Protein AF-0000000069393470 (afdb_homodimer)

Organism: NCBI:txid1141136

pLDDT: mean 91.65, std 12.57, range [29.75, 98.88]

Structure (mmCIF, N/CA/C/O backbone):
data_AF-0000000069393470-model_v1
#
loop_
_entity.id
_entity.type
_entity.pdbx_description
1 polymer 'Putative tRNA-His guanylyltransferase'
#
loop_
_atom_site.group_PDB
_atom_site.id
_atom_site.type_symbol
_atom_site.label_atom_id
_atom_site.label_alt_id
_atom_site.label_comp_id
_atom_site.label_asym_id
_atom_site.label_entity_id
_atom_site.label_seq_id
_atom_site.pdbx_PDB_ins_code
_atom_site.Cartn_x
_atom_site.Cartn_y
_atom_site.Cartn_z
_atom_site.occupancy
_atom_site.B_iso_or_equiv
_atom_site.auth_seq_id
_atom_site.auth_comp_id
_atom_site.auth_asym_id
_atom_site.auth_atom_id
_atom_site.pdbx_PDB_model_num
ATOM 1 N N . MET A 1 1 ? -20.5 -21.469 -17.312 1 73.94 1 MET A N 1
ATOM 2 C CA . MET A 1 1 ? -19.562 -20.375 -17.141 1 73.94 1 MET A CA 1
ATOM 3 C C . MET A 1 1 ? -18.172 -20.906 -16.812 1 73.94 1 MET A C 1
ATOM 5 O O . MET A 1 1 ? -18.016 -21.828 -16.016 1 73.94 1 MET A O 1
ATOM 9 N N . LYS A 1 2 ? -17.219 -20.438 -17.547 1 88.56 2 LYS A N 1
ATOM 10 C CA . LYS A 1 2 ? -15.844 -20.844 -17.312 1 88.56 2 LYS A CA 1
ATOM 11 C C . LYS A 1 2 ? -15.344 -20.344 -15.953 1 88.56 2 LYS A C 1
ATOM 13 O O . LYS A 1 2 ? -15.797 -19.312 -15.461 1 88.56 2 LYS A O 1
ATOM 18 N N . LEU A 1 3 ? -14.609 -21.125 -15.336 1 90.88 3 LEU A N 1
ATOM 19 C CA . LEU A 1 3 ? -14.109 -20.859 -13.992 1 90.88 3 LEU A CA 1
ATOM 20 C C . LEU A 1 3 ? -13.555 -19.438 -13.906 1 90.88 3 LEU A C 1
ATOM 22 O O . LEU A 1 3 ? -13.906 -18.688 -12.992 1 90.88 3 LEU A O 1
ATOM 26 N N . GLY A 1 4 ? -12.805 -19.078 -14.875 1 88 4 GLY A N 1
ATOM 27 C CA . GLY A 1 4 ? -12.211 -17.75 -14.906 1 88 4 GLY A CA 1
ATOM 28 C C . GLY A 1 4 ? -13.242 -16.641 -14.93 1 88 4 GLY A C 1
ATOM 29 O O . GLY A 1 4 ? -13.109 -15.648 -14.211 1 88 4 GLY A O 1
ATOM 30 N N . ASP A 1 5 ? -14.242 -16.844 -15.672 1 89.31 5 ASP A N 1
ATOM 31 C CA . ASP A 1 5 ? -15.305 -15.852 -15.781 1 89.31 5 ASP A CA 1
ATOM 32 C C . ASP A 1 5 ? -16.047 -15.688 -14.453 1 89.31 5 ASP A C 1
ATOM 34 O O . ASP A 1 5 ? -16.391 -14.578 -14.062 1 89.31 5 ASP A O 1
ATOM 38 N N . ARG A 1 6 ? -16.312 -16.766 -13.859 1 89.69 6 ARG A N 1
ATOM 39 C CA . ARG A 1 6 ? -17 -16.75 -12.578 1 89.69 6 ARG A CA 1
ATOM 40 C C . ARG A 1 6 ? -16.203 -16 -11.531 1 89.69 6 ARG A C 1
ATOM 42 O O . ARG A 1 6 ? -16.734 -15.133 -10.828 1 89.69 6 ARG A O 1
ATOM 49 N N . ILE A 1 7 ? -14.961 -16.266 -11.43 1 89.88 7 ILE A N 1
ATOM 50 C CA . ILE A 1 7 ? -14.094 -15.609 -10.453 1 89.88 7 ILE A CA 1
ATOM 51 C C . ILE A 1 7 ? -14.016 -14.117 -10.742 1 89.88 7 ILE A C 1
ATOM 53 O O . ILE A 1 7 ? -14.031 -13.297 -9.82 1 89.88 7 ILE A O 1
ATOM 57 N N . LYS A 1 8 ? -13.992 -13.805 -12.008 1 90.5 8 LYS A N 1
ATOM 58 C CA . LYS A 1 8 ? -13.93 -12.406 -12.414 1 90.5 8 LYS A CA 1
ATOM 59 C C . LYS A 1 8 ? -15.188 -11.656 -11.977 1 90.5 8 LYS A C 1
ATOM 61 O O . LYS A 1 8 ? -15.125 -10.469 -11.656 1 90.5 8 LYS A O 1
ATOM 66 N N . VAL A 1 9 ? -16.25 -12.367 -11.977 1 88.56 9 VAL A N 1
ATOM 67 C CA . VAL A 1 9 ? -17.5 -11.758 -11.523 1 88.56 9 VAL A CA 1
ATOM 68 C C . VAL A 1 9 ? -17.391 -11.391 -10.047 1 88.56 9 VAL A C 1
ATOM 70 O O . VAL A 1 9 ? -17.734 -10.273 -9.656 1 88.56 9 VAL A O 1
ATOM 73 N N . TYR A 1 10 ? -16.891 -12.305 -9.234 1 90.12 10 TYR A N 1
ATOM 74 C CA . TYR A 1 10 ? -16.719 -12.016 -7.816 1 90.12 10 TYR A CA 1
ATOM 75 C C . TYR A 1 10 ? -15.797 -10.82 -7.609 1 90.12 10 TYR A C 1
ATOM 77 O O . TYR A 1 10 ? -16.094 -9.93 -6.809 1 90.12 10 TYR A O 1
ATOM 85 N N . GLU A 1 11 ? -14.781 -10.82 -8.336 1 91.06 11 GLU A N 1
ATOM 86 C CA . GLU A 1 11 ? -13.781 -9.758 -8.211 1 91.06 11 GLU A CA 1
ATOM 87 C C . GLU A 1 11 ? -14.367 -8.406 -8.609 1 91.06 11 GLU A C 1
ATOM 89 O O . GLU A 1 11 ? -14.148 -7.402 -7.926 1 91.06 11 GLU A O 1
ATOM 94 N N . LYS A 1 12 ? -15.062 -8.391 -9.664 1 88.38 12 LYS A N 1
ATOM 95 C CA . LYS A 1 12 ? -15.594 -7.148 -10.227 1 88.38 12 LYS A CA 1
ATOM 96 C C . LYS A 1 12 ? -16.609 -6.508 -9.281 1 88.38 12 LYS A C 1
ATOM 98 O O . LYS A 1 12 ? -16.719 -5.281 -9.242 1 88.38 12 LYS A O 1
ATOM 103 N N . ILE A 1 13 ? -17.281 -7.305 -8.508 1 84.94 13 ILE A N 1
ATOM 104 C CA . ILE A 1 13 ? -18.266 -6.797 -7.555 1 84.94 13 ILE A CA 1
ATOM 105 C C . ILE A 1 13 ? -17.609 -5.781 -6.629 1 84.94 13 ILE A C 1
ATOM 107 O O . ILE A 1 13 ? -18.203 -4.742 -6.316 1 84.94 13 ILE A O 1
ATOM 111 N N . GLU A 1 14 ? -16.406 -6.047 -6.297 1 85.69 14 GLU A N 1
ATOM 112 C CA . GLU A 1 14 ? -15.719 -5.18 -5.348 1 85.69 14 GLU A CA 1
ATOM 113 C C . GLU A 1 14 ? -14.82 -4.176 -6.07 1 85.69 14 GLU A C 1
ATOM 115 O O . GLU A 1 14 ? -14.719 -3.018 -5.66 1 85.69 14 GLU A O 1
ATOM 120 N N . THR A 1 15 ? -14.297 -4.578 -7.148 1 88.12 15 THR A N 1
ATOM 121 C CA . THR A 1 15 ? -13.211 -3.799 -7.73 1 88.12 15 THR A CA 1
ATOM 122 C C . THR A 1 15 ? -13.742 -2.82 -8.773 1 88.12 15 THR A C 1
ATOM 124 O O . THR A 1 15 ? -13.023 -1.906 -9.195 1 88.12 15 THR A O 1
ATOM 127 N N . ALA A 1 16 ? -14.945 -2.963 -9.125 1 86.38 16 ALA A N 1
ATOM 128 C CA . ALA A 1 16 ? -15.5 -2.119 -10.18 1 86.38 16 ALA A CA 1
ATOM 129 C C . ALA A 1 16 ? -15.984 -0.784 -9.625 1 86.38 16 ALA A C 1
ATOM 131 O O . ALA A 1 16 ? -16.281 0.143 -10.383 1 86.38 16 ALA A O 1
ATOM 132 N N . GLU A 1 17 ? -16.031 -0.687 -8.312 1 89.69 17 GLU A N 1
ATOM 133 C CA . GLU A 1 17 ? -16.516 0.555 -7.719 1 89.69 17 GLU A CA 1
ATOM 134 C C . GLU A 1 17 ? -15.602 1.728 -8.07 1 89.69 17 GLU A C 1
ATOM 136 O O . GLU A 1 17 ? -14.383 1.623 -7.957 1 89.69 17 GLU A O 1
ATOM 141 N N . ARG A 1 18 ? -16.25 2.836 -8.484 1 90.56 18 ARG A N 1
ATOM 142 C CA . ARG A 1 18 ? -15.531 4.047 -8.875 1 90.56 18 ARG A CA 1
ATOM 143 C C . ARG A 1 18 ? -16.125 5.273 -8.188 1 90.56 18 ARG A C 1
ATOM 145 O O . ARG A 1 18 ? -17.312 5.289 -7.84 1 90.56 18 ARG A O 1
ATOM 152 N N . PHE A 1 19 ? -15.336 6.25 -8.039 1 92.56 19 PHE A N 1
ATOM 153 C CA . PHE A 1 19 ? -15.82 7.539 -7.555 1 92.56 19 PHE A CA 1
ATOM 154 C C . PHE A 1 19 ? -16.547 8.297 -8.664 1 92.56 19 PHE A C 1
ATOM 156 O O . PHE A 1 19 ? -16.266 8.086 -9.844 1 92.56 19 PHE A O 1
ATOM 163 N N . MET A 1 20 ? -17.484 9.133 -8.258 1 90.25 20 MET A N 1
ATOM 164 C CA . MET A 1 20 ? -18.219 9.984 -9.195 1 90.25 20 MET A CA 1
ATOM 165 C C . MET A 1 20 ? -17.281 11.008 -9.836 1 90.25 20 MET A C 1
ATOM 167 O O . MET A 1 20 ? -16.484 11.641 -9.148 1 90.25 20 MET A O 1
ATOM 171 N N . PRO A 1 21 ? -17.391 11.094 -11.109 1 88 21 PRO A N 1
ATOM 172 C CA . PRO A 1 21 ? -16.562 12.109 -11.773 1 88 21 PRO A CA 1
ATOM 173 C C . PRO A 1 21 ? -16.906 13.531 -11.336 1 88 21 PRO A C 1
ATOM 175 O O . PRO A 1 21 ? -18 13.773 -10.828 1 88 21 PRO A O 1
ATOM 178 N N . MET A 1 22 ? -15.992 14.469 -11.43 1 89.25 22 MET A N 1
ATOM 179 C CA . MET A 1 22 ? -16.156 15.906 -11.273 1 89.25 22 MET A CA 1
ATOM 180 C C . MET A 1 22 ? -16.359 16.281 -9.805 1 89.25 22 MET A C 1
ATOM 182 O O . MET A 1 22 ? -16.844 17.375 -9.5 1 89.25 22 MET A O 1
ATOM 186 N N . LEU A 1 23 ? -16.125 15.344 -8.906 1 93.31 23 LEU A N 1
ATOM 187 C CA . LEU A 1 23 ? -16.047 15.633 -7.48 1 93.31 23 LEU A CA 1
ATOM 188 C C . LEU A 1 23 ? -14.641 15.391 -6.945 1 93.31 23 LEU A C 1
ATOM 190 O O . LEU A 1 23 ? -13.953 14.477 -7.402 1 93.31 23 LEU A O 1
ATOM 194 N N . PRO A 1 24 ? -14.227 16.172 -5.973 1 95.56 24 PRO A N 1
ATOM 195 C CA . PRO A 1 24 ? -12.883 15.961 -5.418 1 95.56 24 PRO A CA 1
ATOM 196 C C . PRO A 1 24 ? -12.766 14.633 -4.664 1 95.56 24 PRO A C 1
ATOM 198 O O . PRO A 1 24 ? -13.711 14.227 -3.979 1 95.56 24 PRO A O 1
ATOM 201 N N . ILE A 1 25 ? -11.672 14.016 -4.867 1 96.81 25 ILE A N 1
ATOM 202 C CA . ILE A 1 25 ? -11.32 12.805 -4.129 1 96.81 25 ILE A CA 1
ATOM 203 C C . ILE A 1 25 ? -10.203 13.117 -3.131 1 96.81 25 ILE A C 1
ATOM 205 O O . ILE A 1 25 ? -9.164 13.656 -3.506 1 96.81 25 ILE A O 1
ATOM 209 N N . TYR A 1 26 ? -10.461 12.852 -1.896 1 97.75 26 TYR A N 1
ATOM 210 C CA . TYR A 1 26 ? -9.516 13.102 -0.812 1 97.75 26 TYR A CA 1
ATOM 211 C C . TYR A 1 26 ? -8.883 11.797 -0.338 1 97.75 26 TYR A C 1
ATOM 213 O O . TYR A 1 26 ? -9.57 10.789 -0.162 1 97.75 26 TYR A O 1
ATOM 221 N N . ALA A 1 27 ? -7.566 11.789 -0.21 1 98.19 27 ALA A N 1
ATOM 222 C CA . ALA A 1 27 ? -6.832 10.633 0.29 1 98.19 27 ALA A CA 1
ATOM 223 C C . ALA A 1 27 ? -6.059 10.977 1.56 1 98.19 27 ALA A C 1
ATOM 225 O O . ALA A 1 27 ? -5.371 12 1.616 1 98.19 27 ALA A O 1
ATOM 226 N N . ARG A 1 28 ? -6.211 10.18 2.541 1 98 28 ARG A N 1
ATOM 227 C CA . ARG A 1 28 ? -5.426 10.273 3.77 1 98 28 ARG A CA 1
ATOM 228 C C . ARG A 1 28 ? -4.543 9.047 3.949 1 98 28 ARG A C 1
ATOM 230 O O . ARG A 1 28 ? -5.035 7.918 3.955 1 98 28 ARG A O 1
ATOM 237 N N . ILE A 1 29 ? -3.283 9.25 3.998 1 98.56 29 ILE A N 1
ATOM 238 C CA . ILE A 1 29 ? -2.275 8.211 4.164 1 98.56 29 ILE A CA 1
ATOM 239 C C . ILE A 1 29 ? -1.604 8.352 5.527 1 98.56 29 ILE A C 1
ATOM 241 O O . ILE A 1 29 ? -1.138 9.438 5.887 1 98.56 29 ILE A O 1
ATOM 245 N N . ASP A 1 30 ? -1.571 7.277 6.293 1 97.25 30 ASP A N 1
ATOM 246 C CA . ASP A 1 30 ? -1.08 7.359 7.668 1 97.25 30 ASP A CA 1
ATOM 247 C C . ASP A 1 30 ? -0.181 6.168 8 1 97.25 30 ASP A C 1
ATOM 249 O O . ASP A 1 30 ? -0.463 5.039 7.594 1 97.25 30 ASP A O 1
ATOM 253 N N . GLY A 1 31 ? 0.904 6.441 8.727 1 97.38 31 GLY A N 1
ATOM 254 C CA . GLY A 1 31 ? 1.771 5.367 9.18 1 97.38 31 GLY A CA 1
ATOM 255 C C . GLY A 1 31 ? 1.073 4.391 10.109 1 97.38 31 GLY A C 1
ATOM 256 O O . GLY A 1 31 ? 0.429 4.797 11.078 1 97.38 31 GLY A O 1
ATOM 257 N N . ARG A 1 32 ? 1.242 3.117 9.82 1 95.19 32 ARG A N 1
ATOM 258 C CA . ARG A 1 32 ? 0.636 2.086 10.656 1 95.19 32 ARG A CA 1
ATOM 259 C C . ARG A 1 32 ? 1.517 1.771 11.867 1 95.19 32 ARG A C 1
ATOM 261 O O . ARG A 1 32 ? 2.646 1.305 11.711 1 95.19 32 ARG A O 1
ATOM 268 N N . SER A 1 33 ? 1.019 2.01 13.047 1 92 33 SER A N 1
ATOM 269 C CA . SER A 1 33 ? 1.716 1.724 14.297 1 92 33 SER A CA 1
ATOM 270 C C . SER A 1 33 ? 3.049 2.461 14.367 1 92 33 SER A C 1
ATOM 272 O O . SER A 1 33 ? 4.07 1.876 14.734 1 92 33 SER A O 1
ATOM 274 N N . PHE A 1 34 ? 3.027 3.643 13.961 1 94.25 34 PHE A N 1
ATOM 275 C CA . PHE A 1 34 ? 4.262 4.422 13.93 1 94.25 34 PHE A CA 1
ATOM 276 C C . PHE A 1 34 ? 4.699 4.805 15.336 1 94.25 34 PHE A C 1
ATOM 278 O O . PHE A 1 34 ? 5.852 5.18 15.555 1 94.25 34 PHE A O 1
ATOM 285 N N . SER A 1 35 ? 3.762 4.734 16.266 1 89.69 35 SER A N 1
ATOM 286 C CA . SER A 1 35 ? 4.172 4.949 17.656 1 89.69 35 SER A CA 1
ATOM 287 C C . SER A 1 35 ? 5.273 3.973 18.062 1 89.69 35 SER A C 1
ATOM 289 O O . SER A 1 35 ? 6.172 4.328 18.828 1 89.69 35 SER A O 1
ATOM 291 N N . LYS A 1 36 ? 5.23 2.779 17.531 1 90.88 36 LYS A N 1
ATOM 292 C CA . LYS A 1 36 ? 6.254 1.773 17.797 1 90.88 36 LYS A CA 1
ATOM 293 C C . LYS A 1 36 ? 7.52 2.047 16.984 1 90.88 36 LYS A C 1
ATOM 295 O O . LYS A 1 36 ? 8.633 1.918 17.5 1 90.88 36 LYS A O 1
ATOM 300 N N . PHE A 1 37 ? 7.316 2.475 15.836 1 92.88 37 PHE A N 1
ATOM 301 C CA . PHE A 1 37 ? 8.438 2.738 14.945 1 92.88 37 PHE A CA 1
ATOM 302 C C . PHE A 1 37 ? 9.25 3.928 15.43 1 92.88 37 PHE A C 1
ATOM 304 O O . PHE A 1 37 ? 10.477 3.947 15.289 1 92.88 37 PHE A O 1
ATOM 311 N N . THR A 1 38 ? 8.539 4.906 16.078 1 92 38 THR A N 1
ATOM 312 C CA . THR A 1 38 ? 9.188 6.168 16.422 1 92 38 THR A CA 1
ATOM 313 C C . THR A 1 38 ? 9.609 6.176 17.875 1 92 38 THR A C 1
ATOM 315 O O . THR A 1 38 ? 10.031 7.207 18.406 1 92 38 THR A O 1
ATOM 318 N N . LYS A 1 39 ? 9.477 5.145 18.641 1 88.94 39 LYS A N 1
ATOM 319 C CA . LYS A 1 39 ? 9.719 5.066 20.078 1 88.94 39 LYS A CA 1
ATOM 320 C C . LYS A 1 39 ? 11.117 5.578 20.422 1 88.94 39 LYS A C 1
ATOM 322 O O . LYS A 1 39 ? 11.289 6.289 21.422 1 88.94 39 LYS A O 1
ATOM 327 N N . GLY A 1 40 ? 12.148 5.391 19.688 1 87.19 40 GLY A N 1
ATOM 328 C CA . GLY A 1 40 ? 13.516 5.773 20.016 1 87.19 40 GLY A CA 1
ATOM 329 C C . GLY A 1 40 ? 13.953 7.062 19.344 1 87.19 40 GLY A C 1
ATOM 330 O O . GLY A 1 40 ? 15.102 7.48 19.484 1 87.19 40 GLY A O 1
ATOM 331 N N . MET A 1 41 ? 13.031 7.777 18.844 1 92 41 MET A N 1
ATOM 332 C CA . MET A 1 41 ? 13.391 8.977 18.094 1 92 41 MET A CA 1
ATOM 333 C C . MET A 1 41 ? 13.297 10.219 18.969 1 92 41 MET A C 1
ATOM 335 O O . MET A 1 41 ? 12.773 10.164 20.078 1 92 41 MET A O 1
ATOM 339 N N . VAL A 1 42 ? 13.82 11.312 18.438 1 94 42 VAL A N 1
ATOM 340 C CA . VAL A 1 42 ? 13.867 12.578 19.172 1 94 42 VAL A CA 1
ATOM 341 C C . VAL A 1 42 ? 12.453 13.125 19.344 1 94 42 VAL A C 1
ATOM 343 O O . VAL A 1 42 ? 11.641 13.086 18.422 1 94 42 VAL A O 1
ATOM 346 N N . LYS A 1 43 ? 12.172 13.609 20.578 1 93.56 43 LYS A N 1
ATOM 347 C CA . LYS A 1 43 ? 10.891 14.219 20.906 1 93.56 43 LYS A CA 1
ATOM 348 C C . LYS A 1 43 ? 11.039 15.719 21.156 1 93.56 43 LYS A C 1
ATOM 350 O O . LYS A 1 4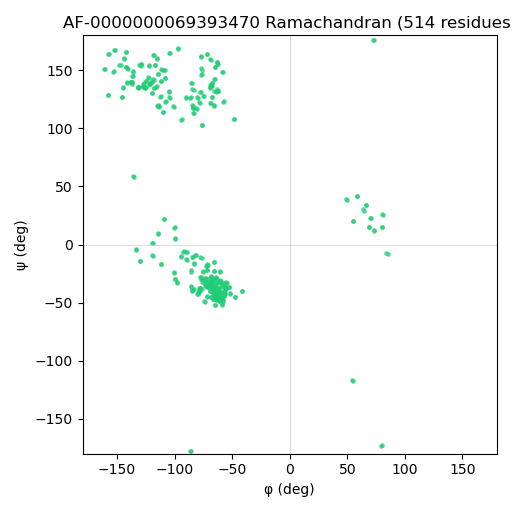3 ? 12.094 16.188 21.594 1 93.56 43 LYS A O 1
ATOM 355 N N . PRO A 1 44 ? 10.078 16.625 20.922 1 96.06 44 PRO A N 1
ATOM 356 C CA . PRO A 1 44 ? 8.703 16.312 20.531 1 96.06 44 PRO A CA 1
ATOM 357 C C . PRO A 1 44 ? 8.57 16.047 19.031 1 96.06 44 PRO A C 1
ATOM 359 O O . PRO A 1 44 ? 7.508 15.625 18.578 1 96.06 44 PRO A O 1
ATOM 362 N N . TYR A 1 45 ? 9.672 16.328 18.281 1 95.5 45 TYR A N 1
ATOM 363 C CA . TYR A 1 45 ? 9.695 16 16.859 1 95.5 45 TYR A CA 1
ATOM 364 C C . TYR A 1 45 ? 11.07 15.5 16.438 1 95.5 45 TYR A C 1
ATOM 366 O O . TYR A 1 45 ? 12.078 15.812 17.094 1 95.5 45 TYR A O 1
ATOM 374 N N . ASP A 1 46 ? 11.109 14.719 15.453 1 96.12 46 ASP A N 1
ATOM 375 C CA . ASP A 1 46 ? 12.344 14.273 14.812 1 96.12 46 ASP A CA 1
ATOM 376 C C . ASP A 1 46 ? 12.492 14.875 13.422 1 96.12 46 ASP A C 1
ATOM 378 O O . ASP A 1 46 ? 11.711 14.562 12.516 1 96.12 46 ASP A O 1
ATOM 382 N N . SER A 1 47 ? 13.477 15.695 13.266 1 96.19 47 SER A N 1
ATOM 383 C CA . SER A 1 47 ? 13.648 16.438 12.023 1 96.19 47 SER A CA 1
ATOM 384 C C . SER A 1 47 ? 13.898 15.508 10.844 1 96.19 47 SER A C 1
ATOM 386 O O . SER A 1 47 ? 13.461 15.781 9.719 1 96.19 47 SER A O 1
ATOM 388 N N . THR A 1 48 ? 14.641 14.477 11.086 1 96.69 48 THR A N 1
ATOM 389 C CA . THR A 1 48 ? 14.93 13.523 10.023 1 96.69 48 THR A CA 1
ATOM 390 C C . THR A 1 48 ? 13.648 12.828 9.555 1 96.69 48 THR A C 1
ATOM 392 O O . THR A 1 48 ? 13.398 12.727 8.352 1 96.69 48 THR A O 1
ATOM 395 N N . LEU A 1 49 ? 12.852 12.367 10.492 1 97 49 LEU A N 1
ATOM 396 C CA . LEU A 1 49 ? 11.578 11.742 10.148 1 97 49 LEU A CA 1
ATOM 397 C C . LEU A 1 49 ? 10.688 12.703 9.375 1 97 49 LEU A C 1
ATOM 399 O O . LEU A 1 49 ? 10.055 12.32 8.391 1 97 49 LEU A O 1
ATOM 403 N N . SER A 1 50 ? 10.648 13.945 9.859 1 97.25 50 SER A N 1
ATOM 404 C CA . SER A 1 50 ? 9.836 14.953 9.195 1 97.25 50 SER A CA 1
ATOM 405 C C . SER A 1 50 ? 10.289 15.18 7.758 1 97.25 50 SER A C 1
ATOM 407 O O . SER A 1 50 ? 9.469 15.32 6.855 1 97.25 50 SER A O 1
ATOM 409 N N . ARG A 1 51 ? 11.562 15.195 7.582 1 97.38 51 ARG A N 1
ATOM 410 C CA . ARG A 1 51 ? 12.102 15.375 6.238 1 97.38 51 ARG A CA 1
ATOM 411 C C . ARG A 1 51 ? 11.734 14.195 5.34 1 97.38 51 ARG A C 1
ATOM 413 O O . ARG A 1 51 ? 11.414 14.383 4.164 1 97.38 51 ARG A O 1
ATOM 420 N N . ILE A 1 52 ? 11.797 13.008 5.859 1 98.31 52 ILE A N 1
ATOM 421 C CA . ILE A 1 52 ? 11.406 11.828 5.102 1 98.31 52 ILE A CA 1
ATOM 422 C C . ILE A 1 52 ? 9.945 11.945 4.68 1 98.31 52 ILE A C 1
ATOM 424 O O . ILE A 1 52 ? 9.602 11.711 3.518 1 98.31 52 ILE A O 1
ATOM 428 N N . MET A 1 53 ? 9.062 12.352 5.613 1 98.56 53 MET A N 1
ATOM 429 C CA . MET A 1 53 ? 7.637 12.484 5.324 1 98.56 53 MET A CA 1
ATOM 430 C C . MET A 1 53 ? 7.402 13.531 4.238 1 98.56 53 MET A C 1
ATOM 432 O O . MET A 1 53 ? 6.531 13.359 3.383 1 98.56 53 MET A O 1
ATOM 436 N N . MET A 1 54 ? 8.195 14.602 4.289 1 98.62 54 MET A N 1
ATOM 437 C CA . MET A 1 54 ? 8.094 15.633 3.262 1 98.62 54 MET A CA 1
ATOM 438 C C . MET A 1 54 ? 8.508 15.086 1.898 1 98.62 54 MET A C 1
ATOM 440 O O . MET A 1 54 ? 7.828 15.336 0.897 1 98.62 54 MET A O 1
ATOM 444 N N . GLU A 1 55 ? 9.57 14.32 1.858 1 98.69 55 GLU A N 1
ATOM 445 C CA . GLU A 1 55 ? 10.031 13.719 0.61 1 98.69 55 GLU A CA 1
ATOM 446 C C . GLU A 1 55 ? 9 12.734 0.063 1 98.69 55 GLU A C 1
ATOM 448 O O . GLU A 1 55 ? 8.781 12.664 -1.148 1 98.69 55 GLU A O 1
ATOM 453 N N . VAL A 1 56 ? 8.406 11.945 0.928 1 98.88 56 VAL A N 1
ATOM 454 C CA . VAL A 1 56 ? 7.367 11 0.523 1 98.88 56 VAL A CA 1
ATOM 455 C C . VAL A 1 56 ? 6.18 11.766 -0.063 1 98.88 56 VAL A C 1
ATOM 457 O O . VAL A 1 56 ? 5.621 11.359 -1.088 1 98.88 56 VAL A O 1
ATOM 460 N N . THR A 1 57 ? 5.797 12.852 0.593 1 98.88 57 THR A N 1
ATOM 461 C CA . THR A 1 57 ? 4.68 13.664 0.118 1 98.88 57 THR A CA 1
ATOM 462 C C . THR A 1 57 ? 4.98 14.234 -1.264 1 98.88 57 THR A C 1
ATOM 464 O O . THR A 1 57 ? 4.145 14.164 -2.166 1 98.88 57 THR A O 1
ATOM 467 N N . LYS A 1 58 ? 6.18 14.75 -1.387 1 98.75 58 LYS A N 1
ATOM 468 C CA . LYS A 1 58 ? 6.625 15.266 -2.68 1 98.75 58 LYS A CA 1
ATOM 469 C C . LYS A 1 58 ? 6.555 14.18 -3.754 1 98.75 58 LYS A C 1
ATOM 471 O O . LYS A 1 58 ? 6.023 14.414 -4.84 1 98.75 58 LYS A O 1
ATOM 476 N N . TYR A 1 59 ? 7.082 13.062 -3.438 1 98.56 59 TYR A N 1
ATOM 477 C CA . TYR A 1 59 ? 7.098 11.906 -4.328 1 98.56 59 TYR A CA 1
ATOM 478 C C . TYR A 1 59 ? 5.684 11.523 -4.746 1 98.56 59 TYR A C 1
ATOM 480 O O . TYR A 1 59 ? 5.43 11.258 -5.922 1 98.56 59 TYR A O 1
ATOM 488 N N . LEU A 1 60 ? 4.695 11.492 -3.832 1 98.69 60 LEU A N 1
ATOM 489 C CA . LEU A 1 60 ? 3.311 11.117 -4.113 1 98.69 60 LEU A CA 1
ATOM 490 C C . LEU A 1 60 ? 2.654 12.133 -5.047 1 98.69 60 LEU A C 1
ATOM 492 O O . LEU A 1 60 ? 1.938 11.75 -5.977 1 98.69 60 LEU A O 1
ATOM 496 N N . VAL A 1 61 ? 2.881 13.422 -4.777 1 98.31 61 VAL A N 1
ATOM 497 C CA . VAL A 1 61 ? 2.32 14.453 -5.645 1 98.31 61 VAL A CA 1
ATOM 498 C C . VAL A 1 61 ? 2.861 14.289 -7.062 1 98.31 61 VAL A C 1
ATOM 500 O O . VAL A 1 61 ? 2.102 14.336 -8.031 1 98.31 61 VAL A O 1
ATOM 503 N N . GLU A 1 62 ? 4.113 14.023 -7.137 1 97.06 62 GLU A N 1
ATOM 504 C CA . GLU A 1 62 ? 4.766 13.875 -8.438 1 97.06 62 GLU A CA 1
ATOM 505 C C . GLU A 1 62 ? 4.246 12.641 -9.172 1 97.06 62 GLU A C 1
ATOM 507 O O . GLU A 1 62 ? 3.873 12.719 -10.344 1 97.06 62 GLU A O 1
ATOM 512 N N . GLU A 1 63 ? 4.156 11.531 -8.531 1 95.81 63 GLU A N 1
ATOM 513 C CA . GLU A 1 63 ? 3.861 10.25 -9.148 1 95.81 63 GLU A CA 1
ATOM 514 C C . GLU A 1 63 ? 2.377 10.125 -9.484 1 95.81 63 GLU A C 1
ATOM 516 O O . GLU A 1 63 ? 2.006 9.43 -10.438 1 95.81 63 GLU A O 1
ATOM 521 N N . THR A 1 64 ? 1.488 10.797 -8.75 1 96 64 THR A N 1
ATOM 522 C CA . THR A 1 64 ? 0.066 10.508 -8.898 1 96 64 THR A CA 1
ATOM 523 C C . THR A 1 64 ? -0.658 11.688 -9.539 1 96 64 THR A C 1
ATOM 525 O O . THR A 1 64 ? -1.81 11.562 -9.961 1 96 64 THR A O 1
ATOM 528 N N . GLY A 1 65 ? 0.001 12.828 -9.516 1 94.5 65 GLY A N 1
ATOM 529 C CA . GLY A 1 65 ? -0.629 14 -10.102 1 94.5 65 GLY A CA 1
ATOM 530 C C . GLY A 1 65 ? -1.633 14.656 -9.172 1 94.5 65 GLY A C 1
ATOM 531 O O . GLY A 1 65 ? -2.594 15.281 -9.633 1 94.5 65 GLY A O 1
ATOM 532 N N . ALA A 1 66 ? -1.498 14.492 -7.844 1 96.88 66 ALA A N 1
ATOM 533 C CA . ALA A 1 66 ? -2.363 15.164 -6.879 1 96.88 66 ALA A CA 1
ATOM 534 C C . ALA A 1 66 ? -2.297 16.672 -7.043 1 96.88 66 ALA A C 1
ATOM 536 O O . ALA A 1 66 ? -1.238 17.234 -7.359 1 96.88 66 ALA A O 1
ATOM 537 N N . SER A 1 67 ? -3.4 17.328 -6.754 1 96.44 67 SER A N 1
ATOM 538 C CA . SER A 1 67 ? -3.455 18.781 -6.84 1 96.44 67 SER A CA 1
ATOM 539 C C . SER A 1 67 ? -2.568 19.422 -5.781 1 96.44 67 SER A C 1
ATOM 541 O O . SER A 1 67 ? -1.994 20.5 -6.012 1 96.44 67 SER A O 1
ATOM 543 N N . ILE A 1 68 ? -2.502 18.828 -4.66 1 98.06 68 ILE A N 1
ATOM 544 C CA . ILE A 1 68 ? -1.679 19.312 -3.555 1 98.06 68 ILE A CA 1
ATOM 545 C C . ILE A 1 68 ? -1.441 18.172 -2.559 1 98.06 68 ILE A C 1
ATOM 547 O O . ILE A 1 68 ? -2.23 17.234 -2.482 1 98.06 68 ILE A O 1
ATOM 551 N N . GLY A 1 69 ? -0.33 18.219 -1.873 1 98.75 69 GLY A N 1
ATOM 552 C CA . GLY A 1 69 ? -0.032 17.328 -0.761 1 98.75 69 GLY A CA 1
ATOM 553 C C . GLY A 1 69 ? 0.238 18.062 0.536 1 98.75 69 GLY A C 1
ATOM 554 O O . GLY A 1 69 ? 0.862 19.125 0.533 1 98.75 69 GLY A O 1
ATOM 555 N N . TYR A 1 70 ? -0.275 17.562 1.627 1 98.62 70 TYR A N 1
ATOM 556 C CA . TYR A 1 70 ? -0.049 18.078 2.971 1 98.62 70 TYR A CA 1
ATOM 557 C C . TYR A 1 70 ? 0.465 16.984 3.898 1 98.62 70 TYR A C 1
ATOM 559 O O . TYR A 1 70 ? -0.01 15.852 3.854 1 98.62 70 TYR A O 1
ATOM 567 N N . THR A 1 71 ? 1.487 17.297 4.695 1 98.56 71 THR A N 1
ATOM 568 C CA . THR A 1 71 ? 1.943 16.281 5.641 1 98.56 71 THR A CA 1
ATOM 569 C C . THR A 1 71 ? 2.25 16.906 7 1 98.56 71 THR A C 1
ATOM 571 O O . THR A 1 71 ? 2.758 18.031 7.07 1 98.56 71 THR A O 1
ATOM 574 N N . GLN A 1 72 ? 1.905 16.25 7.977 1 95.44 72 GLN A N 1
ATOM 575 C CA . GLN A 1 72 ? 2.281 16.5 9.367 1 95.44 72 GLN A CA 1
ATOM 576 C C . GLN A 1 72 ? 2.451 15.188 10.133 1 95.44 72 GLN A C 1
ATOM 578 O O . GLN A 1 72 ? 1.645 14.266 9.984 1 95.44 72 GLN A O 1
ATOM 583 N N . SER A 1 73 ? 3.523 15.094 10.906 1 94.06 73 SER A N 1
ATOM 584 C CA . SER A 1 73 ? 3.863 13.898 11.664 1 94.06 73 SER A CA 1
ATOM 585 C C . SER A 1 73 ? 3.934 12.672 10.758 1 94.06 73 SER A C 1
ATOM 587 O O . SER A 1 73 ? 4.695 12.656 9.789 1 94.06 73 SER A O 1
ATOM 589 N N . ASP A 1 74 ? 3.062 11.68 10.984 1 95.81 74 ASP A N 1
ATOM 590 C CA . ASP A 1 74 ? 3.096 10.477 10.164 1 95.81 74 ASP A CA 1
ATOM 591 C C . ASP A 1 74 ? 1.887 10.406 9.227 1 95.81 74 ASP A C 1
ATOM 593 O O . ASP A 1 74 ? 1.521 9.336 8.75 1 95.81 74 ASP A O 1
ATOM 597 N N . GLU A 1 75 ? 1.271 11.547 8.938 1 97.38 75 GLU A N 1
ATOM 598 C CA . GLU A 1 75 ? 0.061 11.594 8.117 1 97.38 75 GLU A CA 1
ATOM 599 C C . GLU A 1 75 ? 0.274 12.43 6.863 1 97.38 75 GLU A C 1
ATOM 601 O O . GLU A 1 75 ? 0.931 13.477 6.906 1 97.38 75 GLU A O 1
ATOM 606 N N . ILE A 1 76 ? -0.256 11.977 5.762 1 98.75 76 ILE A N 1
ATOM 607 C CA . ILE A 1 76 ? -0.219 12.672 4.48 1 98.75 76 ILE A CA 1
ATOM 608 C C . ILE A 1 76 ? -1.632 12.789 3.918 1 98.75 76 ILE A C 1
ATOM 610 O O . ILE A 1 76 ? -2.408 11.836 3.959 1 98.75 76 ILE A O 1
ATOM 614 N N . SER A 1 77 ? -1.949 13.977 3.424 1 98.62 77 SER A N 1
ATOM 615 C CA . SER A 1 77 ? -3.217 14.227 2.746 1 98.62 77 SER A CA 1
ATOM 616 C C . SER A 1 77 ? -2.996 14.648 1.297 1 98.62 77 SER A C 1
ATOM 618 O O . SER A 1 77 ? -2.092 15.43 1.003 1 98.62 77 SER A O 1
ATOM 620 N N . LEU A 1 78 ? -3.746 14.086 0.407 1 98.62 78 LEU A N 1
ATOM 621 C CA . LEU A 1 78 ? -3.746 14.422 -1.012 1 98.62 78 LEU A CA 1
ATOM 622 C C . LEU A 1 78 ? -5.164 14.68 -1.509 1 98.62 78 LEU A C 1
ATOM 624 O O . LEU A 1 78 ? -6.125 14.141 -0.958 1 98.62 78 LEU A O 1
ATOM 628 N N . VAL A 1 79 ? -5.273 15.453 -2.568 1 98 79 VAL A N 1
ATOM 629 C CA . VAL A 1 79 ? -6.578 15.633 -3.201 1 98 79 VAL A CA 1
ATOM 630 C C . VAL A 1 79 ? -6.43 15.562 -4.719 1 98 79 VAL A C 1
ATOM 632 O O . VAL A 1 79 ? -5.438 16.031 -5.273 1 98 79 VAL A O 1
ATOM 635 N N . TYR A 1 80 ? -7.383 14.891 -5.297 1 96.38 80 TYR A N 1
ATOM 636 C CA . TYR A 1 80 ? -7.461 14.742 -6.746 1 96.38 80 TYR A CA 1
ATOM 637 C C . TYR A 1 80 ? -8.75 15.352 -7.285 1 96.38 80 TYR A C 1
ATOM 639 O O . TYR A 1 80 ? -9.805 15.25 -6.656 1 96.38 80 TYR A O 1
ATOM 647 N N . PHE A 1 81 ? -8.609 15.938 -8.398 1 92.94 81 PHE A N 1
ATOM 648 C CA . PHE A 1 81 ? -9.781 16.516 -9.039 1 92.94 81 PHE A CA 1
ATOM 649 C C . PHE A 1 81 ? -9.68 16.406 -10.555 1 92.94 81 PHE A C 1
ATOM 651 O O . PHE A 1 81 ? -8.648 16.734 -11.148 1 92.94 81 PHE A O 1
ATOM 658 N N . GLN A 1 82 ? -10.734 15.844 -11.102 1 85.56 82 GLN A N 1
ATOM 659 C CA . GLN A 1 82 ? -10.836 15.75 -12.555 1 85.56 82 GLN A CA 1
ATOM 660 C C . GLN A 1 82 ? -11.328 17.062 -13.156 1 85.56 82 GLN A C 1
ATOM 662 O O . GLN A 1 82 ? -12.477 17.453 -12.945 1 85.56 82 GLN A O 1
ATOM 667 N N . LYS A 1 83 ? -10.531 17.688 -13.961 1 79 83 LYS A N 1
ATOM 668 C CA . LYS A 1 83 ? -10.859 19.016 -14.492 1 79 83 LYS A CA 1
ATOM 669 C C . LYS A 1 83 ? -11.883 18.906 -15.617 1 79 83 LYS A C 1
ATOM 671 O O . LYS A 1 83 ? -12.609 19.859 -15.883 1 79 83 LYS A O 1
ATOM 676 N N . SER A 1 84 ? -11.82 17.797 -16.297 1 79.62 84 SER A N 1
ATOM 677 C CA . SER A 1 84 ? -12.789 17.562 -17.359 1 79.62 84 SER A CA 1
ATOM 678 C C . SER A 1 84 ? -13.18 16.094 -17.438 1 79.62 84 SER A C 1
ATOM 680 O O . SER A 1 84 ? -12.484 15.234 -16.891 1 79.62 84 SER A O 1
ATOM 682 N N . MET A 1 85 ? -14.305 15.883 -18.062 1 75.19 85 MET A N 1
ATOM 683 C CA . MET A 1 85 ? -14.789 14.516 -18.219 1 75.19 85 MET A CA 1
ATOM 684 C C . MET A 1 85 ? -13.797 13.672 -19.016 1 75.19 85 MET A C 1
ATOM 686 O O . MET A 1 85 ? -13.773 12.445 -18.891 1 75.19 85 MET A O 1
ATOM 690 N N . GLU A 1 86 ? -13.008 14.336 -19.781 1 71.56 86 GLU A N 1
ATOM 691 C CA . GLU A 1 86 ? -12.062 13.641 -20.641 1 71.56 86 GLU A CA 1
ATOM 692 C C . GLU A 1 86 ? -10.766 13.32 -19.906 1 71.56 86 GLU A C 1
ATOM 694 O O . GLU A 1 86 ? -10.023 12.422 -20.312 1 71.56 86 GLU A O 1
ATOM 699 N N . SER A 1 87 ? -10.68 14.133 -18.922 1 70.81 87 SER A N 1
ATOM 700 C CA . SER A 1 87 ? -9.445 13.93 -18.172 1 70.81 87 SER A CA 1
ATOM 701 C C . SER A 1 87 ? -9.57 12.758 -17.203 1 70.81 87 SER A C 1
ATOM 703 O O . SER A 1 87 ? -10.641 12.523 -16.641 1 70.81 87 SER A O 1
ATOM 705 N N . ASP A 1 88 ? -8.648 11.891 -17.328 1 71.44 88 ASP A N 1
ATOM 706 C CA . ASP A 1 88 ? -8.672 10.75 -16.422 1 71.44 88 ASP A CA 1
ATOM 707 C C . ASP A 1 88 ? -8.117 11.125 -15.047 1 71.44 88 ASP A C 1
ATOM 709 O O . ASP A 1 88 ? -7.133 11.859 -14.945 1 71.44 88 ASP A O 1
ATOM 713 N N . VAL A 1 89 ? -9.023 10.891 -14.078 1 71.75 89 VAL A N 1
ATOM 714 C CA . VAL A 1 89 ? -8.484 11.016 -12.727 1 71.75 89 VAL A CA 1
ATOM 715 C C . VAL A 1 89 ? -7.566 9.836 -12.422 1 71.75 89 VAL A C 1
ATOM 717 O O . VAL A 1 89 ? -7.535 8.859 -13.18 1 71.75 89 VAL A O 1
ATOM 720 N N . PHE A 1 90 ? -6.762 9.977 -11.391 1 73.69 90 PHE A N 1
ATOM 721 C CA . PHE A 1 90 ? -5.832 8.953 -10.922 1 73.69 90 PHE A CA 1
ATOM 722 C C . PHE A 1 90 ? -6.535 7.605 -10.789 1 73.69 90 PHE A C 1
ATOM 724 O O . PHE A 1 90 ? -7.449 7.457 -9.977 1 73.69 90 PHE A O 1
ATOM 731 N N . PHE A 1 91 ? -6.23 6.641 -11.719 1 74.81 91 PHE A N 1
ATOM 732 C CA . PHE A 1 91 ? -6.711 5.266 -11.828 1 74.81 91 PHE A CA 1
ATOM 733 C C . PHE A 1 91 ? -8.195 5.234 -12.148 1 74.81 91 PHE A C 1
ATOM 735 O O . PHE A 1 91 ? -8.93 4.367 -11.656 1 74.81 91 PHE A O 1
ATOM 742 N N . SER A 1 92 ? -8.664 6.219 -12.922 1 76.69 92 SER A N 1
ATOM 743 C CA . SER A 1 92 ? -10.047 6.316 -13.383 1 76.69 92 SER A CA 1
ATOM 744 C C . SER A 1 92 ? -11.023 6.277 -12.211 1 76.69 92 SER A C 1
ATOM 746 O O . SER A 1 92 ? -12.148 5.789 -12.344 1 76.69 92 SER A O 1
ATOM 748 N N . GLY A 1 93 ? -10.5 6.578 -11.039 1 83.19 93 GLY A N 1
ATOM 749 C CA . GLY A 1 93 ? -11.344 6.68 -9.859 1 83.19 93 GLY A CA 1
ATOM 750 C C . GLY A 1 93 ? -11.68 5.328 -9.25 1 83.19 93 GLY A C 1
ATOM 751 O O . GLY A 1 93 ? -12.625 5.215 -8.469 1 83.19 93 GLY A O 1
ATOM 752 N N . LYS A 1 94 ? -10.992 4.273 -9.609 1 90.94 94 LYS A N 1
ATOM 753 C CA . LYS A 1 94 ? -11.219 2.963 -9 1 90.94 94 LYS A CA 1
ATOM 754 C C . LYS A 1 94 ? -10.766 2.947 -7.547 1 90.94 94 LYS A C 1
ATOM 756 O O . LYS A 1 94 ? -9.57 3.098 -7.262 1 90.94 94 LYS A O 1
ATOM 761 N N . LYS A 1 95 ? -11.688 2.639 -6.684 1 94.44 95 LYS A N 1
ATOM 762 C CA . LYS A 1 95 ? -11.484 2.861 -5.254 1 94.44 95 LYS A CA 1
ATOM 763 C C . LYS A 1 95 ? -10.367 1.98 -4.711 1 94.44 95 LYS A C 1
ATOM 765 O O . LYS A 1 95 ? -9.391 2.484 -4.141 1 94.44 95 LYS A O 1
ATOM 770 N N . GLN A 1 96 ? -10.406 0.71 -4.941 1 95.06 96 GLN A N 1
ATOM 771 C CA . GLN A 1 96 ? -9.406 -0.186 -4.371 1 95.06 96 GLN A CA 1
ATOM 772 C C . GLN A 1 96 ? -8.031 0.063 -4.988 1 95.06 96 GLN A C 1
ATOM 774 O O . GLN A 1 96 ? -7.008 -0.049 -4.309 1 95.06 96 GLN A O 1
ATOM 779 N N . LYS A 1 97 ? -8.039 0.354 -6.281 1 95.44 97 LYS A N 1
ATOM 780 C CA . LYS A 1 97 ? -6.766 0.631 -6.941 1 95.44 97 LYS A CA 1
ATOM 781 C C . LYS A 1 97 ? -6.105 1.879 -6.359 1 95.44 97 LYS A C 1
ATOM 783 O O . LYS A 1 97 ? -4.914 1.87 -6.051 1 95.44 97 LYS A O 1
ATOM 788 N N . MET A 1 98 ? -6.867 2.941 -6.152 1 96.12 98 MET A N 1
ATOM 789 C CA . MET A 1 98 ? -6.336 4.172 -5.574 1 96.12 98 MET A CA 1
ATOM 790 C C . MET A 1 98 ? -5.785 3.92 -4.176 1 96.12 98 MET A C 1
ATOM 792 O O . MET A 1 98 ? -4.645 4.281 -3.875 1 96.12 98 MET A O 1
ATOM 796 N N . VAL A 1 99 ? -6.574 3.244 -3.393 1 97.38 99 VAL A N 1
ATOM 797 C CA . VAL A 1 99 ? -6.227 2.986 -1.999 1 97.38 99 VAL A CA 1
ATOM 798 C C . VAL A 1 99 ? -4.945 2.16 -1.932 1 97.38 99 VAL A C 1
ATOM 800 O O . VAL A 1 99 ? -4.016 2.506 -1.199 1 97.38 99 VAL A O 1
ATOM 803 N N . SER A 1 100 ? -4.82 1.149 -2.701 1 97.81 100 SER A N 1
ATOM 804 C CA . SER A 1 100 ? -3.688 0.229 -2.654 1 97.81 100 SER A CA 1
ATOM 805 C C . SER A 1 100 ? -2.424 0.877 -3.211 1 97.81 100 SER A C 1
ATOM 807 O O . SER A 1 100 ? -1.358 0.798 -2.598 1 97.81 100 SER A O 1
ATOM 809 N N . VAL A 1 101 ? -2.559 1.56 -4.332 1 97.94 101 VAL A N 1
ATOM 810 C CA . VAL A 1 101 ? -1.388 2.129 -4.988 1 97.94 101 VAL A CA 1
ATOM 811 C C . VAL A 1 101 ? -0.826 3.271 -4.145 1 97.94 101 VAL A C 1
ATOM 813 O O . VAL A 1 101 ? 0.392 3.398 -3.994 1 97.94 101 VAL A O 1
ATOM 816 N N . LEU A 1 102 ? -1.693 4.078 -3.57 1 98.56 102 LEU A N 1
ATOM 817 C CA . LEU A 1 102 ? -1.236 5.172 -2.723 1 98.56 102 LEU A CA 1
ATOM 818 C C . LEU A 1 102 ? -0.503 4.641 -1.495 1 98.56 102 LEU A C 1
ATOM 820 O O . LEU A 1 102 ? 0.565 5.145 -1.139 1 98.56 102 LEU A O 1
ATOM 824 N N . ALA A 1 103 ? -1.048 3.637 -0.866 1 98.69 103 ALA A N 1
ATOM 825 C CA . ALA A 1 103 ? -0.376 3.01 0.269 1 98.69 103 ALA A CA 1
ATOM 826 C C . ALA A 1 103 ? 0.964 2.412 -0.149 1 98.69 103 ALA A C 1
ATOM 828 O O . ALA A 1 103 ? 1.965 2.562 0.556 1 98.69 103 ALA A O 1
ATOM 829 N N . GLY A 1 104 ? 0.961 1.768 -1.301 1 98.62 104 GLY A N 1
ATOM 830 C CA . GLY A 1 104 ? 2.178 1.17 -1.828 1 98.62 104 GLY A CA 1
ATOM 831 C C . GLY A 1 104 ? 3.256 2.189 -2.143 1 98.62 104 GLY A C 1
ATOM 832 O O . GLY A 1 104 ? 4.414 2.012 -1.764 1 98.62 104 GLY A O 1
ATOM 833 N N . LEU A 1 105 ? 2.883 3.26 -2.799 1 98.69 105 LEU A N 1
ATOM 834 C CA . LEU A 1 105 ? 3.832 4.301 -3.174 1 98.69 105 LEU A CA 1
ATOM 835 C C . LEU A 1 105 ? 4.43 4.965 -1.938 1 98.69 105 LEU A C 1
ATOM 837 O O . LEU A 1 105 ? 5.648 5.148 -1.853 1 98.69 105 LEU A O 1
ATOM 841 N N . ALA A 1 106 ? 3.557 5.312 -0.983 1 98.88 106 ALA A N 1
ATOM 842 C CA . ALA A 1 106 ? 4.031 5.934 0.25 1 98.88 106 ALA A CA 1
ATOM 843 C C . ALA A 1 106 ? 5 5.012 0.99 1 98.88 106 ALA A C 1
ATOM 845 O O . ALA A 1 106 ? 6.074 5.445 1.417 1 98.88 106 ALA A O 1
ATOM 846 N N . THR A 1 107 ? 4.652 3.758 1.075 1 98.88 107 THR A N 1
ATOM 847 C CA . THR A 1 107 ? 5.465 2.775 1.781 1 98.88 107 THR A CA 1
ATOM 848 C C . THR A 1 107 ? 6.805 2.572 1.075 1 98.88 107 THR A C 1
ATOM 850 O O . THR A 1 107 ? 7.855 2.549 1.72 1 98.88 107 THR A O 1
ATOM 853 N N . ALA A 1 108 ? 6.746 2.473 -0.249 1 98.75 108 ALA A N 1
ATOM 854 C CA . ALA A 1 108 ? 7.961 2.24 -1.023 1 98.75 108 ALA A CA 1
ATOM 855 C C . ALA A 1 108 ? 8.984 3.354 -0.795 1 98.75 108 ALA A C 1
ATOM 857 O O . ALA A 1 108 ? 10.141 3.086 -0.468 1 98.75 108 ALA A O 1
ATOM 858 N N . LYS A 1 109 ? 8.531 4.543 -0.957 1 98.75 109 LYS A N 1
ATOM 859 C CA . LYS A 1 109 ? 9.43 5.684 -0.83 1 98.75 109 LYS A CA 1
ATOM 860 C C . LYS A 1 109 ? 9.922 5.84 0.607 1 98.75 109 LYS A C 1
ATOM 862 O O . LYS A 1 109 ? 11.102 6.125 0.839 1 98.75 109 LYS A O 1
ATOM 867 N N . PHE A 1 110 ? 9.047 5.645 1.584 1 98.81 110 PHE A N 1
ATOM 868 C CA . PHE A 1 110 ? 9.438 5.754 2.984 1 98.81 110 PHE A CA 1
ATOM 869 C C . PHE A 1 110 ? 10.484 4.699 3.338 1 98.81 110 PHE A C 1
ATOM 871 O O . PHE A 1 110 ? 11.5 5.008 3.967 1 98.81 110 PHE A O 1
ATOM 878 N N . VAL A 1 111 ? 10.258 3.49 2.928 1 98.56 111 VAL A N 1
ATOM 879 C CA . VAL A 1 111 ? 11.156 2.387 3.242 1 98.56 111 VAL A CA 1
ATOM 880 C C . VAL A 1 111 ? 12.516 2.625 2.582 1 98.56 111 VAL A C 1
ATOM 882 O O . VAL A 1 111 ? 13.562 2.398 3.197 1 98.56 111 VAL A O 1
ATOM 885 N N . GLU A 1 112 ? 12.5 3.092 1.325 1 98.44 112 GLU A N 1
ATOM 886 C CA . GLU A 1 112 ? 13.742 3.422 0.633 1 98.44 112 GLU A CA 1
ATOM 887 C C . GLU A 1 112 ? 14.609 4.355 1.472 1 98.44 112 GLU A C 1
ATOM 889 O O . GLU A 1 112 ? 15.812 4.137 1.605 1 98.44 112 GLU A O 1
ATOM 894 N N . LEU A 1 113 ? 13.984 5.344 2.096 1 98.38 113 LEU A N 1
ATOM 895 C CA . LEU A 1 113 ? 14.711 6.355 2.854 1 98.38 113 LEU A CA 1
ATOM 896 C C . LEU A 1 113 ? 14.992 5.875 4.273 1 98.38 113 LEU A C 1
ATOM 898 O O . LEU A 1 113 ? 16.094 6.074 4.793 1 98.38 113 LEU A O 1
ATOM 902 N N . ALA A 1 114 ? 14.047 5.203 4.871 1 97.69 114 ALA A N 1
ATOM 903 C CA . ALA A 1 114 ? 14.141 4.793 6.27 1 97.69 114 ALA A CA 1
ATOM 904 C C . ALA A 1 114 ? 15.211 3.719 6.453 1 97.69 114 ALA A C 1
ATOM 906 O O . ALA A 1 114 ? 15.867 3.662 7.496 1 97.69 114 ALA A O 1
ATOM 907 N N . LEU A 1 115 ? 15.375 2.883 5.441 1 97.62 115 LEU A N 1
ATOM 908 C CA . LEU A 1 115 ? 16.375 1.833 5.555 1 97.62 115 LEU A CA 1
ATOM 909 C C . LEU A 1 115 ? 17.781 2.43 5.664 1 97.62 115 LEU A C 1
ATOM 911 O O . LEU A 1 115 ? 18.672 1.835 6.285 1 97.62 115 LEU A O 1
ATOM 915 N N . LYS A 1 116 ? 18 3.6 5.105 1 96.94 116 LYS A N 1
ATOM 916 C CA . LYS A 1 116 ? 19.281 4.289 5.152 1 96.94 116 LYS A CA 1
ATOM 917 C C . LYS A 1 116 ? 19.438 5.074 6.453 1 96.94 116 LYS A C 1
ATOM 919 O O . LYS A 1 116 ? 20.5 5.078 7.059 1 96.94 116 LYS A O 1
ATOM 924 N N . LEU A 1 117 ? 18.344 5.684 6.902 1 96.81 117 LEU A N 1
ATOM 925 C CA . LEU A 1 117 ? 18.438 6.676 7.965 1 96.81 117 LEU A CA 1
ATOM 926 C C . LEU A 1 117 ? 18.047 6.074 9.312 1 96.81 117 LEU A C 1
ATOM 928 O O . LEU A 1 117 ? 18.438 6.578 10.359 1 96.81 117 LEU A O 1
ATOM 932 N N . TYR A 1 118 ? 17.234 5.004 9.266 1 96.12 118 TYR A N 1
ATOM 933 C CA . TYR A 1 118 ? 16.75 4.328 10.461 1 96.12 118 TYR A CA 1
ATOM 934 C C . TYR A 1 118 ? 16.859 2.816 10.32 1 96.12 118 TYR A C 1
ATOM 936 O O . TYR A 1 118 ? 15.883 2.096 10.531 1 96.12 118 TYR A O 1
ATOM 944 N N . PRO A 1 119 ? 18.047 2.287 10.086 1 95.5 119 PRO A N 1
ATOM 945 C CA . PRO A 1 119 ? 18.203 0.854 9.828 1 95.5 119 PRO A CA 1
ATOM 946 C C . PRO A 1 119 ? 17.797 -0.006 11.023 1 95.5 119 PRO A C 1
ATOM 948 O O . PRO A 1 119 ? 17.234 -1.088 10.852 1 95.5 119 PRO A O 1
ATOM 951 N N . ASP A 1 120 ? 18.094 0.459 12.219 1 95.25 120 ASP A N 1
ATOM 952 C CA . ASP A 1 120 ? 17.797 -0.325 13.414 1 95.25 120 ASP A CA 1
ATOM 953 C C . ASP A 1 120 ? 16.281 -0.423 13.633 1 95.25 120 ASP A C 1
ATOM 955 O O . ASP A 1 120 ? 15.773 -1.491 13.969 1 95.25 120 ASP A O 1
ATOM 959 N N . GLU A 1 121 ? 15.602 0.71 13.484 1 94.75 121 GLU A N 1
ATOM 960 C CA . GLU A 1 121 ? 14.148 0.709 13.609 1 94.75 121 GLU A CA 1
ATOM 961 C C . GLU A 1 121 ? 13.5 -0.185 12.555 1 94.75 121 GLU A C 1
ATOM 963 O O . GLU A 1 121 ? 12.578 -0.938 12.859 1 94.75 121 GLU A O 1
ATOM 968 N N . CYS A 1 122 ? 14.031 -0.132 11.312 1 95.69 122 CYS A N 1
ATOM 969 C CA . CYS A 1 122 ? 13.484 -0.919 10.211 1 95.69 122 CYS A CA 1
ATOM 970 C C . CYS A 1 122 ? 13.711 -2.408 10.445 1 95.69 122 CYS A C 1
ATOM 972 O O . CYS A 1 122 ? 12.898 -3.236 10.031 1 95.69 122 CYS A O 1
ATOM 974 N N . ALA A 1 123 ? 14.812 -2.777 11.117 1 94.31 123 ALA A N 1
ATOM 975 C CA . ALA A 1 123 ? 15.125 -4.176 11.406 1 94.31 123 ALA A CA 1
ATOM 976 C C . ALA A 1 123 ? 14.109 -4.773 12.375 1 94.31 123 ALA A C 1
ATOM 978 O O . ALA A 1 123 ? 13.797 -5.965 12.297 1 94.31 123 ALA A O 1
ATOM 979 N N . LYS A 1 124 ? 13.594 -3.902 13.195 1 93.31 124 LYS A N 1
ATOM 980 C CA . LYS A 1 124 ? 12.617 -4.359 14.18 1 93.31 124 LYS A CA 1
ATOM 981 C C . LYS A 1 124 ? 11.234 -4.496 13.547 1 93.31 124 LYS A C 1
ATOM 983 O O . LYS A 1 124 ? 10.508 -5.457 13.812 1 93.31 124 LYS A O 1
ATOM 988 N N . ARG A 1 125 ? 10.938 -3.537 12.766 1 94.5 125 ARG A N 1
ATOM 989 C CA . ARG A 1 125 ? 9.633 -3.514 12.109 1 94.5 125 ARG A CA 1
ATOM 990 C C . ARG A 1 125 ? 9.664 -2.645 10.859 1 94.5 125 ARG A C 1
ATOM 992 O O . ARG A 1 125 ? 10.039 -1.471 10.922 1 94.5 125 ARG A O 1
ATOM 999 N N . LEU A 1 126 ? 9.188 -3.242 9.789 1 96.5 126 LEU A N 1
ATOM 1000 C CA . LEU A 1 126 ? 9.133 -2.451 8.562 1 96.5 126 LEU A CA 1
ATOM 1001 C C . LEU A 1 126 ? 7.98 -1.451 8.617 1 96.5 126 LEU A C 1
ATOM 1003 O O . LEU A 1 126 ? 6.844 -1.82 8.938 1 96.5 126 LEU A O 1
ATOM 1007 N N . PRO A 1 127 ? 8.266 -0.173 8.367 1 97.75 127 PRO A N 1
ATOM 1008 C CA . PRO A 1 127 ? 7.188 0.814 8.352 1 97.75 127 PRO A CA 1
ATOM 1009 C C . PRO A 1 127 ? 6.242 0.632 7.164 1 97.75 127 PRO A C 1
ATOM 1011 O O . PRO A 1 127 ? 6.691 0.353 6.051 1 97.75 127 PRO A O 1
ATOM 1014 N N . VAL A 1 128 ? 5 0.748 7.398 1 98.25 128 VAL A N 1
ATOM 1015 C CA . VAL A 1 128 ? 3.957 0.574 6.395 1 98.25 128 VAL A CA 1
ATOM 1016 C C . VAL A 1 128 ? 2.906 1.671 6.547 1 98.25 128 VAL A C 1
ATOM 1018 O O . VAL A 1 128 ? 2.645 2.141 7.656 1 98.25 128 VAL A O 1
ATOM 1021 N N . PHE A 1 129 ? 2.361 2.096 5.422 1 98.56 129 PHE A N 1
ATOM 1022 C CA . PHE A 1 129 ? 1.307 3.102 5.445 1 98.56 129 PHE A CA 1
ATOM 1023 C C . PHE A 1 129 ? -0.041 2.482 5.094 1 98.56 129 PHE A C 1
ATOM 1025 O O . PHE A 1 129 ? -0.115 1.57 4.27 1 98.56 129 PHE A O 1
ATOM 1032 N N . ASP A 1 130 ? -1.051 2.91 5.703 1 96.81 130 ASP A N 1
ATOM 1033 C CA . ASP A 1 130 ? -2.406 2.643 5.234 1 96.81 130 ASP A CA 1
ATOM 1034 C C . ASP A 1 130 ? -3.012 3.877 4.57 1 96.81 130 ASP A C 1
ATOM 1036 O O . ASP A 1 130 ? -2.436 4.965 4.633 1 96.81 130 ASP A O 1
ATOM 1040 N N . CYS A 1 131 ? -4.066 3.662 3.859 1 98.06 131 CYS A N 1
ATOM 1041 C CA . CYS A 1 131 ? -4.664 4.73 3.066 1 98.06 131 CYS A CA 1
ATOM 1042 C C . CYS A 1 131 ? -6.184 4.656 3.105 1 98.06 131 CYS A C 1
ATOM 1044 O O . CYS A 1 131 ? -6.758 3.566 3.105 1 98.06 131 CYS A O 1
ATOM 1046 N N . ARG A 1 132 ? -6.777 5.777 3.201 1 96.38 132 ARG A N 1
ATOM 1047 C CA . ARG A 1 132 ? -8.219 5.953 3.053 1 96.38 132 ARG A CA 1
ATOM 1048 C C . ARG A 1 132 ? -8.539 7.004 1.994 1 96.38 132 ARG A C 1
ATOM 1050 O O . ARG A 1 132 ? -7.891 8.055 1.938 1 96.38 132 ARG A O 1
ATOM 1057 N N . VAL A 1 133 ? -9.492 6.645 1.171 1 96.94 133 VAL A N 1
ATOM 1058 C CA . VAL A 1 133 ? -9.906 7.574 0.124 1 96.94 133 VAL A CA 1
ATOM 1059 C C . VAL A 1 133 ? -11.414 7.781 0.179 1 96.94 133 VAL A C 1
ATOM 1061 O O . VAL A 1 133 ? -12.172 6.836 0.424 1 96.94 133 VAL A O 1
ATOM 1064 N N . PHE A 1 134 ? -11.867 9 0.003 1 96.56 134 PHE A N 1
ATOM 1065 C CA . PHE A 1 134 ? -13.289 9.312 -0.034 1 96.56 134 PHE A CA 1
ATOM 1066 C C . PHE A 1 134 ? -13.547 10.555 -0.881 1 96.56 134 PHE A C 1
ATOM 1068 O O . PHE A 1 134 ? -12.609 11.273 -1.244 1 96.56 134 PHE A O 1
ATOM 1075 N N . GLN A 1 135 ? -14.758 10.766 -1.188 1 95 135 GLN A N 1
ATOM 1076 C CA . GLN A 1 135 ? -15.156 11.914 -1.993 1 95 135 GLN A CA 1
ATOM 1077 C C . GLN A 1 135 ? -15.891 12.953 -1.147 1 95 135 GLN A C 1
ATOM 1079 O O . GLN A 1 135 ? -16.484 12.609 -0.124 1 95 135 GLN A O 1
ATOM 1084 N N . VAL A 1 136 ? -15.758 14.172 -1.529 1 96.5 136 VAL A N 1
ATOM 1085 C CA . VAL A 1 136 ? -16.5 15.273 -0.921 1 96.5 136 VAL A CA 1
ATOM 1086 C C . VAL A 1 136 ? -17.312 16 -1.989 1 96.5 136 VAL A C 1
ATOM 1088 O O . VAL A 1 136 ? -16.969 15.953 -3.176 1 96.5 136 VAL A O 1
ATOM 1091 N N . PRO A 1 137 ? -18.359 16.625 -1.649 1 95.25 137 PRO A N 1
ATOM 1092 C CA . PRO A 1 137 ? -19.344 17.094 -2.627 1 95.25 137 PRO A CA 1
ATOM 1093 C C . PRO A 1 137 ? -18.906 18.359 -3.354 1 95.25 137 PRO A C 1
ATOM 1095 O O . PRO A 1 137 ? -19.578 18.797 -4.293 1 95.25 137 PRO A O 1
ATOM 1098 N N . SER A 1 138 ? -17.797 19 -2.855 1 95.12 138 SER A N 1
ATOM 1099 C CA . SER A 1 138 ? -17.391 20.25 -3.494 1 95.12 138 SER A CA 1
ATOM 1100 C C . SER A 1 138 ? -15.922 20.562 -3.242 1 95.12 138 SER A C 1
ATOM 1102 O O . SER A 1 138 ? -15.305 19.984 -2.336 1 95.12 138 SER A O 1
ATOM 1104 N N . LYS A 1 139 ? -15.422 21.469 -4.051 1 96.25 139 LYS A N 1
ATOM 1105 C CA . LYS A 1 139 ? -14.062 21.953 -3.846 1 96.25 139 LYS A CA 1
ATOM 1106 C C . LYS A 1 139 ? -13.906 22.578 -2.463 1 96.25 139 LYS A C 1
ATOM 1108 O O . LYS A 1 139 ? -12.875 22.422 -1.813 1 96.25 139 LYS A O 1
ATOM 1113 N N . VAL A 1 140 ? -14.891 23.219 -2.043 1 96.81 140 VAL A N 1
ATOM 1114 C CA . VAL A 1 140 ? -14.875 23.875 -0.737 1 96.81 140 VAL A CA 1
ATOM 1115 C C . VAL A 1 140 ? -14.742 22.812 0.363 1 96.81 140 VAL A C 1
ATOM 1117 O O . VAL A 1 140 ? -13.984 23 1.315 1 96.81 140 VAL A O 1
ATOM 1120 N N . GLU A 1 141 ? -15.414 21.75 0.229 1 96.44 141 GLU A N 1
ATOM 1121 C CA . GLU A 1 141 ? -15.344 20.703 1.245 1 96.44 141 GLU A CA 1
ATOM 1122 C C . GLU A 1 141 ? -13.992 20 1.219 1 96.44 141 GLU A C 1
ATOM 1124 O O . GLU A 1 141 ? -13.508 19.547 2.254 1 96.44 141 GLU A O 1
ATOM 1129 N N . ALA A 1 142 ? -13.438 19.922 0.043 1 97.31 142 ALA A N 1
ATOM 1130 C CA . ALA A 1 142 ? -12.07 19.406 -0.022 1 97.31 142 ALA A CA 1
ATOM 1131 C C . ALA A 1 142 ? -11.109 20.297 0.759 1 97.31 142 ALA A C 1
ATOM 1133 O O . ALA A 1 142 ? -10.273 19.812 1.521 1 97.31 142 ALA A O 1
ATOM 1134 N N . VAL A 1 143 ? -11.258 21.562 0.559 1 97.44 143 VAL A N 1
ATOM 1135 C CA . VAL A 1 143 ? -10.469 22.547 1.294 1 97.44 143 VAL A CA 1
ATOM 1136 C C . VAL A 1 143 ? -10.695 22.375 2.795 1 97.44 143 VAL A C 1
ATOM 1138 O O . VAL A 1 143 ? -9.75 22.406 3.584 1 97.44 143 VAL A O 1
ATOM 1141 N N . ASN A 1 144 ? -11.93 22.188 3.15 1 96.81 144 ASN A N 1
ATOM 1142 C CA . ASN A 1 144 ? -12.273 22.031 4.559 1 96.81 144 ASN A CA 1
ATOM 1143 C C . ASN A 1 144 ? -11.586 20.797 5.164 1 96.81 144 ASN A C 1
ATOM 1145 O O . ASN A 1 144 ? -11.258 20.797 6.355 1 96.81 144 ASN A O 1
ATOM 1149 N N . CYS A 1 145 ? -11.383 19.797 4.371 1 97.31 145 CYS A N 1
ATOM 1150 C CA . CYS A 1 145 ? -10.625 18.641 4.852 1 97.31 145 CYS A CA 1
ATOM 1151 C C . CYS A 1 145 ? -9.219 19.062 5.254 1 97.31 145 CYS A C 1
ATOM 1153 O O . CYS A 1 145 ? -8.727 18.656 6.316 1 97.31 145 CYS A O 1
ATOM 1155 N N . PHE A 1 146 ? -8.602 19.875 4.453 1 97.81 146 PHE A N 1
ATOM 1156 C CA . PHE A 1 146 ? -7.25 20.328 4.742 1 97.81 146 PHE A CA 1
ATOM 1157 C C . PHE A 1 146 ? -7.242 21.266 5.938 1 97.81 146 PHE A C 1
ATOM 1159 O O . PHE A 1 146 ? -6.309 21.25 6.742 1 97.81 146 PHE A O 1
ATOM 1166 N N . VAL A 1 147 ? -8.266 22.078 6.016 1 96.62 147 VAL A N 1
ATOM 1167 C CA . VAL A 1 147 ? -8.391 22.969 7.164 1 96.62 147 VAL A CA 1
ATOM 1168 C C . VAL A 1 147 ? -8.453 22.141 8.453 1 96.62 147 VAL A C 1
ATOM 1170 O O . VAL A 1 147 ? -7.738 22.438 9.414 1 96.62 147 VAL A O 1
ATOM 1173 N N . TRP A 1 148 ? -9.242 21.172 8.391 1 95.56 148 TRP A N 1
ATOM 1174 C CA . TRP A 1 148 ? -9.383 20.312 9.555 1 95.56 148 TRP A CA 1
ATOM 1175 C C . TRP A 1 148 ? -8.055 19.641 9.898 1 95.56 148 TRP A C 1
ATOM 1177 O O . TRP A 1 148 ? -7.688 19.547 11.07 1 95.56 148 TRP A O 1
ATOM 1187 N N . ARG A 1 149 ? -7.332 19.156 8.914 1 95.38 149 ARG A N 1
ATOM 1188 C CA . ARG A 1 149 ? -6.055 18.5 9.141 1 95.38 149 ARG A CA 1
ATOM 1189 C C . ARG A 1 149 ? -5.023 19.469 9.703 1 95.38 149 ARG A C 1
ATOM 1191 O O . ARG A 1 149 ? -4.223 19.109 10.562 1 95.38 149 ARG A O 1
ATOM 1198 N N . SER A 1 150 ? -5.02 20.641 9.156 1 94.5 150 SER A N 1
ATOM 1199 C CA . SER A 1 150 ? -4.105 21.672 9.641 1 94.5 150 SER A CA 1
ATOM 1200 C C . SER A 1 150 ? -4.383 22 11.109 1 94.5 150 SER A C 1
ATOM 1202 O O . SER A 1 150 ? -3.455 22.125 11.906 1 94.5 150 SER A O 1
ATOM 1204 N N . GLN A 1 151 ? -5.613 22.125 11.477 1 93.81 151 GLN A N 1
ATOM 1205 C CA . GLN A 1 151 ? -5.996 22.406 12.852 1 93.81 151 GLN A CA 1
ATOM 1206 C C . GLN A 1 151 ? -5.641 21.25 13.773 1 93.81 151 GLN A C 1
ATOM 1208 O O . GLN A 1 151 ? -5.164 21.453 14.891 1 93.81 151 GLN A O 1
ATOM 1213 N N . ASP A 1 152 ? -5.906 20.125 13.258 1 93.5 152 ASP A N 1
ATOM 1214 C CA . ASP A 1 152 ? -5.547 18.922 14.016 1 93.5 152 ASP A CA 1
ATOM 1215 C C . ASP A 1 152 ? -4.039 18.844 14.242 1 93.5 152 ASP A C 1
ATOM 1217 O O . ASP A 1 152 ? -3.586 18.406 15.297 1 93.5 152 ASP A O 1
ATOM 1221 N N . ALA A 1 153 ? -3.279 19.188 13.242 1 93.44 153 ALA A N 1
ATOM 1222 C CA . ALA A 1 153 ? -1.821 19.203 13.344 1 93.44 153 ALA A CA 1
ATOM 1223 C C . ALA A 1 153 ? -1.354 20.141 14.453 1 93.44 153 ALA A C 1
ATOM 1225 O O . ALA A 1 153 ? -0.439 19.812 15.211 1 93.44 153 ALA A O 1
ATOM 1226 N N . ILE A 1 154 ? -1.967 21.297 14.531 1 94 154 ILE A N 1
ATOM 1227 C CA . ILE A 1 154 ? -1.624 22.266 15.562 1 94 154 ILE A CA 1
ATOM 1228 C C . ILE A 1 154 ? -1.891 21.672 16.938 1 94 154 ILE A C 1
ATOM 1230 O O . ILE A 1 154 ? -1.016 21.688 17.812 1 94 154 ILE A O 1
ATOM 1234 N N . ARG A 1 155 ? -3.027 21.125 17.109 1 94.5 155 ARG A N 1
ATOM 1235 C CA . ARG A 1 155 ? -3.389 20.5 18.391 1 94.5 155 ARG A CA 1
ATOM 1236 C C . ARG A 1 155 ? -2.416 19.391 18.75 1 94.5 155 ARG A C 1
ATOM 1238 O O . ARG A 1 155 ? -1.951 19.297 19.875 1 94.5 155 ARG A O 1
ATOM 1245 N N . ASN A 1 156 ? -2.129 18.578 17.75 1 94.69 156 ASN A N 1
ATOM 1246 C CA . ASN A 1 156 ? -1.232 17.438 17.969 1 94.69 156 ASN A CA 1
ATOM 1247 C C . ASN A 1 156 ? 0.177 17.906 18.328 1 94.69 156 ASN A C 1
ATOM 1249 O O . ASN A 1 156 ? 0.845 17.297 19.156 1 94.69 156 ASN A O 1
ATOM 1253 N N . SER A 1 157 ? 0.584 18.953 17.688 1 97 157 SER A N 1
ATOM 1254 C CA . SER A 1 157 ? 1.929 19.453 17.953 1 97 157 SER A CA 1
ATOM 1255 C C . SER A 1 157 ? 2.045 19.984 19.375 1 97 157 SER A C 1
ATOM 1257 O O . SER A 1 157 ? 3.076 19.812 20.031 1 97 157 SER A O 1
ATOM 1259 N N . ILE A 1 158 ? 1.029 20.609 19.859 1 97.19 158 ILE A N 1
ATOM 1260 C CA . ILE A 1 158 ? 1.012 21.109 21.234 1 97.19 158 ILE A CA 1
ATOM 1261 C C . ILE A 1 158 ? 1.037 19.938 22.203 1 97.19 158 ILE A C 1
ATOM 1263 O O . ILE A 1 158 ? 1.814 19.938 23.156 1 97.19 158 ILE A O 1
ATOM 1267 N N . GLN A 1 159 ? 0.255 18.984 21.938 1 96.19 159 GLN A N 1
ATOM 1268 C CA . GLN A 1 159 ? 0.227 17.797 22.781 1 96.19 159 GLN A CA 1
ATOM 1269 C C . GLN A 1 159 ? 1.585 17.094 22.781 1 96.19 159 GLN A C 1
ATOM 1271 O O . GLN A 1 159 ? 2.049 16.641 23.828 1 96.19 159 GLN A O 1
ATOM 1276 N N . MET A 1 160 ? 2.172 16.969 21.641 1 95.81 160 MET A N 1
ATOM 1277 C CA . MET A 1 160 ? 3.471 16.312 21.516 1 95.81 160 MET A CA 1
ATOM 1278 C C . MET A 1 160 ? 4.543 17.078 22.281 1 95.81 160 MET A C 1
ATOM 1280 O O . MET A 1 160 ? 5.391 16.469 22.938 1 95.81 160 MET A O 1
ATOM 1284 N N . ALA A 1 161 ? 4.477 18.406 22.188 1 97.38 161 ALA A N 1
ATOM 1285 C CA . ALA A 1 161 ? 5.398 19.234 22.969 1 97.38 161 ALA A CA 1
ATOM 1286 C C . ALA A 1 161 ? 5.227 19.016 24.469 1 97.38 161 ALA A C 1
ATOM 1288 O O . ALA A 1 161 ? 6.211 18.875 25.188 1 97.38 161 ALA A O 1
ATOM 1289 N N . GLY A 1 162 ? 4.008 18.953 24.859 1 97.88 162 GLY A N 1
ATOM 1290 C CA . GLY A 1 162 ? 3.734 18.688 26.266 1 97.88 162 GLY A CA 1
ATOM 1291 C C . GLY A 1 162 ? 4.215 17.312 26.719 1 97.88 162 GLY A C 1
ATOM 1292 O O . GLY A 1 162 ? 4.895 17.203 27.734 1 97.88 162 GLY A O 1
ATOM 1293 N N . ARG A 1 163 ? 3.947 16.297 25.938 1 95.81 163 ARG A N 1
ATOM 1294 C CA . ARG A 1 163 ? 4.273 14.922 26.281 1 95.81 163 ARG A CA 1
ATOM 1295 C C . ARG A 1 163 ? 5.781 14.711 26.344 1 95.81 163 ARG A C 1
ATOM 1297 O O . ARG A 1 163 ? 6.258 13.766 26.984 1 95.81 163 ARG A O 1
ATOM 1304 N N . ALA A 1 164 ? 6.457 15.531 25.688 1 96.06 164 ALA A N 1
ATOM 1305 C CA . ALA A 1 164 ? 7.914 15.422 25.656 1 96.06 164 ALA A CA 1
ATOM 1306 C C . ALA A 1 164 ? 8.516 15.828 27 1 96.06 164 ALA A C 1
ATOM 1308 O O . ALA A 1 164 ? 9.633 15.438 27.344 1 96.06 164 ALA A O 1
ATOM 1309 N N . VAL A 1 165 ? 7.77 16.641 27.828 1 96.94 165 VAL A N 1
ATOM 1310 C CA . VAL A 1 165 ? 8.422 17.203 29 1 96.94 165 VAL A CA 1
ATOM 1311 C C . VAL A 1 165 ? 7.559 16.953 30.234 1 96.94 165 VAL A C 1
ATOM 1313 O O . VAL A 1 165 ? 8.023 17.109 31.375 1 96.94 165 VAL A O 1
ATOM 1316 N N . PHE A 1 166 ? 6.312 16.562 29.984 1 97.44 166 PHE A N 1
ATOM 1317 C CA . PHE A 1 166 ? 5.418 16.281 31.109 1 97.44 166 PHE A CA 1
ATOM 1318 C C . PHE A 1 166 ? 4.984 14.828 31.109 1 97.44 166 PHE A C 1
ATOM 1320 O O . PHE A 1 166 ? 4.953 14.18 30.062 1 97.44 166 PHE A O 1
ATOM 1327 N N . SER A 1 167 ? 4.629 14.312 32.281 1 96.5 167 SER A N 1
ATOM 1328 C CA . SER A 1 167 ? 4.105 12.961 32.406 1 96.5 167 SER A CA 1
ATOM 1329 C C . SER A 1 167 ? 2.646 12.891 31.969 1 96.5 167 SER A C 1
ATOM 1331 O O . SER A 1 167 ? 1.976 13.914 31.859 1 96.5 167 SER A O 1
ATOM 1333 N N . HIS A 1 168 ? 2.229 11.719 31.703 1 93.94 168 HIS A N 1
ATOM 1334 C CA . HIS A 1 168 ? 0.835 11.492 31.344 1 93.94 168 HIS A CA 1
ATOM 1335 C C . HIS A 1 168 ? -0.107 12.016 32.406 1 93.94 168 HIS A C 1
ATOM 1337 O O . HIS A 1 168 ? -1.129 12.633 32.125 1 93.94 168 HIS A O 1
ATOM 1343 N N . SER A 1 169 ? 0.24 11.789 33.625 1 95.31 169 SER A N 1
ATOM 1344 C CA . SER A 1 169 ? -0.59 12.227 34.75 1 95.31 169 SER A CA 1
ATOM 1345 C C . SER A 1 169 ? -0.688 13.742 34.812 1 95.31 169 SER A C 1
ATOM 1347 O O . SER A 1 169 ? -1.748 14.289 35.094 1 95.31 169 SER A O 1
ATOM 1349 N N . GLU A 1 170 ? 0.417 14.422 34.531 1 95.62 170 GLU A N 1
ATOM 1350 C CA . GLU A 1 170 ? 0.439 15.883 34.562 1 95.62 170 GLU A CA 1
ATOM 1351 C C . GLU A 1 170 ? -0.442 16.469 33.438 1 95.62 170 GLU A C 1
ATOM 1353 O O . GLU A 1 170 ? -1.009 17.547 33.594 1 95.62 170 GLU A O 1
ATOM 1358 N N . LEU A 1 171 ? -0.515 15.758 32.375 1 95.94 171 LEU A N 1
ATOM 1359 C CA . LEU A 1 171 ? -1.226 16.281 31.203 1 95.94 171 LEU A CA 1
ATOM 1360 C C . LEU A 1 171 ? -2.682 15.828 31.203 1 95.94 171 LEU A C 1
ATOM 1362 O O . LEU A 1 171 ? -3.475 16.266 30.375 1 95.94 171 LEU A O 1
ATOM 1366 N N . ASP A 1 172 ? -2.969 14.992 32.125 1 93.69 172 ASP A N 1
ATOM 1367 C CA . ASP A 1 172 ? -4.309 14.422 32.156 1 93.69 172 ASP A CA 1
ATOM 1368 C C . ASP A 1 172 ? -5.371 15.516 32.25 1 93.69 172 ASP A C 1
ATOM 1370 O O . ASP A 1 172 ? -5.301 16.391 33.125 1 93.69 172 ASP A O 1
ATOM 1374 N N . ARG A 1 173 ? -6.34 15.562 31.297 1 93.12 173 ARG A N 1
ATOM 1375 C CA . ARG A 1 173 ? -7.5 16.438 31.25 1 93.12 173 ARG A CA 1
ATOM 1376 C C . ARG A 1 173 ? -7.078 17.891 31 1 93.12 173 ARG A C 1
ATOM 1378 O O . ARG A 1 173 ? -7.805 18.828 31.344 1 93.12 173 ARG A O 1
ATOM 1385 N N . LYS A 1 174 ? -5.883 18.156 30.578 1 95.81 174 LYS A N 1
ATOM 1386 C CA . LYS A 1 174 ? -5.453 19.5 30.203 1 95.81 174 LYS A CA 1
ATOM 1387 C C . LYS A 1 174 ? -5.828 19.797 28.75 1 95.81 174 LYS A C 1
ATOM 1389 O O . LYS A 1 174 ? -5.711 18.922 27.875 1 95.81 174 LYS A O 1
ATOM 1394 N N . ASN A 1 175 ? -6.363 20.906 28.516 1 95.19 175 ASN A N 1
ATOM 1395 C CA . ASN A 1 175 ? -6.637 21.328 27.156 1 95.19 175 ASN A CA 1
ATOM 1396 C C . ASN A 1 175 ? -5.426 22.016 26.531 1 95.19 175 ASN A C 1
ATOM 1398 O O . ASN A 1 175 ? -4.387 22.156 27.172 1 95.19 175 ASN A O 1
ATOM 1402 N N . GLN A 1 176 ? -5.512 22.5 25.312 1 95.25 176 GLN A N 1
ATOM 1403 C CA . GLN A 1 176 ? -4.395 23.047 24.562 1 95.25 176 GLN A CA 1
ATOM 1404 C C . GLN A 1 176 ? -3.818 24.281 25.234 1 95.25 176 GLN A C 1
ATOM 1406 O O . GLN A 1 176 ? -2.6 24.406 25.375 1 95.25 176 GLN A O 1
ATOM 1411 N N . ASN A 1 177 ? -4.703 25.125 25.609 1 96.38 177 ASN A N 1
ATOM 1412 C CA . ASN A 1 177 ? -4.262 26.375 26.234 1 96.38 177 ASN A CA 1
ATOM 1413 C C . ASN A 1 177 ? -3.539 26.109 27.547 1 96.38 177 ASN A C 1
ATOM 1415 O O . ASN A 1 177 ? -2.541 26.75 27.859 1 96.38 177 ASN A O 1
ATOM 1419 N N . GLN A 1 178 ? -4.008 25.234 28.266 1 97.56 178 GLN A N 1
ATOM 1420 C CA . GLN A 1 178 ? -3.383 24.859 29.531 1 97.56 178 GLN A CA 1
ATOM 1421 C C . GLN A 1 178 ? -1.995 24.266 29.312 1 97.56 178 GLN A C 1
ATOM 1423 O O . GLN A 1 178 ? -1.056 24.578 30.047 1 97.56 178 GLN A O 1
ATOM 1428 N N . ILE A 1 179 ? -1.895 23.469 28.344 1 97.94 179 ILE A N 1
ATOM 1429 C CA . ILE A 1 179 ? -0.608 22.859 28.031 1 97.94 179 ILE A CA 1
ATOM 1430 C C . ILE A 1 179 ? 0.385 23.938 27.609 1 97.94 179 ILE A C 1
ATOM 1432 O O . ILE A 1 179 ? 1.544 23.922 28.031 1 97.94 179 ILE A O 1
ATOM 1436 N N . LEU A 1 180 ? -0.078 24.875 26.812 1 97.81 180 LEU A N 1
ATOM 1437 C CA . LEU A 1 180 ? 0.769 25.984 26.359 1 97.81 180 LEU A CA 1
ATOM 1438 C C . LEU A 1 180 ? 1.272 26.797 27.547 1 97.81 180 LEU A C 1
ATOM 1440 O O . LEU A 1 180 ? 2.457 27.125 27.625 1 97.81 180 LEU A O 1
ATOM 1444 N N . ASP A 1 181 ? 0.424 27.016 28.453 1 97.75 181 ASP A N 1
ATOM 1445 C CA . ASP A 1 181 ? 0.782 27.75 29.672 1 97.75 181 ASP A CA 1
ATOM 1446 C C . ASP A 1 181 ? 1.806 26.984 30.5 1 97.75 181 ASP A C 1
ATOM 1448 O O . ASP A 1 181 ? 2.777 27.562 30.984 1 97.75 181 ASP A O 1
ATOM 1452 N N . MET A 1 182 ? 1.521 25.734 30.625 1 98 182 MET A N 1
ATOM 1453 C CA . MET A 1 182 ? 2.424 24.875 31.391 1 98 182 MET A CA 1
ATOM 1454 C C . MET A 1 182 ? 3.811 24.844 30.75 1 98 182 MET A C 1
ATOM 1456 O O . MET A 1 182 ? 4.82 24.906 31.453 1 98 182 MET A O 1
ATOM 1460 N N . LEU A 1 183 ? 3.861 24.75 29.469 1 98.06 183 LEU A N 1
ATOM 1461 C CA . LEU A 1 183 ? 5.129 24.719 28.734 1 98.06 183 LEU A CA 1
ATOM 1462 C C . LEU A 1 183 ? 5.938 25.984 29.016 1 98.06 183 LEU A C 1
ATOM 1464 O O . LEU A 1 183 ? 7.129 25.906 29.344 1 98.06 183 LEU A O 1
ATOM 1468 N N . ILE A 1 184 ? 5.289 27.094 28.969 1 97.81 184 ILE A N 1
ATOM 1469 C CA . ILE A 1 184 ? 5.969 28.375 29.125 1 97.81 184 ILE A CA 1
ATOM 1470 C C . ILE A 1 184 ? 6.34 28.578 30.594 1 97.81 184 ILE A C 1
ATOM 1472 O O . ILE A 1 184 ? 7.496 28.844 30.922 1 97.81 184 ILE A O 1
ATOM 1476 N N . ASN A 1 185 ? 5.449 28.375 31.453 1 97.81 185 ASN A N 1
ATOM 1477 C CA . ASN A 1 185 ? 5.59 28.75 32.844 1 97.81 185 ASN A CA 1
ATOM 1478 C C . ASN A 1 185 ? 6.469 27.766 33.625 1 97.81 185 ASN A C 1
ATOM 1480 O O . ASN A 1 185 ? 7.227 28.156 34.5 1 97.81 185 ASN A O 1
ATOM 1484 N N . GLU A 1 186 ? 6.293 26.531 33.25 1 97.69 186 GLU A N 1
ATOM 1485 C CA . GLU A 1 186 ? 6.965 25.516 34.062 1 97.69 186 GLU A CA 1
ATOM 1486 C C . GLU A 1 186 ? 8.258 25.047 33.406 1 97.69 186 GLU A C 1
ATOM 1488 O O . GLU A 1 186 ? 9.18 24.594 34.062 1 97.69 186 GLU A O 1
ATOM 1493 N N . LYS A 1 187 ? 8.336 25.078 32.094 1 97.75 187 LYS A N 1
ATOM 1494 C CA . LYS A 1 187 ? 9.484 24.484 31.406 1 97.75 187 LYS A CA 1
ATOM 1495 C C . LYS A 1 187 ? 10.242 25.547 30.594 1 97.75 187 LYS A C 1
ATOM 1497 O O . LYS A 1 187 ? 11.32 25.266 30.062 1 97.75 187 LYS A O 1
ATOM 1502 N N . GLY A 1 188 ? 9.641 26.734 30.469 1 97.81 188 GLY A N 1
ATOM 1503 C CA . GLY A 1 188 ? 10.281 27.781 29.688 1 97.81 188 GLY A CA 1
ATOM 1504 C C . GLY A 1 188 ? 10.289 27.5 28.203 1 97.81 188 GLY A C 1
ATOM 1505 O O . GLY A 1 188 ? 11.18 27.953 27.484 1 97.81 188 GLY A O 1
ATOM 1506 N N . ILE A 1 189 ? 9.422 26.703 27.75 1 98.06 189 ILE A N 1
ATOM 1507 C CA . ILE A 1 189 ? 9.344 26.328 26.344 1 98.06 189 ILE A CA 1
ATOM 1508 C C . ILE A 1 189 ? 8.227 27.109 25.656 1 98.06 189 ILE A C 1
ATOM 1510 O O . ILE A 1 189 ? 7.07 27.047 26.062 1 98.06 189 ILE A O 1
ATOM 1514 N N . ASN A 1 190 ? 8.609 27.891 24.656 1 98 190 ASN A N 1
ATOM 1515 C CA . ASN A 1 190 ? 7.652 28.594 23.812 1 98 190 ASN A CA 1
ATOM 1516 C C . ASN A 1 190 ? 7.32 27.812 22.547 1 98 190 ASN A C 1
ATOM 1518 O O . ASN A 1 190 ? 8.141 27.719 21.641 1 98 190 ASN A O 1
ATOM 1522 N N . TRP A 1 191 ? 6.145 27.266 22.484 1 97.5 191 TRP A N 1
ATOM 1523 C CA . TRP A 1 191 ? 5.691 26.438 21.375 1 97.5 191 TRP A CA 1
ATOM 1524 C C . TRP A 1 191 ? 5.836 27.172 20.047 1 97.5 191 TRP A C 1
ATOM 1526 O O . TRP A 1 191 ? 6.148 26.562 19.016 1 97.5 191 TRP A O 1
ATOM 1536 N N . ASN A 1 192 ? 5.668 28.469 20.047 1 95.62 192 ASN A N 1
ATOM 1537 C CA . ASN A 1 192 ? 5.719 29.281 18.828 1 95.62 192 ASN A CA 1
ATOM 1538 C C . ASN A 1 192 ? 7.109 29.281 18.203 1 95.62 192 ASN A C 1
ATOM 1540 O O . ASN A 1 192 ? 7.277 29.656 17.047 1 95.62 192 ASN A O 1
ATOM 1544 N N . GLU A 1 193 ? 8.078 28.859 18.922 1 96.88 193 GLU A N 1
ATOM 1545 C CA . GLU A 1 193 ? 9.461 28.859 18.438 1 96.88 193 GLU A CA 1
ATOM 1546 C C . GLU A 1 193 ? 9.805 27.562 17.719 1 96.88 193 GLU A C 1
ATOM 1548 O O . GLU A 1 193 ? 10.852 27.453 17.078 1 96.88 193 GLU A O 1
ATOM 1553 N N . TYR A 1 194 ? 8.93 26.594 17.891 1 96.75 194 TYR A N 1
ATOM 1554 C CA . TYR A 1 194 ? 9.164 25.359 17.156 1 96.75 194 TYR A CA 1
ATOM 1555 C C . TYR A 1 194 ? 9.086 25.609 15.656 1 96.75 194 TYR A C 1
ATOM 1557 O O . TYR A 1 194 ? 8.469 26.578 15.203 1 96.75 194 TYR A O 1
ATOM 1565 N N . PRO A 1 195 ? 9.703 24.75 14.867 1 96.06 195 PRO A N 1
ATOM 1566 C CA . PRO A 1 195 ? 9.656 24.922 13.414 1 96.06 195 PRO A CA 1
ATOM 1567 C C . PRO A 1 195 ? 8.25 24.766 12.836 1 96.06 195 PRO A C 1
ATOM 1569 O O . PRO A 1 195 ? 7.445 24 13.375 1 96.06 195 PRO A O 1
ATOM 1572 N N . LYS A 1 196 ? 7.988 25.406 11.711 1 95.06 196 LYS A N 1
ATOM 1573 C CA . LYS A 1 196 ? 6.676 25.453 11.078 1 95.06 196 LYS A CA 1
ATOM 1574 C C . LYS A 1 196 ? 6.184 24.047 10.75 1 95.06 196 LYS A C 1
ATOM 1576 O O . LYS A 1 196 ? 5.016 23.719 10.969 1 95.06 196 LYS A O 1
ATOM 1581 N N . PHE A 1 197 ? 7.129 23.234 10.234 1 95.62 197 PHE A N 1
ATOM 1582 C CA . PHE A 1 197 ? 6.734 21.891 9.812 1 95.62 197 PHE A CA 1
ATOM 1583 C C . PHE A 1 197 ? 6.168 21.094 10.992 1 95.62 197 PHE A C 1
ATOM 1585 O O . PHE A 1 197 ? 5.297 20.25 10.805 1 95.62 197 PHE A O 1
ATOM 1592 N N . PHE A 1 198 ? 6.645 21.375 12.188 1 96.88 198 PHE A N 1
ATOM 1593 C CA . PHE A 1 198 ? 6.168 20.688 13.391 1 96.88 198 PHE A CA 1
ATOM 1594 C C . PHE A 1 198 ? 4.844 21.281 13.852 1 96.88 198 PHE A C 1
ATOM 1596 O O . PHE A 1 198 ? 3.908 20.547 14.18 1 96.88 198 PHE A O 1
ATOM 1603 N N . LYS A 1 199 ? 4.691 22.578 13.805 1 95.94 199 LYS A N 1
ATOM 1604 C CA . LYS A 1 199 ? 3.537 23.281 14.359 1 95.94 199 LYS A CA 1
ATOM 1605 C C . LYS A 1 199 ? 2.324 23.156 13.438 1 95.94 199 LYS A C 1
ATOM 1607 O O . LYS A 1 199 ? 1.207 22.922 13.906 1 95.94 199 LYS A O 1
ATOM 1612 N N . GLU A 1 200 ? 2.59 23.25 12.125 1 94.38 200 GLU A N 1
ATOM 1613 C CA . GLU A 1 200 ? 1.462 23.438 11.219 1 94.38 200 GLU A CA 1
ATOM 1614 C C . GLU A 1 200 ? 1.558 22.484 10.023 1 94.38 200 GLU A C 1
ATOM 1616 O O . GLU A 1 200 ? 0.667 22.469 9.172 1 94.38 200 GLU A O 1
ATOM 1621 N N . GLY A 1 201 ? 2.566 21.75 9.883 1 96.75 201 GLY A N 1
ATOM 1622 C CA . GLY A 1 201 ? 2.768 20.875 8.734 1 96.75 201 GLY A CA 1
ATOM 1623 C C . GLY A 1 201 ? 3.281 21.609 7.512 1 96.75 201 GLY A C 1
ATOM 1624 O O . GLY A 1 201 ? 3.693 22.766 7.605 1 96.75 201 GLY A O 1
ATOM 1625 N N . THR A 1 202 ? 3.355 20.938 6.406 1 97.94 202 THR A N 1
ATOM 1626 C CA . THR A 1 202 ? 3.861 21.531 5.172 1 97.94 202 THR A CA 1
ATOM 1627 C C . THR A 1 202 ? 2.979 21.141 3.988 1 97.94 202 THR A C 1
ATOM 1629 O O . THR A 1 202 ? 2.393 20.047 3.973 1 97.94 202 THR A O 1
ATOM 1632 N N . PHE A 1 203 ? 2.889 22.031 2.99 1 98.5 203 PHE A N 1
ATOM 1633 C CA . PHE A 1 203 ? 2.133 21.828 1.76 1 98.5 203 PHE A CA 1
ATOM 1634 C C . PHE A 1 203 ? 3.07 21.703 0.564 1 98.5 203 PHE A C 1
ATOM 1636 O O . PHE A 1 203 ? 4.07 22.422 0.476 1 98.5 203 PHE A O 1
ATOM 1643 N N . TRP A 1 204 ? 2.754 20.828 -0.333 1 98.69 204 TRP A N 1
ATOM 1644 C CA . TRP A 1 204 ? 3.57 20.531 -1.509 1 98.69 204 TRP A CA 1
ATOM 1645 C C . TRP A 1 204 ? 2.715 20.516 -2.771 1 98.69 204 TRP A C 1
ATOM 1647 O O . TRP A 1 204 ? 1.629 19.922 -2.781 1 98.69 204 TRP A O 1
ATOM 1657 N N . GLN A 1 205 ? 3.205 21.125 -3.807 1 98 205 GLN A N 1
ATOM 1658 C CA . GLN A 1 205 ? 2.439 21.25 -5.043 1 98 205 GLN A CA 1
ATOM 1659 C C . GLN A 1 205 ? 3.359 21.375 -6.254 1 98 205 GLN A C 1
ATOM 1661 O O . GLN A 1 205 ? 4.5 21.828 -6.129 1 98 205 GLN A O 1
ATOM 1666 N N . ARG A 1 206 ? 2.891 20.875 -7.363 1 96.56 206 ARG A N 1
ATOM 1667 C CA . ARG A 1 206 ? 3.604 21.094 -8.617 1 96.56 206 ARG A CA 1
ATOM 1668 C C . ARG A 1 206 ? 3.555 22.562 -9.031 1 96.56 206 ARG A C 1
ATOM 1670 O O . ARG A 1 206 ? 2.484 23.172 -9.039 1 96.56 206 ARG A O 1
ATOM 1677 N N . GLN A 1 207 ? 4.711 23.094 -9.273 1 94.25 207 GLN A N 1
ATOM 1678 C CA . GLN A 1 207 ? 4.852 24.484 -9.672 1 94.25 207 GLN A CA 1
ATOM 1679 C C . GLN A 1 207 ? 5.617 24.609 -10.992 1 94.25 207 GLN A C 1
ATOM 1681 O O . GLN A 1 207 ? 6.562 23.844 -11.234 1 94.25 207 GLN A O 1
ATOM 1686 N N . ASN A 1 208 ? 5.113 25.531 -11.766 1 91.12 208 ASN A N 1
ATOM 1687 C CA . ASN A 1 208 ? 5.848 25.859 -12.984 1 91.12 208 ASN A CA 1
ATOM 1688 C C . ASN A 1 208 ? 6.938 26.891 -12.727 1 91.12 208 ASN A C 1
ATOM 1690 O O . ASN A 1 208 ? 6.758 27.797 -11.914 1 91.12 208 ASN A O 1
ATOM 1694 N N . TYR A 1 209 ? 8.07 26.656 -13.359 1 90.31 209 TYR A N 1
ATOM 1695 C CA . TYR A 1 209 ? 9.148 27.641 -13.273 1 90.31 209 TYR A CA 1
ATOM 1696 C C . TYR A 1 209 ? 9.867 27.781 -14.609 1 90.31 209 TYR A C 1
ATOM 1698 O O . TYR A 1 209 ? 9.828 26.859 -15.438 1 90.31 209 TYR A O 1
ATOM 1706 N N . GLU A 1 210 ? 10.406 28.953 -14.82 1 91.12 210 GLU A N 1
ATOM 1707 C CA . GLU A 1 210 ? 11.117 29.219 -16.062 1 91.12 210 GLU A CA 1
ATOM 1708 C C . GLU A 1 210 ? 12.602 28.875 -15.938 1 91.12 210 GLU A C 1
ATOM 1710 O O . GLU A 1 210 ? 13.227 29.172 -14.922 1 91.12 210 GLU A O 1
ATOM 1715 N N . LYS A 1 211 ? 13.039 28.078 -16.828 1 89.19 211 LYS A N 1
ATOM 1716 C CA . LYS A 1 211 ? 14.453 27.75 -16.906 1 89.19 211 LYS A CA 1
ATOM 1717 C C . LYS A 1 211 ? 15.039 28.109 -18.266 1 89.19 211 LYS A C 1
ATOM 1719 O O . LYS A 1 211 ? 14.391 27.938 -19.297 1 89.19 211 LYS A O 1
ATOM 1724 N N . MET A 1 212 ? 16.25 28.672 -18.281 1 90.88 212 MET A N 1
ATOM 1725 C CA . MET A 1 212 ? 16.922 29.016 -19.531 1 90.88 212 MET A CA 1
ATOM 1726 C C . MET A 1 212 ? 17.641 27.797 -20.094 1 90.88 212 MET A C 1
ATOM 1728 O O . MET A 1 212 ? 18.5 27.203 -19.422 1 90.88 212 MET A O 1
ATOM 1732 N N . VAL A 1 213 ? 17.203 27.312 -21.188 1 90 213 VAL A N 1
ATOM 1733 C CA . VAL A 1 213 ? 17.891 26.25 -21.891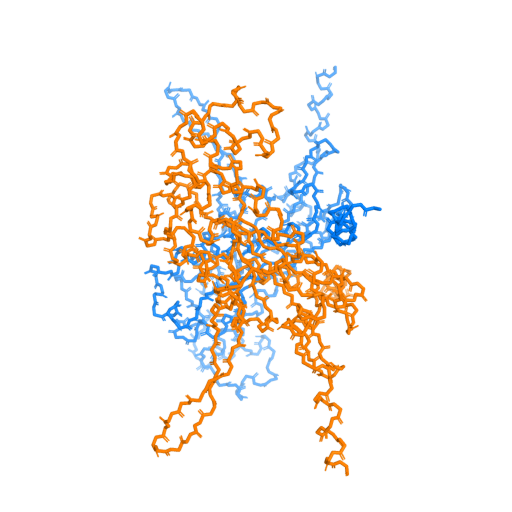 1 90 213 VAL A CA 1
ATOM 1734 C C . VAL A 1 213 ? 18.422 26.766 -23.234 1 90 213 VAL A C 1
ATOM 1736 O O . VAL A 1 213 ? 17.641 27.141 -24.109 1 90 213 VAL A O 1
ATOM 1739 N N . ASP A 1 214 ? 19.688 26.719 -23.375 1 91.38 214 ASP A N 1
ATOM 1740 C CA . ASP A 1 214 ? 20.344 27.219 -24.578 1 91.38 214 ASP A CA 1
ATOM 1741 C C . ASP A 1 214 ? 19.859 28.625 -24.906 1 91.38 214 ASP A C 1
ATOM 1743 O O . ASP A 1 214 ? 19.531 28.922 -26.062 1 91.38 214 ASP A O 1
ATOM 1747 N N . GLY A 1 215 ? 19.656 29.438 -23.922 1 88.88 215 GLY A N 1
ATOM 1748 C CA . GLY A 1 215 ? 19.297 30.844 -24.094 1 88.88 215 GLY A CA 1
ATOM 1749 C C . GLY A 1 215 ? 17.812 31.062 -24.281 1 88.88 215 GLY A C 1
ATOM 1750 O O . GLY A 1 215 ? 17.359 32.188 -24.469 1 88.88 215 GLY A O 1
ATOM 1751 N N . VAL A 1 216 ? 17.078 30 -24.422 1 92.06 216 VAL A N 1
ATOM 1752 C CA . VAL A 1 216 ? 15.633 30.109 -24.625 1 92.06 216 VAL A CA 1
ATOM 1753 C C . VAL A 1 216 ? 14.898 29.734 -23.344 1 92.06 216 VAL A C 1
ATOM 1755 O O . VAL A 1 216 ? 15.188 28.688 -22.75 1 92.06 216 VAL A O 1
ATOM 1758 N N . PRO A 1 217 ? 14.047 30.656 -22.953 1 91.25 217 PRO A N 1
ATOM 1759 C CA . PRO A 1 217 ? 13.273 30.328 -21.75 1 91.25 217 PRO A CA 1
ATOM 1760 C C . PRO A 1 217 ? 12.312 29.156 -21.969 1 91.25 217 PRO A C 1
ATOM 1762 O O . PRO A 1 217 ? 11.562 29.156 -22.953 1 91.25 217 PRO A O 1
ATOM 1765 N N . VAL A 1 218 ? 12.547 28.125 -21.188 1 93.44 218 VAL A N 1
ATOM 1766 C CA . VAL A 1 218 ? 11.641 26.984 -21.25 1 93.44 218 VAL A CA 1
ATOM 1767 C C . VAL A 1 218 ? 10.922 26.828 -19.906 1 93.44 218 VAL A C 1
ATOM 1769 O O . VAL A 1 218 ? 11.523 27.062 -18.844 1 93.44 218 VAL A O 1
ATOM 1772 N N . ILE A 1 219 ? 9.594 26.578 -19.938 1 92.38 219 ILE A N 1
ATOM 1773 C CA . ILE A 1 219 ? 8.812 26.375 -18.719 1 92.38 219 ILE A CA 1
ATOM 1774 C C . ILE A 1 219 ? 8.93 24.922 -18.266 1 92.38 219 ILE A C 1
ATOM 1776 O O . ILE A 1 219 ? 8.648 24 -19.047 1 92.38 219 ILE A O 1
ATOM 1780 N N . ARG A 1 220 ? 9.453 24.719 -17.062 1 91.75 220 ARG A N 1
ATOM 1781 C CA . ARG A 1 220 ? 9.539 23.406 -16.438 1 91.75 220 ARG A CA 1
ATOM 1782 C C . ARG A 1 220 ? 8.672 23.344 -15.188 1 91.75 220 ARG A C 1
ATOM 1784 O O . ARG A 1 220 ? 8.156 24.359 -14.727 1 91.75 220 ARG A O 1
ATOM 1791 N N . SER A 1 221 ? 8.383 22.109 -14.828 1 93.56 221 SER A N 1
ATOM 1792 C CA . SER A 1 221 ? 7.578 21.938 -13.625 1 93.56 221 SER A CA 1
ATOM 1793 C C . SER A 1 221 ? 8.289 21.062 -12.602 1 93.56 221 SER A C 1
ATOM 1795 O O . SER A 1 221 ? 9.062 20.172 -12.969 1 93.56 221 SER A O 1
ATOM 1797 N N . LYS A 1 222 ? 8.062 21.438 -11.328 1 95.38 222 LYS A N 1
ATOM 1798 C CA . LYS A 1 222 ? 8.578 20.625 -10.227 1 95.38 222 LYS A CA 1
ATOM 1799 C C . LYS A 1 222 ? 7.656 20.688 -9.016 1 95.38 222 LYS A C 1
ATOM 1801 O O . LYS A 1 222 ? 6.895 21.656 -8.859 1 95.38 222 LYS A O 1
ATOM 1806 N N . VAL A 1 223 ? 7.691 19.688 -8.219 1 97.94 223 VAL A N 1
ATOM 1807 C CA . VAL A 1 223 ? 6.953 19.734 -6.961 1 97.94 223 VAL A CA 1
ATOM 1808 C C . VAL A 1 223 ? 7.809 20.391 -5.887 1 97.94 223 VAL A C 1
ATOM 1810 O O . VAL A 1 223 ? 8.969 20.016 -5.684 1 97.94 223 VAL A O 1
ATOM 1813 N N . ASP A 1 224 ? 7.246 21.391 -5.273 1 97.31 224 ASP A N 1
ATOM 1814 C CA . ASP A 1 224 ? 7.949 22.125 -4.227 1 97.31 224 ASP A CA 1
ATOM 1815 C C . ASP A 1 224 ? 7 22.516 -3.094 1 97.31 224 ASP A C 1
ATOM 1817 O O . ASP A 1 224 ? 5.777 22.406 -3.236 1 97.31 224 ASP A O 1
ATOM 1821 N N . GLU A 1 225 ? 7.676 22.922 -1.983 1 97.56 225 GLU A N 1
ATOM 1822 C CA . GLU A 1 225 ? 6.883 23.391 -0.848 1 97.56 225 GLU A CA 1
ATOM 1823 C C . GLU A 1 225 ? 6.203 24.719 -1.158 1 97.56 225 GLU A C 1
ATOM 1825 O O . GLU A 1 225 ? 6.812 25.609 -1.751 1 97.56 225 GLU A O 1
ATOM 1830 N N . VAL A 1 226 ? 4.961 24.797 -0.807 1 97 226 VAL A N 1
ATOM 1831 C CA . VAL A 1 226 ? 4.219 26.047 -0.964 1 97 226 VAL A CA 1
ATOM 1832 C C . VAL A 1 226 ? 3.752 26.547 0.401 1 97 226 VAL A C 1
ATOM 1834 O O . VAL A 1 226 ? 3.832 25.828 1.396 1 97 226 VAL A O 1
ATOM 1837 N N . LEU A 1 227 ? 3.357 27.844 0.533 1 95.25 227 LEU A N 1
ATOM 1838 C CA . LEU A 1 227 ? 2.889 28.469 1.764 1 95.25 227 LEU A CA 1
ATOM 1839 C C . LEU A 1 227 ? 3.994 28.5 2.814 1 95.25 227 LEU A C 1
ATOM 1841 O O . LEU A 1 227 ? 3.729 28.312 4.004 1 95.25 227 LEU A O 1
ATOM 1845 N N . VAL A 1 228 ? 5.238 28.578 2.451 1 92.62 228 VAL A N 1
ATOM 1846 C CA . VAL A 1 228 ? 6.391 28.562 3.344 1 92.62 228 VAL A CA 1
ATOM 1847 C C . VAL A 1 228 ? 6.301 29.734 4.32 1 92.62 228 VAL A C 1
ATOM 1849 O O . VAL A 1 228 ? 6.594 29.594 5.508 1 92.62 228 VAL A O 1
ATOM 1852 N N . GLY A 1 229 ? 5.773 30.859 3.963 1 90.25 229 GLY A N 1
ATOM 1853 C CA . GLY A 1 229 ? 5.703 32.031 4.82 1 90.25 229 GLY A CA 1
ATOM 1854 C C . GLY A 1 229 ? 4.285 32.406 5.18 1 90.25 229 GLY A C 1
ATOM 1855 O O . GLY A 1 229 ? 4.051 33.5 5.727 1 90.25 229 GLY A O 1
ATOM 1856 N N . THR A 1 230 ? 3.396 31.562 4.84 1 91.88 230 THR A N 1
ATOM 1857 C CA . THR A 1 230 ? 1.982 31.859 5.043 1 91.88 230 THR A CA 1
ATOM 1858 C C . THR A 1 230 ? 1.277 30.703 5.73 1 91.88 230 THR A C 1
ATOM 1860 O O . THR A 1 230 ? 1.517 29.531 5.398 1 91.88 230 THR A O 1
ATOM 1863 N N . LYS A 1 231 ? 0.463 31.078 6.723 1 91.56 231 LYS A N 1
ATOM 1864 C CA . LYS A 1 231 ? -0.368 30.062 7.359 1 91.56 231 LYS A CA 1
ATOM 1865 C C . LYS A 1 231 ? -1.576 29.719 6.492 1 91.56 231 LYS A C 1
ATOM 1867 O O . LYS A 1 231 ? -2.258 30.625 5.988 1 91.56 231 LYS A O 1
ATOM 1872 N N . PHE A 1 232 ? -1.75 28.438 6.332 1 94.5 232 PHE A N 1
ATOM 1873 C CA . PHE A 1 232 ? -2.879 27.969 5.535 1 94.5 232 PHE A CA 1
ATOM 1874 C C . PHE A 1 232 ? -4.191 28.531 6.074 1 94.5 232 PHE A C 1
ATOM 1876 O O . PHE A 1 232 ? -5.059 28.938 5.305 1 94.5 232 PHE A O 1
ATOM 1883 N N . ASP A 1 233 ? -4.32 28.625 7.398 1 90.44 233 ASP A N 1
ATOM 1884 C CA . ASP A 1 233 ? -5.547 29.047 8.055 1 90.44 233 ASP A CA 1
ATOM 1885 C C . ASP A 1 233 ? -5.789 30.547 7.852 1 90.44 233 ASP A C 1
ATOM 1887 O O . ASP A 1 233 ? -6.906 31.031 8.047 1 90.44 233 ASP A O 1
ATOM 1891 N N . ASP A 1 234 ? -4.805 31.25 7.461 1 93.44 234 ASP A N 1
ATOM 1892 C CA . ASP A 1 234 ? -4.934 32.688 7.266 1 93.44 234 ASP A CA 1
ATOM 1893 C C . ASP A 1 234 ? -5.52 33 5.895 1 93.44 234 ASP A C 1
ATOM 1895 O O . ASP A 1 234 ? -5.949 34.125 5.645 1 93.44 234 ASP A O 1
ATOM 1899 N N . LEU A 1 235 ? -5.508 32.062 5.016 1 95.69 235 LEU A N 1
ATOM 1900 C CA . LEU A 1 235 ? -6.062 32.25 3.682 1 95.69 235 LEU A CA 1
ATOM 1901 C C . LEU A 1 235 ? -7.586 32.188 3.711 1 95.69 235 LEU A C 1
ATOM 1903 O O . LEU A 1 235 ? -8.172 31.453 4.496 1 95.69 235 LEU A O 1
ATOM 1907 N N . SER A 1 236 ? -8.172 33 2.822 1 96.5 236 SER A N 1
ATOM 1908 C CA . SER A 1 236 ? -9.617 32.906 2.645 1 96.5 236 SER A CA 1
ATOM 1909 C C . SER A 1 236 ? -9.984 31.578 1.987 1 96.5 236 SER A C 1
ATOM 1911 O O . SER A 1 236 ? -9.141 30.922 1.372 1 96.5 236 SER A O 1
ATOM 1913 N N . THR A 1 237 ? -11.242 31.203 2.17 1 95.44 237 THR A N 1
ATOM 1914 C CA . THR A 1 237 ? -11.719 29.984 1.532 1 95.44 237 THR A CA 1
ATOM 1915 C C . THR A 1 237 ? -11.523 30.047 0.021 1 95.44 237 THR A C 1
ATOM 1917 O O . THR A 1 237 ? -11.109 29.078 -0.599 1 95.44 237 THR A O 1
ATOM 1920 N N . GLU A 1 238 ? -11.773 31.203 -0.539 1 95.31 238 GLU A N 1
ATOM 1921 C CA . GLU A 1 238 ? -11.609 31.391 -1.976 1 95.31 238 GLU A CA 1
ATOM 1922 C C . GLU A 1 238 ? -10.148 31.219 -2.391 1 95.31 238 GLU A C 1
ATOM 1924 O O . GLU A 1 238 ? -9.859 30.594 -3.408 1 95.31 238 GLU A O 1
ATOM 1929 N N . ASP A 1 239 ? -9.266 31.719 -1.617 1 96.38 239 ASP A N 1
ATOM 1930 C CA . ASP A 1 239 ? -7.844 31.625 -1.918 1 96.38 239 ASP A CA 1
ATOM 1931 C C . ASP A 1 239 ? -7.348 30.188 -1.772 1 96.38 239 ASP A C 1
ATOM 1933 O O . ASP A 1 239 ? -6.48 29.734 -2.529 1 96.38 239 ASP A O 1
ATOM 1937 N N . LYS A 1 240 ? -7.883 29.5 -0.791 1 97.56 240 LYS A N 1
ATOM 1938 C CA . LYS A 1 240 ? -7.543 28.094 -0.616 1 97.56 240 LYS A CA 1
ATOM 1939 C C . LYS A 1 240 ? -7.992 27.266 -1.815 1 97.56 240 LYS A C 1
ATOM 1941 O O . LYS A 1 240 ? -7.246 26.406 -2.305 1 97.56 240 LYS A O 1
ATOM 1946 N N . VAL A 1 241 ? -9.203 27.531 -2.27 1 97 241 VAL A N 1
ATOM 1947 C CA . VAL A 1 241 ? -9.742 26.812 -3.424 1 97 241 VAL A CA 1
ATOM 1948 C C . VAL A 1 241 ? -8.883 27.094 -4.652 1 97 241 VAL A C 1
ATOM 1950 O O . VAL A 1 241 ? -8.539 26.188 -5.402 1 97 241 VAL A O 1
ATOM 1953 N N . LYS A 1 242 ? -8.508 28.312 -4.816 1 95.62 242 LYS A N 1
ATOM 1954 C CA . LYS A 1 242 ? -7.66 28.703 -5.938 1 95.62 242 LYS A CA 1
ATOM 1955 C C . LYS A 1 242 ? -6.289 28.047 -5.852 1 95.62 242 LYS A C 1
ATOM 1957 O O . LYS A 1 242 ? -5.738 27.609 -6.867 1 95.62 242 LYS A O 1
ATOM 1962 N N . LEU A 1 243 ? -5.75 28.016 -4.688 1 95.5 243 LEU A N 1
ATOM 1963 C CA . LEU A 1 243 ? -4.445 27.406 -4.477 1 95.5 243 LEU A CA 1
ATOM 1964 C C . LEU A 1 243 ? -4.473 25.938 -4.891 1 95.5 243 LEU A C 1
ATOM 1966 O O . LEU A 1 243 ? -3.572 25.469 -5.594 1 95.5 243 LEU A O 1
ATOM 1970 N N . ILE A 1 244 ? -5.5 25.219 -4.527 1 96.56 244 ILE A N 1
ATOM 1971 C CA . ILE A 1 244 ? -5.543 23.766 -4.652 1 96.56 244 ILE A CA 1
ATOM 1972 C C . ILE A 1 244 ? -6.012 23.375 -6.051 1 96.56 244 ILE A C 1
ATOM 1974 O O . ILE A 1 244 ? -5.492 22.438 -6.648 1 96.56 244 ILE A O 1
ATOM 1978 N N . PHE A 1 245 ? -6.945 24.172 -6.617 1 94.56 245 PHE A N 1
ATOM 1979 C CA . PHE A 1 245 ? -7.605 23.688 -7.828 1 94.56 245 PHE A CA 1
ATOM 1980 C C . PHE A 1 245 ? -7.348 24.641 -8.992 1 94.56 245 PHE A C 1
ATOM 1982 O O . PHE A 1 245 ? -7.738 24.359 -10.125 1 94.56 245 PHE A O 1
ATOM 1989 N N . GLY A 1 246 ? -6.617 25.656 -8.766 1 90 246 GLY A N 1
ATOM 1990 C CA . GLY A 1 246 ? -6.367 26.625 -9.812 1 90 246 GLY A CA 1
ATOM 1991 C C . GLY A 1 246 ? -7.57 27.5 -10.109 1 90 246 GLY A C 1
ATOM 1992 O O . GLY A 1 246 ? -8.625 27.359 -9.484 1 90 246 GLY A O 1
ATOM 1993 N N . ASP A 1 247 ? -7.398 28.5 -11.016 1 76 247 ASP A N 1
ATOM 1994 C CA . ASP A 1 247 ? -8.445 29.422 -11.406 1 76 247 ASP A CA 1
ATOM 1995 C C . ASP A 1 247 ? -9.438 28.766 -12.359 1 76 247 ASP A C 1
ATOM 1997 O O . ASP A 1 247 ? -9.039 28.047 -13.281 1 76 247 ASP A O 1
ATOM 2001 N N . ASP A 1 248 ? -10.656 28.344 -11.977 1 59.19 248 ASP A N 1
ATOM 2002 C CA . ASP A 1 248 ? -11.688 27.828 -12.875 1 59.19 248 ASP A CA 1
ATOM 2003 C C . ASP A 1 248 ? -11.75 28.656 -14.164 1 59.19 248 ASP A C 1
ATOM 2005 O O . ASP A 1 248 ? -12.094 28.125 -15.219 1 59.19 248 ASP A O 1
ATOM 2009 N N . ASP A 1 249 ? -11.633 29.922 -14.188 1 46.84 249 ASP A N 1
ATOM 2010 C CA . ASP A 1 249 ? -11.898 30.875 -15.258 1 46.84 249 ASP A CA 1
ATOM 2011 C C . ASP A 1 249 ? -10.883 30.734 -16.391 1 46.84 249 ASP A C 1
ATOM 2013 O O . ASP A 1 249 ? -11.102 31.234 -17.5 1 46.84 249 ASP A O 1
ATOM 2017 N N . VAL A 1 250 ? -9.773 30.359 -16.266 1 41.41 250 VAL A N 1
ATOM 2018 C CA . VAL A 1 250 ? -8.867 30.375 -17.406 1 41.41 250 VAL A CA 1
ATOM 2019 C C . VAL A 1 250 ? -9.25 29.266 -18.391 1 41.41 250 VAL A C 1
ATOM 2021 O O . VAL A 1 250 ? -8.75 29.219 -19.516 1 41.41 250 VAL A O 1
ATOM 2024 N N . ILE A 1 251 ? -9.805 28.188 -18 1 39.34 251 ILE A N 1
ATOM 2025 C CA . ILE A 1 251 ? -10.188 27.188 -18.984 1 39.34 251 ILE A CA 1
ATOM 2026 C C . ILE A 1 251 ? -11.336 27.719 -19.844 1 39.34 251 ILE A C 1
ATOM 2028 O O . ILE A 1 251 ? -11.5 27.312 -21 1 39.34 251 ILE A O 1
ATOM 2032 N N . GLN A 1 252 ? -12.164 28.562 -19.359 1 37 252 GLN A N 1
ATOM 2033 C CA . GLN A 1 252 ? -13.203 29.094 -20.219 1 37 252 GLN A CA 1
ATOM 2034 C C . GLN A 1 252 ? -12.617 30.062 -21.25 1 37 252 GLN A C 1
ATOM 2036 O O . GLN A 1 252 ? -13.172 30.234 -22.344 1 37 252 GLN A O 1
ATOM 2041 N N . LYS A 1 253 ? -11.57 30.938 -20.984 1 39.03 253 LYS A N 1
ATOM 2042 C CA . LYS A 1 253 ? -11.078 31.906 -21.969 1 39.03 253 LYS A CA 1
ATOM 2043 C C . LYS A 1 253 ? -10.297 31.219 -23.078 1 39.03 253 LYS A C 1
ATOM 2045 O O . LYS A 1 253 ? -10.25 31.703 -24.203 1 39.03 253 LYS A O 1
ATOM 2050 N N . GLU A 1 254 ? -9.602 30.234 -22.828 1 35.16 254 GLU A N 1
ATOM 2051 C CA . GLU A 1 254 ? -8.812 29.672 -23.922 1 35.16 254 GLU A CA 1
ATOM 2052 C C . GLU A 1 254 ? -9.703 28.906 -24.906 1 35.16 254 GLU A C 1
ATOM 2054 O O . GLU A 1 254 ? -9.344 28.75 -26.062 1 35.16 254 GLU A O 1
ATOM 2059 N N . LYS A 1 255 ? -10.742 28.406 -24.391 1 43.5 255 LYS A N 1
ATOM 2060 C CA . LYS A 1 255 ? -11.609 27.797 -25.391 1 43.5 255 LYS A CA 1
ATOM 2061 C C . LYS A 1 255 ? -12.352 28.859 -26.203 1 43.5 255 LYS A C 1
ATOM 2063 O O . LYS A 1 255 ? -12.945 28.547 -27.234 1 43.5 255 LYS A O 1
ATOM 2068 N N . SER A 1 256 ? -12.633 29.938 -25.469 1 38.12 256 SER A N 1
ATOM 2069 C CA . SER A 1 256 ? -13.359 30.953 -26.219 1 38.12 256 SER A CA 1
ATOM 2070 C C . SER A 1 256 ? -12.477 31.578 -27.297 1 38.12 256 SER A C 1
ATOM 2072 O O . SER A 1 256 ? -12.984 32.125 -28.281 1 38.12 256 SER A O 1
ATOM 2074 N N . GLU A 1 257 ? -11.172 31.734 -27.016 1 37.84 257 GLU A N 1
ATOM 2075 C CA . GLU A 1 257 ? -10.398 32.375 -28.078 1 37.84 257 GLU A CA 1
ATOM 2076 C C . GLU A 1 257 ? -10.148 31.391 -29.219 1 37.84 257 GLU A C 1
ATOM 2078 O O . GLU A 1 257 ? -9.68 31.781 -30.297 1 37.84 257 GLU A O 1
ATOM 2083 N N . THR A 1 258 ? -10.195 30.078 -28.875 1 37.41 258 THR A N 1
ATOM 2084 C CA . THR A 1 258 ? -9.953 29.203 -30.016 1 37.41 258 THR A CA 1
ATOM 2085 C C . THR A 1 258 ? -11.258 28.875 -30.734 1 37.41 258 THR A C 1
ATOM 2087 O O . THR A 1 258 ? -11.266 28.125 -31.719 1 37.41 258 THR A O 1
ATOM 2090 N N . SER A 1 259 ? -12.438 29.328 -30.109 1 29.75 259 SER A N 1
ATOM 2091 C CA . SER A 1 259 ? -13.523 29.297 -31.094 1 29.75 259 SER A CA 1
ATOM 2092 C C . SER A 1 259 ? -13.484 30.531 -31.984 1 29.75 259 SER A C 1
ATOM 2094 O O . SER A 1 259 ? -13.203 31.641 -31.516 1 29.75 259 SER A O 1
ATOM 2096 N N . MET B 1 1 ? -22.922 21.5 13.102 1 74.19 1 MET B N 1
ATOM 2097 C CA . MET B 1 1 ? -21.984 20.375 13.086 1 74.19 1 MET B CA 1
ATOM 2098 C C . MET B 1 1 ? -20.547 20.875 13.031 1 74.19 1 MET B C 1
ATOM 2100 O O . MET B 1 1 ? -20.234 21.797 12.266 1 74.19 1 MET B O 1
ATOM 2104 N N . LYS B 1 2 ? -19.766 20.406 13.914 1 88.81 2 LYS B N 1
ATOM 2105 C CA . LYS B 1 2 ? -18.344 20.781 13.945 1 88.81 2 LYS B CA 1
ATOM 2106 C C . LYS B 1 2 ? -17.625 20.281 12.695 1 88.81 2 LYS B C 1
ATOM 2108 O O . LYS B 1 2 ? -18 19.25 12.125 1 88.81 2 LYS B O 1
ATOM 2113 N N . LEU B 1 3 ? -16.766 21.047 12.234 1 91.06 3 LEU B N 1
ATOM 2114 C CA . LEU B 1 3 ? -16.031 20.766 11.008 1 91.06 3 LEU B CA 1
ATOM 2115 C C . LEU B 1 3 ? -15.492 19.344 11.016 1 91.06 3 LEU B C 1
ATOM 2117 O O . LEU B 1 3 ? -15.688 18.594 10.055 1 91.06 3 LEU B O 1
ATOM 2121 N N . GLY B 1 4 ? -14.938 18.969 12.109 1 88.44 4 GLY B N 1
ATOM 2122 C CA . GLY B 1 4 ? -14.391 17.625 12.242 1 88.44 4 GLY B CA 1
ATOM 2123 C C . GLY B 1 4 ? -15.43 16.547 12.07 1 88.44 4 GLY B C 1
ATOM 2124 O O . GLY B 1 4 ? -15.188 15.547 11.383 1 88.44 4 GLY B O 1
ATOM 2125 N N . ASP B 1 5 ? -16.531 16.766 12.617 1 89.81 5 ASP B N 1
ATOM 2126 C CA . ASP B 1 5 ? -17.625 15.797 12.523 1 89.81 5 ASP B CA 1
ATOM 2127 C C . ASP B 1 5 ? -18.109 15.648 11.086 1 89.81 5 ASP B C 1
ATOM 2129 O O . ASP B 1 5 ? -18.406 14.539 10.633 1 89.81 5 ASP B O 1
ATOM 2133 N N . ARG B 1 6 ? -18.25 16.734 10.453 1 89.94 6 ARG B N 1
ATOM 2134 C CA . ARG B 1 6 ? -18.703 16.734 9.062 1 89.94 6 ARG B CA 1
ATOM 2135 C C . ARG B 1 6 ? -17.734 15.961 8.18 1 89.94 6 ARG B C 1
ATOM 2137 O O . ARG B 1 6 ? -18.141 15.109 7.387 1 89.94 6 ARG B O 1
ATOM 2144 N N . ILE B 1 7 ? -16.484 16.203 8.305 1 90.19 7 ILE B N 1
ATOM 2145 C CA . ILE B 1 7 ? -15.469 15.539 7.5 1 90.19 7 ILE B CA 1
ATOM 2146 C C . ILE B 1 7 ? -15.477 14.039 7.793 1 90.19 7 ILE B C 1
ATOM 2148 O O . ILE B 1 7 ? -15.336 13.219 6.883 1 90.19 7 ILE B O 1
ATOM 2152 N N . LYS B 1 8 ? -15.68 13.734 9.047 1 90.69 8 LYS B N 1
ATOM 2153 C CA . LYS B 1 8 ? -15.727 12.328 9.445 1 90.69 8 LYS B CA 1
ATOM 2154 C C . LYS B 1 8 ? -16.891 11.602 8.789 1 90.69 8 LYS B C 1
ATOM 2156 O O . LYS B 1 8 ? -16.797 10.414 8.477 1 90.69 8 LYS B O 1
ATOM 2161 N N . VAL B 1 9 ? -17.938 12.336 8.594 1 88.81 9 VAL B N 1
ATOM 2162 C CA . VAL B 1 9 ? -19.078 11.758 7.914 1 88.81 9 VAL B CA 1
ATOM 2163 C C . VAL B 1 9 ? -18.703 11.383 6.48 1 88.81 9 VAL B C 1
ATOM 2165 O O . VAL B 1 9 ? -19 10.273 6.027 1 88.81 9 VAL B O 1
ATOM 2168 N N . TYR B 1 10 ? -18.062 12.281 5.781 1 90.38 10 TYR B N 1
ATOM 2169 C CA . TYR B 1 10 ? -17.625 11.992 4.418 1 90.38 10 TYR B CA 1
ATOM 2170 C C . TYR B 1 10 ? -16.703 10.781 4.379 1 90.38 10 TYR B C 1
ATOM 2172 O O . TYR B 1 10 ? -16.875 9.898 3.537 1 90.38 10 TYR B O 1
ATOM 2180 N N . GLU B 1 11 ? -15.836 10.75 5.281 1 91.31 11 GLU B N 1
ATOM 2181 C CA . GLU B 1 11 ? -14.859 9.672 5.34 1 91.31 11 GLU B CA 1
ATOM 2182 C C . GLU B 1 11 ? -15.531 8.328 5.621 1 91.31 11 GLU B C 1
ATOM 2184 O O . GLU B 1 11 ? -15.211 7.324 4.984 1 91.31 11 GLU B O 1
ATOM 2189 N N . LYS B 1 12 ? -16.406 8.336 6.535 1 88.75 12 LYS B N 1
ATOM 2190 C CA . LYS B 1 12 ? -17.062 7.109 6.984 1 88.75 12 LYS B CA 1
ATOM 2191 C C . LYS B 1 12 ? -17.891 6.484 5.867 1 88.75 12 LYS B C 1
ATOM 2193 O O . LYS B 1 12 ? -18.031 5.262 5.801 1 88.75 12 LYS B O 1
ATOM 2198 N N . ILE B 1 13 ? -18.406 7.289 4.98 1 85.19 13 ILE B N 1
ATOM 2199 C CA . ILE B 1 13 ? -19.219 6.805 3.863 1 85.19 13 ILE B CA 1
ATOM 2200 C C . ILE B 1 13 ? -18.422 5.773 3.066 1 85.19 13 ILE B C 1
ATOM 2202 O O . ILE B 1 13 ? -18.969 4.75 2.645 1 85.19 13 ILE B O 1
ATOM 2206 N N . GLU B 1 14 ? -17.172 6.02 2.953 1 85.94 14 GLU B N 1
ATOM 2207 C CA . GLU B 1 14 ? -16.328 5.137 2.143 1 85.94 14 GLU B CA 1
ATOM 2208 C C . GLU B 1 14 ? -15.602 4.121 3.014 1 85.94 14 GLU B C 1
ATOM 2210 O O . GLU B 1 14 ? -15.445 2.959 2.625 1 85.94 14 GLU B O 1
ATOM 2215 N N . THR B 1 15 ? -15.266 4.516 4.18 1 88.38 15 THR B N 1
ATOM 2216 C CA . THR B 1 15 ? -14.32 3.715 4.945 1 88.38 15 THR B CA 1
ATOM 2217 C C . THR B 1 15 ? -15.055 2.748 5.871 1 88.38 15 THR B C 1
ATOM 2219 O O . THR B 1 15 ? -14.445 1.824 6.418 1 88.38 15 THR B O 1
ATOM 2222 N N . ALA B 1 16 ? -16.312 2.91 5.988 1 86.5 16 ALA B N 1
ATOM 2223 C CA . ALA B 1 16 ? -17.062 2.08 6.93 1 86.5 16 ALA B CA 1
ATOM 2224 C C . ALA B 1 16 ? -17.453 0.753 6.289 1 86.5 16 ALA B C 1
ATOM 2226 O O . ALA B 1 16 ? -17.906 -0.166 6.98 1 86.5 16 ALA B O 1
ATOM 2227 N N . GLU B 1 17 ? -17.266 0.649 4.996 1 89.62 17 GLU B N 1
ATOM 2228 C CA . GLU B 1 17 ? -17.656 -0.584 4.32 1 89.62 17 GLU B CA 1
ATOM 2229 C C . GLU B 1 17 ? -16.844 -1.772 4.828 1 89.62 17 GLU B C 1
ATOM 2231 O O . GLU B 1 17 ? -15.617 -1.691 4.941 1 89.62 17 GLU B O 1
ATOM 2236 N N . ARG B 1 18 ? -17.562 -2.865 5.137 1 90.62 18 ARG B N 1
ATOM 2237 C CA . ARG B 1 18 ? -16.969 -4.09 5.645 1 90.62 18 ARG B CA 1
ATOM 2238 C C . ARG B 1 18 ? -17.438 -5.305 4.852 1 90.62 18 ARG B C 1
ATOM 2240 O O . ARG B 1 18 ? -18.531 -5.301 4.293 1 90.62 18 ARG B O 1
ATOM 2247 N N . PHE B 1 19 ? -16.641 -6.289 4.844 1 92.38 19 PHE B N 1
ATOM 2248 C CA . PHE B 1 19 ? -17.047 -7.57 4.277 1 92.38 19 PHE B CA 1
ATOM 2249 C C . PHE B 1 19 ? -17.969 -8.312 5.234 1 92.38 19 PHE B C 1
ATOM 2251 O O . PHE B 1 19 ? -17.922 -8.102 6.445 1 92.38 19 PHE B O 1
ATOM 2258 N N . MET B 1 20 ? -18.859 -9.125 4.652 1 90.12 20 MET B N 1
ATOM 2259 C CA . MET B 1 20 ? -19.75 -9.969 5.438 1 90.12 20 MET B CA 1
ATOM 2260 C C . MET B 1 20 ? -18.984 -11 6.242 1 90.12 20 MET B C 1
ATOM 2262 O O . MET B 1 20 ? -18.078 -11.656 5.711 1 90.12 20 MET B O 1
ATOM 2266 N N . PRO B 1 21 ? -19.312 -11.086 7.484 1 87.75 21 PRO B N 1
ATOM 2267 C CA . PRO B 1 21 ? -18.641 -12.109 8.289 1 87.75 21 PRO B CA 1
ATOM 2268 C C . PRO B 1 21 ? -18.922 -13.531 7.801 1 87.75 21 PRO B C 1
ATOM 2270 O O . PRO B 1 21 ? -19.922 -13.75 7.098 1 87.75 21 PRO B O 1
ATOM 2273 N N . MET B 1 22 ? -18.062 -14.477 8.062 1 89 22 MET B N 1
ATOM 2274 C CA . MET B 1 22 ? -18.219 -15.922 7.883 1 89 22 MET B CA 1
ATOM 2275 C C . MET B 1 22 ? -18.156 -16.297 6.406 1 89 22 MET B C 1
ATOM 2277 O O . MET B 1 22 ? -18.609 -17.375 6.012 1 89 22 MET B O 1
ATOM 2281 N N . LEU B 1 23 ? -17.734 -15.375 5.562 1 93.12 23 LEU B N 1
ATOM 2282 C CA . LEU B 1 23 ? -17.406 -15.664 4.172 1 93.12 23 LEU B CA 1
ATOM 2283 C C . LEU B 1 23 ? -15.93 -15.461 3.906 1 93.12 23 LEU B C 1
ATOM 2285 O O . LEU B 1 23 ? -15.312 -14.555 4.48 1 93.12 23 LEU B O 1
ATOM 2289 N N . PRO B 1 24 ? -15.352 -16.25 3.027 1 95.44 24 PRO B N 1
ATOM 2290 C CA . PRO B 1 24 ? -13.93 -16.062 2.723 1 95.44 24 PRO B CA 1
ATOM 2291 C C . PRO B 1 24 ? -13.648 -14.75 2.004 1 95.44 24 PRO B C 1
ATOM 2293 O O . PRO B 1 24 ? -14.445 -14.32 1.159 1 95.44 24 PRO B O 1
ATOM 2296 N N . ILE B 1 25 ? -12.602 -14.156 2.408 1 96.75 25 ILE B N 1
ATOM 2297 C CA . ILE B 1 25 ? -12.102 -12.953 1.747 1 96.75 25 ILE B CA 1
ATOM 2298 C C . ILE B 1 25 ? -10.828 -13.289 0.97 1 96.75 25 ILE B C 1
ATOM 2300 O O . ILE B 1 25 ? -9.883 -13.844 1.528 1 96.75 25 ILE B O 1
ATOM 2304 N N . TYR B 1 26 ? -10.852 -13.016 -0.286 1 97.69 26 TYR B N 1
ATOM 2305 C CA . TYR B 1 26 ? -9.727 -13.281 -1.177 1 97.69 26 TYR B CA 1
ATOM 2306 C C . TYR B 1 26 ? -8.984 -12 -1.525 1 97.69 26 TYR B C 1
ATOM 2308 O O . TYR B 1 26 ? -9.609 -10.984 -1.839 1 97.69 26 TYR B O 1
ATOM 2316 N N . ALA B 1 27 ? -7.676 -12.008 -1.413 1 98.12 27 ALA B N 1
ATOM 2317 C CA . ALA B 1 27 ? -6.84 -10.867 -1.771 1 98.12 27 ALA B CA 1
ATOM 2318 C C . ALA B 1 27 ? -5.852 -11.227 -2.877 1 98.12 27 ALA B C 1
ATOM 2320 O O . ALA B 1 27 ? -5.184 -12.266 -2.805 1 98.12 27 ALA B O 1
ATOM 2321 N N . ARG B 1 28 ? -5.805 -10.438 -3.867 1 98 28 ARG B N 1
ATOM 2322 C CA . ARG B 1 28 ? -4.812 -10.547 -4.934 1 98 28 ARG B CA 1
ATOM 2323 C C . ARG B 1 28 ? -3.887 -9.336 -4.945 1 98 28 ARG B C 1
ATOM 2325 O O . ARG B 1 28 ? -4.348 -8.195 -5.043 1 98 28 ARG B O 1
ATOM 2332 N N . ILE B 1 29 ? -2.646 -9.562 -4.77 1 98.56 29 ILE B N 1
ATOM 2333 C CA . ILE B 1 29 ? -1.607 -8.539 -4.742 1 98.56 29 ILE B CA 1
ATOM 2334 C C . ILE B 1 29 ? -0.693 -8.695 -5.957 1 98.56 29 ILE B C 1
ATOM 2336 O O . ILE B 1 29 ? -0.174 -9.789 -6.211 1 98.56 29 ILE B O 1
ATOM 2340 N N . ASP B 1 30 ? -0.503 -7.621 -6.715 1 97.25 30 ASP B N 1
ATOM 2341 C CA . ASP B 1 30 ? 0.241 -7.719 -7.965 1 97.25 30 ASP B CA 1
ATOM 2342 C C . ASP B 1 30 ? 1.2 -6.543 -8.125 1 97.25 30 ASP B C 1
ATOM 2344 O O . ASP B 1 30 ? 0.86 -5.406 -7.793 1 97.25 30 ASP B O 1
ATOM 2348 N N . GLY B 1 31 ? 2.398 -6.836 -8.633 1 97.38 31 GLY B N 1
ATOM 2349 C CA . GLY B 1 31 ? 3.352 -5.773 -8.922 1 97.38 31 GLY B CA 1
ATOM 2350 C C . GLY B 1 31 ? 2.855 -4.793 -9.961 1 97.38 31 GLY B C 1
ATOM 2351 O O . GLY B 1 31 ? 2.393 -5.195 -11.031 1 97.38 31 GLY B O 1
ATOM 2352 N N . ARG B 1 32 ? 2.99 -3.52 -9.656 1 95.12 32 ARG B N 1
ATOM 2353 C CA . ARG B 1 32 ? 2.57 -2.482 -10.586 1 95.12 32 ARG B CA 1
ATOM 2354 C C . ARG B 1 32 ? 3.662 -2.189 -11.609 1 95.12 32 ARG B C 1
ATOM 2356 O O . ARG B 1 32 ? 4.758 -1.752 -11.25 1 95.12 32 ARG B O 1
ATOM 2363 N N . SER B 1 33 ? 3.381 -2.418 -12.867 1 91.94 33 SER B N 1
ATOM 2364 C CA . SER B 1 33 ? 4.301 -2.148 -13.969 1 91.94 33 SER B CA 1
ATOM 2365 C C . SER B 1 33 ? 5.609 -2.908 -13.789 1 91.94 33 SER B C 1
ATOM 2367 O O . SER B 1 33 ? 6.691 -2.344 -13.977 1 91.94 33 SER B O 1
ATOM 2369 N N . PHE B 1 34 ? 5.5 -4.09 -13.391 1 94.06 34 PHE B N 1
ATOM 2370 C CA . PHE B 1 34 ? 6.691 -4.891 -13.125 1 94.06 34 PHE B CA 1
ATOM 2371 C C . PHE B 1 34 ? 7.379 -5.285 -14.43 1 94.06 34 PHE B C 1
ATOM 2373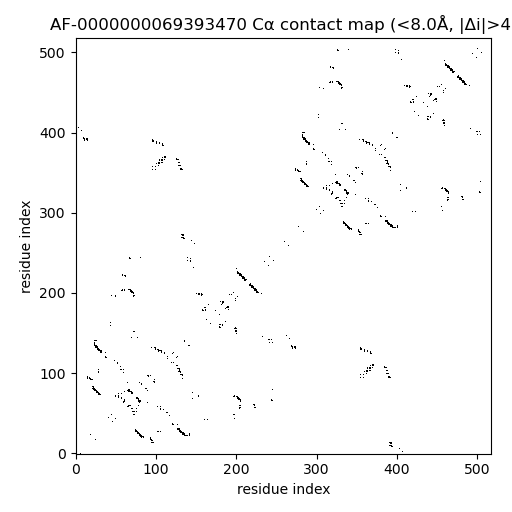 O O . PHE B 1 34 ? 8.547 -5.672 -14.422 1 94.06 34 PHE B O 1
ATOM 2380 N N . SER B 1 35 ? 6.625 -5.195 -15.523 1 89.56 35 SER B N 1
ATOM 2381 C CA . SER B 1 35 ? 7.281 -5.422 -16.812 1 89.56 35 SER B CA 1
ATOM 2382 C C . SER B 1 35 ? 8.453 -4.465 -17 1 89.56 35 SER B C 1
ATOM 2384 O O . SER B 1 35 ? 9.477 -4.84 -17.578 1 89.56 35 SER B O 1
ATOM 2386 N N . LYS B 1 36 ? 8.344 -3.277 -16.484 1 90.62 36 LYS B N 1
ATOM 2387 C CA . LYS B 1 36 ? 9.414 -2.287 -16.562 1 90.62 36 LYS B CA 1
ATOM 2388 C C . LYS B 1 36 ? 10.5 -2.582 -15.531 1 90.62 36 LYS B C 1
ATOM 2390 O O . LYS B 1 36 ? 11.695 -2.469 -15.836 1 90.62 36 LYS B O 1
ATOM 2395 N N . PHE B 1 37 ? 10.086 -3.006 -14.453 1 92.5 37 PHE B N 1
ATOM 2396 C CA . PHE B 1 37 ? 11.016 -3.289 -13.367 1 92.5 37 PHE B CA 1
ATOM 2397 C C . PHE B 1 37 ? 11.891 -4.496 -13.695 1 92.5 37 PHE B C 1
ATOM 2399 O O . PHE B 1 37 ? 13.062 -4.539 -13.336 1 92.5 37 PHE B O 1
ATOM 2406 N N . THR B 1 38 ? 11.281 -5.453 -14.461 1 91.69 38 THR B N 1
ATOM 2407 C CA . THR B 1 38 ? 11.969 -6.727 -14.68 1 91.69 38 THR B CA 1
ATOM 2408 C C . THR B 1 38 ? 12.648 -6.746 -16.047 1 91.69 38 THR B C 1
ATOM 2410 O O . THR B 1 38 ? 13.141 -7.789 -16.484 1 91.69 38 THR B O 1
ATOM 2413 N N . LYS B 1 39 ? 12.68 -5.715 -16.828 1 88.69 39 LYS B N 1
ATOM 2414 C CA . LYS B 1 39 ? 13.188 -5.645 -18.188 1 88.69 39 LYS B CA 1
ATOM 2415 C C . LYS B 1 39 ? 14.609 -6.188 -18.281 1 88.69 39 LYS B C 1
ATOM 2417 O O . LYS B 1 39 ? 14.953 -6.902 -19.219 1 88.69 39 LYS B O 1
ATOM 2422 N N . GLY B 1 40 ? 15.5 -6.031 -17.359 1 86.81 40 GLY B N 1
ATOM 2423 C CA . GLY B 1 40 ? 16.891 -6.449 -17.422 1 86.81 40 GLY B CA 1
ATOM 2424 C C . GLY B 1 40 ? 17.172 -7.738 -16.688 1 86.81 40 GLY B C 1
ATOM 2425 O O . GLY B 1 40 ? 18.312 -8.18 -16.609 1 86.81 40 GLY B O 1
ATOM 2426 N N . MET B 1 41 ? 16.141 -8.438 -16.359 1 91.75 41 MET B N 1
ATOM 2427 C CA . MET B 1 41 ? 16.328 -9.641 -15.555 1 91.75 41 MET B CA 1
ATOM 2428 C C . MET B 1 41 ? 16.375 -10.883 -16.438 1 91.75 41 MET B C 1
ATOM 2430 O O . MET B 1 41 ? 16.062 -10.82 -17.625 1 91.75 41 MET B O 1
ATOM 2434 N N . VAL B 1 42 ? 16.781 -11.984 -15.828 1 93.88 42 VAL B N 1
ATOM 2435 C CA . VAL B 1 42 ? 16.938 -13.25 -16.531 1 93.88 42 VAL B CA 1
ATOM 2436 C C . VAL B 1 42 ? 15.57 -13.773 -16.969 1 93.88 42 VAL B C 1
ATOM 2438 O O . VAL B 1 42 ? 14.602 -13.719 -16.203 1 93.88 42 VAL B O 1
ATOM 2441 N N . LYS B 1 43 ? 15.5 -14.258 -18.219 1 93.5 43 LYS B N 1
ATOM 2442 C CA . LYS B 1 43 ? 14.289 -14.844 -18.781 1 93.5 43 LYS B CA 1
ATOM 2443 C C . LYS B 1 43 ? 14.453 -16.344 -19 1 93.5 43 LYS B C 1
ATOM 2445 O O . LYS B 1 43 ? 15.555 -16.828 -19.234 1 93.5 43 LYS B O 1
ATOM 2450 N N . PRO B 1 44 ? 13.461 -17.234 -18.969 1 96 44 PRO B N 1
ATOM 2451 C CA . PRO B 1 44 ? 12.039 -16.891 -18.828 1 96 44 PRO B CA 1
ATOM 2452 C C . PRO B 1 44 ? 11.633 -16.625 -17.375 1 96 44 PRO B C 1
ATOM 2454 O O . PRO B 1 44 ? 10.508 -16.188 -17.109 1 96 44 PRO B O 1
ATOM 2457 N N . TYR B 1 45 ? 12.57 -16.922 -16.438 1 95.38 45 TYR B N 1
ATOM 2458 C CA . TYR B 1 45 ? 12.344 -16.594 -15.039 1 95.38 45 TYR B CA 1
ATOM 2459 C C . TYR B 1 45 ? 13.633 -16.125 -14.367 1 95.38 45 TYR B C 1
ATOM 2461 O O . TYR B 1 45 ? 14.727 -16.453 -14.82 1 95.38 45 TYR B O 1
ATOM 2469 N N . ASP B 1 46 ? 13.5 -15.336 -13.391 1 96 46 ASP B N 1
ATOM 2470 C CA . ASP B 1 46 ? 14.602 -14.906 -12.539 1 96 46 ASP B CA 1
ATOM 2471 C C . ASP B 1 46 ? 14.477 -15.508 -11.141 1 96 46 ASP B C 1
ATOM 2473 O O . ASP B 1 46 ? 13.547 -15.18 -10.398 1 96 46 ASP B O 1
ATOM 2477 N N . SER B 1 47 ? 15.398 -16.359 -10.805 1 96.12 47 SER B N 1
ATOM 2478 C CA . SER B 1 47 ? 15.328 -17.094 -9.555 1 96.12 47 SER B CA 1
ATOM 2479 C C . SER B 1 47 ? 15.375 -16.172 -8.352 1 96.12 47 SER B C 1
ATOM 2481 O O . SER B 1 47 ? 14.742 -16.422 -7.328 1 96.12 47 SER B O 1
ATOM 2483 N N . THR B 1 48 ? 16.172 -15.141 -8.453 1 96.62 48 THR B N 1
ATOM 2484 C CA . THR B 1 48 ? 16.281 -14.188 -7.352 1 96.62 48 THR B CA 1
ATOM 2485 C C . THR B 1 48 ? 14.953 -13.469 -7.125 1 96.62 48 THR B C 1
ATOM 2487 O O . THR B 1 48 ? 14.492 -13.359 -5.988 1 96.62 48 THR B O 1
ATOM 2490 N N . LEU B 1 49 ? 14.344 -13 -8.188 1 96.94 49 LEU B N 1
ATOM 2491 C CA . LEU B 1 49 ? 13.047 -12.344 -8.078 1 96.94 49 LEU B CA 1
ATOM 2492 C C . LEU B 1 49 ? 12.008 -13.289 -7.484 1 96.94 49 LEU B C 1
ATOM 2494 O O . LEU B 1 49 ? 11.219 -12.891 -6.629 1 96.94 49 LEU B O 1
ATOM 2498 N N . SER B 1 50 ? 12.039 -14.531 -7.969 1 97.25 50 SER B N 1
ATOM 2499 C CA . SER B 1 50 ? 11.094 -15.523 -7.461 1 97.25 50 SER B CA 1
ATOM 2500 C C . SER B 1 50 ? 11.281 -15.75 -5.965 1 97.25 50 SER B C 1
ATOM 2502 O O . SER B 1 50 ? 10.297 -15.875 -5.227 1 97.25 50 SER B O 1
ATOM 2504 N N . ARG B 1 51 ? 12.492 -15.797 -5.559 1 97.31 51 ARG B N 1
ATOM 2505 C CA . ARG B 1 51 ? 12.781 -15.977 -4.137 1 97.31 51 ARG B CA 1
ATOM 2506 C C . ARG B 1 51 ? 12.273 -14.797 -3.32 1 97.31 51 ARG B C 1
ATOM 2508 O O . ARG B 1 51 ? 11.734 -14.969 -2.225 1 97.31 51 ARG B O 1
ATOM 2515 N N . ILE B 1 52 ? 12.453 -13.602 -3.822 1 98.25 52 ILE B N 1
ATOM 2516 C CA . ILE B 1 52 ? 11.945 -12.414 -3.148 1 98.25 52 ILE B CA 1
ATOM 2517 C C . ILE B 1 52 ? 10.43 -12.508 -3 1 98.25 52 ILE B C 1
ATOM 2519 O O . ILE B 1 52 ? 9.891 -12.258 -1.92 1 98.25 52 ILE B O 1
ATOM 2523 N N . MET B 1 53 ? 9.734 -12.898 -4.082 1 98.56 53 MET B N 1
ATOM 2524 C CA . MET B 1 53 ? 8.273 -13.008 -4.055 1 98.56 53 MET B CA 1
ATOM 2525 C C . MET B 1 53 ? 7.824 -14.039 -3.035 1 98.56 53 MET B C 1
ATOM 2527 O O . MET B 1 53 ? 6.816 -13.852 -2.354 1 98.56 53 MET B O 1
ATOM 2531 N N . MET B 1 54 ? 8.6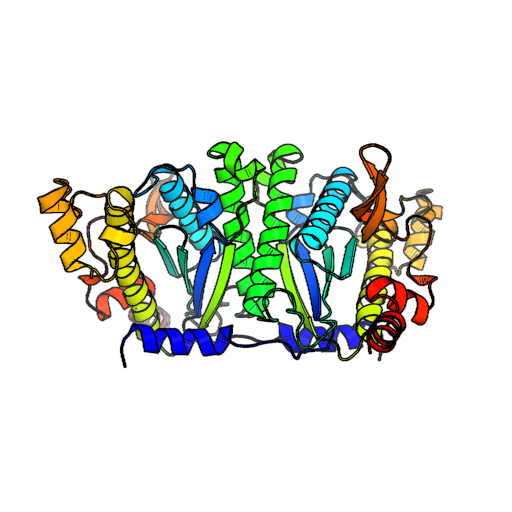02 -15.125 -2.939 1 98.62 54 MET B N 1
ATOM 2532 C CA . MET B 1 54 ? 8.297 -16.156 -1.946 1 98.62 54 MET B CA 1
ATOM 2533 C C . MET B 1 54 ? 8.453 -15.609 -0.533 1 98.62 54 MET B C 1
ATOM 2535 O O . MET B 1 54 ? 7.605 -15.836 0.327 1 98.62 54 MET B O 1
ATOM 2539 N N . GLU B 1 55 ? 9.5 -14.867 -0.298 1 98.69 55 GLU B N 1
ATOM 2540 C CA . GLU B 1 55 ? 9.734 -14.266 1.013 1 98.69 55 GLU B CA 1
ATOM 2541 C C . GLU B 1 55 ? 8.641 -13.258 1.362 1 98.69 55 GLU B C 1
ATOM 2543 O O . GLU B 1 55 ? 8.203 -13.18 2.514 1 98.69 55 GLU B O 1
ATOM 2548 N N . VAL B 1 56 ? 8.227 -12.469 0.402 1 98.88 56 VAL B N 1
ATOM 2549 C CA . VAL B 1 56 ? 7.148 -11.508 0.61 1 98.88 56 VAL B CA 1
ATOM 2550 C C . VAL B 1 56 ? 5.859 -12.242 0.968 1 98.88 56 VAL B C 1
ATOM 2552 O O . VAL B 1 56 ? 5.133 -11.828 1.875 1 98.88 56 VAL B O 1
ATOM 2555 N N . THR B 1 57 ? 5.586 -13.32 0.254 1 98.88 57 THR B N 1
ATOM 2556 C CA . THR B 1 57 ? 4.387 -14.102 0.515 1 98.88 57 THR B CA 1
ATOM 2557 C C . THR B 1 57 ? 4.414 -14.688 1.927 1 98.88 57 THR B C 1
ATOM 2559 O O . THR B 1 57 ? 3.428 -14.594 2.66 1 98.88 57 THR B O 1
ATOM 2562 N N . LYS B 1 58 ? 5.559 -15.219 2.268 1 98.69 58 LYS B N 1
ATOM 2563 C CA . LYS B 1 58 ? 5.746 -15.742 3.619 1 98.69 58 LYS B CA 1
ATOM 2564 C C . LYS B 1 58 ? 5.5 -14.656 4.664 1 98.69 58 LYS B C 1
ATOM 2566 O O . LYS B 1 58 ? 4.773 -14.875 5.637 1 98.69 58 LYS B O 1
ATOM 2571 N N . TYR B 1 59 ? 6.094 -13.547 4.449 1 98.56 59 TYR B N 1
ATOM 2572 C CA . TYR B 1 59 ? 5.965 -12.391 5.328 1 98.56 59 TYR B CA 1
ATOM 2573 C C . TYR B 1 59 ? 4.504 -11.977 5.477 1 98.56 59 TYR B C 1
ATOM 2575 O O . TYR B 1 59 ? 4.043 -11.695 6.586 1 98.56 59 TYR B O 1
ATOM 2583 N N . LEU B 1 60 ? 3.713 -11.938 4.402 1 98.69 60 LEU B N 1
ATOM 2584 C CA . LEU B 1 60 ? 2.311 -11.539 4.426 1 98.69 60 LEU B CA 1
ATOM 2585 C C . LEU B 1 60 ? 1.476 -12.531 5.223 1 98.69 60 LEU B C 1
ATOM 2587 O O . LEU B 1 60 ? 0.609 -12.141 6.004 1 98.69 60 LEU B O 1
ATOM 2591 N N . VAL B 1 61 ? 1.721 -13.82 5 1 98.25 61 VAL B N 1
ATOM 2592 C CA . VAL B 1 61 ? 0.991 -14.844 5.75 1 98.25 61 VAL B CA 1
ATOM 2593 C C . VAL B 1 61 ? 1.267 -14.68 7.242 1 98.25 61 VAL B C 1
ATOM 2595 O O . VAL B 1 61 ? 0.342 -14.711 8.055 1 98.25 61 VAL B O 1
ATOM 2598 N N . GLU B 1 62 ? 2.486 -14.438 7.547 1 97 62 GLU B N 1
ATOM 2599 C CA . GLU B 1 62 ? 2.893 -14.297 8.938 1 97 62 GLU B CA 1
ATOM 2600 C C . GLU B 1 62 ? 2.271 -13.047 9.57 1 97 62 GLU B C 1
ATOM 2602 O O . GLU B 1 62 ? 1.688 -13.117 10.648 1 97 62 GLU B O 1
ATOM 2607 N N . GLU B 1 63 ? 2.316 -11.953 8.922 1 95.75 63 GLU B N 1
ATOM 2608 C CA . GLU B 1 63 ? 1.937 -10.664 9.484 1 95.75 63 GLU B CA 1
ATOM 2609 C C . GLU B 1 63 ? 0.42 -10.508 9.539 1 95.75 63 GLU B C 1
ATOM 2611 O O . GLU B 1 63 ? -0.107 -9.805 10.406 1 95.75 63 GLU B O 1
ATOM 2616 N N . THR B 1 64 ? -0.324 -11.172 8.648 1 95.94 64 THR B N 1
ATOM 2617 C CA . THR B 1 64 ? -1.745 -10.859 8.531 1 95.94 64 THR B CA 1
ATOM 2618 C C . THR B 1 64 ? -2.596 -12.023 9.031 1 95.94 64 THR B C 1
ATOM 2620 O O . THR B 1 64 ? -3.805 -11.875 9.227 1 95.94 64 THR B O 1
ATOM 2623 N N . GLY B 1 65 ? -1.961 -13.156 9.125 1 94.44 65 GLY B N 1
ATOM 2624 C CA . GLY B 1 65 ? -2.707 -14.32 9.578 1 94.44 65 GLY B CA 1
ATOM 2625 C C . GLY B 1 65 ? -3.539 -14.961 8.484 1 94.44 65 GLY B C 1
ATOM 2626 O O . GLY B 1 65 ? -4.586 -15.555 8.758 1 94.44 65 GLY B O 1
ATOM 2627 N N . ALA B 1 66 ? -3.158 -14.82 7.211 1 96.81 66 ALA B N 1
ATOM 2628 C CA . ALA B 1 66 ? -3.85 -15.477 6.102 1 96.81 66 ALA B CA 1
ATOM 2629 C C . ALA B 1 66 ? -3.846 -16.984 6.273 1 96.81 66 ALA B C 1
ATOM 2631 O O . ALA B 1 66 ? -2.875 -17.562 6.777 1 96.81 66 ALA B O 1
ATOM 2632 N N . SER B 1 67 ? -4.891 -17.609 5.789 1 96.38 67 SER B N 1
ATOM 2633 C CA . SER B 1 67 ? -4.988 -19.062 5.855 1 96.38 67 SER B CA 1
ATOM 2634 C C . SER B 1 67 ? -3.934 -19.734 4.977 1 96.38 67 SER B C 1
ATOM 2636 O O . SER B 1 67 ? -3.428 -20.797 5.309 1 96.38 67 SER B O 1
ATOM 2638 N N . ILE B 1 68 ? -3.654 -19.141 3.883 1 98.06 68 ILE B N 1
ATOM 2639 C CA . ILE B 1 68 ? -2.652 -19.625 2.947 1 98.06 68 ILE B CA 1
ATOM 2640 C C . ILE B 1 68 ? -2.215 -18.5 2.014 1 98.06 68 ILE B C 1
ATOM 2642 O O . ILE B 1 68 ? -2.961 -17.547 1.793 1 98.06 68 ILE B O 1
ATOM 2646 N N . GLY B 1 69 ? -1.002 -18.562 1.55 1 98.75 69 GLY B N 1
ATOM 2647 C CA . GLY B 1 69 ? -0.488 -17.688 0.513 1 98.75 69 GLY B CA 1
ATOM 2648 C C . GLY B 1 69 ? 0.005 -18.438 -0.713 1 98.75 69 GLY B C 1
ATOM 2649 O O . GLY B 1 69 ? 0.6 -19.5 -0.596 1 98.75 69 GLY B O 1
ATOM 2650 N N . TYR B 1 70 ? -0.284 -17.922 -1.888 1 98.62 70 TYR B N 1
ATOM 2651 C CA . TYR B 1 70 ? 0.175 -18.438 -3.168 1 98.62 70 TYR B CA 1
ATOM 2652 C C . TYR B 1 70 ? 0.872 -17.359 -3.984 1 98.62 70 TYR B C 1
ATOM 2654 O O . TYR B 1 70 ? 0.415 -16.219 -4.031 1 98.62 70 TYR B O 1
ATOM 2662 N N . THR B 1 71 ? 2.021 -17.688 -4.574 1 98.56 71 THR B N 1
ATOM 2663 C CA . THR B 1 71 ? 2.664 -16.688 -5.418 1 98.56 71 THR B CA 1
ATOM 2664 C C . THR B 1 71 ? 3.203 -17.328 -6.699 1 98.56 71 THR B C 1
ATOM 2666 O O . THR B 1 71 ? 3.693 -18.453 -6.676 1 98.56 71 THR B O 1
ATOM 2669 N N . GLN B 1 72 ? 3.055 -16.656 -7.727 1 95.31 72 GLN B N 1
ATOM 2670 C CA . GLN B 1 72 ? 3.674 -16.906 -9.023 1 95.31 72 GLN B CA 1
ATOM 2671 C C . GLN B 1 72 ? 4.012 -15.609 -9.734 1 95.31 72 GLN B C 1
ATOM 2673 O O . GLN B 1 72 ? 3.213 -14.672 -9.742 1 95.31 72 GLN B O 1
ATOM 2678 N N . SER B 1 73 ? 5.215 -15.547 -10.305 1 94 73 SER B N 1
ATOM 2679 C CA . SER B 1 73 ? 5.715 -14.352 -10.984 1 94 73 SER B CA 1
ATOM 2680 C C . SER B 1 73 ? 5.641 -13.133 -10.07 1 94 73 SER B C 1
ATOM 2682 O O . SER B 1 73 ? 6.215 -13.125 -8.984 1 94 73 SER B O 1
ATOM 2684 N N . ASP B 1 74 ? 4.828 -12.125 -10.461 1 95.75 74 ASP B N 1
ATOM 2685 C CA . ASP B 1 74 ? 4.73 -10.914 -9.648 1 95.75 74 ASP B CA 1
ATOM 2686 C C . ASP B 1 74 ? 3.375 -10.828 -8.953 1 95.75 74 ASP B C 1
ATOM 2688 O O . ASP B 1 74 ? 2.949 -9.742 -8.547 1 95.75 74 ASP B O 1
ATOM 2692 N N . GLU B 1 75 ? 2.697 -11.945 -8.781 1 97.31 75 GLU B N 1
ATOM 2693 C CA . GLU B 1 75 ? 1.358 -11.969 -8.203 1 97.31 75 GLU B CA 1
ATOM 2694 C C . GLU B 1 75 ? 1.318 -12.812 -6.93 1 97.31 75 GLU B C 1
ATOM 2696 O O . GLU B 1 75 ? 1.95 -13.867 -6.855 1 97.31 75 GLU B O 1
ATOM 2701 N N . ILE B 1 76 ? 0.597 -12.336 -5.945 1 98.75 76 ILE B N 1
ATOM 2702 C CA . ILE B 1 76 ? 0.387 -13.039 -4.684 1 98.75 76 ILE B CA 1
ATOM 2703 C C . ILE B 1 76 ? -1.108 -13.125 -4.387 1 98.75 76 ILE B C 1
ATOM 2705 O O . ILE B 1 76 ? -1.845 -12.156 -4.57 1 98.75 76 ILE B O 1
ATOM 2709 N N . SER B 1 77 ? -1.531 -14.305 -3.953 1 98.62 77 SER B N 1
ATOM 2710 C CA . SER B 1 77 ? -2.906 -14.539 -3.52 1 98.62 77 SER B CA 1
ATOM 2711 C C . SER B 1 77 ? -2.961 -14.953 -2.055 1 98.62 77 SER B C 1
ATOM 2713 O O . SER B 1 77 ? -2.141 -15.758 -1.601 1 98.62 77 SER B O 1
ATOM 2715 N N . LEU B 1 78 ? -3.85 -14.375 -1.315 1 98.62 78 LEU B N 1
ATOM 2716 C CA . LEU B 1 78 ? -4.117 -14.711 0.078 1 98.62 78 LEU B CA 1
ATOM 2717 C C . LEU B 1 78 ? -5.609 -14.938 0.306 1 98.62 78 LEU B C 1
ATOM 2719 O O . LEU B 1 78 ? -6.441 -14.375 -0.406 1 98.62 78 LEU B O 1
ATOM 2723 N N . VAL B 1 79 ? -5.922 -15.703 1.323 1 98 79 VAL B N 1
ATOM 2724 C CA . VAL B 1 79 ? -7.324 -15.859 1.706 1 98 79 VAL B CA 1
ATOM 2725 C C . VAL B 1 79 ? -7.453 -15.789 3.227 1 98 79 VAL B C 1
ATOM 2727 O O . VAL B 1 79 ? -6.59 -16.281 3.953 1 98 79 VAL B O 1
ATOM 2730 N N . TYR B 1 80 ? -8.484 -15.094 3.617 1 96.25 80 TYR B N 1
ATOM 2731 C CA . TYR B 1 80 ? -8.828 -14.938 5.027 1 96.25 80 TYR B CA 1
ATOM 2732 C C . TYR B 1 80 ? -10.203 -15.531 5.324 1 96.25 80 TYR B C 1
ATOM 2734 O O . TYR B 1 80 ? -11.125 -15.406 4.512 1 96.25 80 TYR B O 1
ATOM 2742 N N . PHE B 1 81 ? -10.281 -16.125 6.438 1 92.75 81 PHE B N 1
ATOM 2743 C CA . PHE B 1 81 ? -11.562 -16.672 6.859 1 92.75 81 PHE B CA 1
ATOM 2744 C C . PHE B 1 81 ? -11.734 -16.562 8.367 1 92.75 81 PHE B C 1
ATOM 2746 O O . PHE B 1 81 ? -10.836 -16.922 9.133 1 92.75 81 PHE B O 1
ATOM 2753 N N . GLN B 1 82 ? -12.859 -15.961 8.719 1 85.19 82 GLN B N 1
ATOM 2754 C CA . GLN B 1 82 ? -13.219 -15.859 10.125 1 85.19 82 GLN B CA 1
ATOM 2755 C C . GLN B 1 82 ? -13.844 -17.156 10.625 1 85.19 82 GLN B C 1
ATOM 2757 O O . GLN B 1 82 ? -14.938 -17.531 10.203 1 85.19 82 GLN B O 1
ATOM 2762 N N . LYS B 1 83 ? -13.211 -17.812 11.562 1 78.62 83 LYS B N 1
ATOM 2763 C CA . LYS B 1 83 ? -13.664 -19.109 12.031 1 78.62 83 LYS B CA 1
ATOM 2764 C C . LYS B 1 83 ? -14.875 -18.984 12.953 1 78.62 83 LYS B C 1
ATOM 2766 O O . LYS B 1 83 ? -15.664 -19.922 13.086 1 78.62 83 LYS B O 1
ATOM 2771 N N . SER B 1 84 ? -14.914 -17.875 13.633 1 78.88 84 SER B N 1
ATOM 2772 C CA . SER B 1 84 ? -16.062 -17.609 14.5 1 78.88 84 SER B CA 1
ATOM 2773 C C . SER B 1 84 ? -16.422 -16.125 14.5 1 78.88 84 SER B C 1
ATOM 2775 O O . SER B 1 84 ? -15.617 -15.289 14.094 1 78.88 84 SER B O 1
ATOM 2777 N N . MET B 1 85 ? -17.641 -15.898 14.891 1 74.88 85 MET B N 1
ATOM 2778 C CA . MET B 1 85 ? -18.125 -14.523 14.945 1 74.88 85 MET B CA 1
ATOM 2779 C C . MET B 1 85 ? -17.281 -13.695 15.914 1 74.88 85 MET B C 1
ATOM 2781 O O . MET B 1 85 ? -17.203 -12.469 15.781 1 74.88 85 MET B O 1
ATOM 2785 N N . GLU B 1 86 ? -16.656 -14.375 16.797 1 71.5 86 GLU B N 1
ATOM 2786 C CA . GLU B 1 86 ? -15.867 -13.695 17.828 1 71.5 86 GLU B CA 1
ATOM 2787 C C . GLU B 1 86 ? -14.453 -13.398 17.344 1 71.5 86 GLU B C 1
ATOM 2789 O O . GLU B 1 86 ? -13.781 -12.508 17.875 1 71.5 86 GLU B O 1
ATOM 2794 N N . SER B 1 87 ? -14.188 -14.219 16.406 1 70.56 87 SER B N 1
ATOM 2795 C CA . SER B 1 87 ? -12.836 -14.047 15.898 1 70.56 87 SER B CA 1
ATOM 2796 C C . SER B 1 87 ? -12.75 -12.875 14.93 1 70.56 87 SER B C 1
ATOM 2798 O O . SER B 1 87 ? -13.688 -12.625 14.164 1 70.56 87 SER B O 1
ATOM 2800 N N . ASP B 1 88 ? -11.859 -12.023 15.219 1 70.31 88 ASP B N 1
ATOM 2801 C CA . ASP B 1 88 ? -11.688 -10.883 14.328 1 70.31 88 ASP B CA 1
ATOM 2802 C C . ASP B 1 88 ? -10.906 -11.273 13.078 1 70.31 88 ASP B C 1
ATOM 2804 O O . ASP B 1 88 ? -9.938 -12.031 13.156 1 70.31 88 ASP B O 1
ATOM 2808 N N . VAL B 1 89 ? -11.625 -11.023 11.969 1 71 89 VAL B N 1
ATOM 2809 C CA . VAL B 1 89 ? -10.859 -11.164 10.734 1 71 89 VAL B CA 1
ATOM 2810 C C . VAL B 1 89 ? -9.875 -10 10.602 1 71 89 VAL B C 1
ATOM 2812 O O . VAL B 1 89 ? -9.945 -9.031 11.359 1 71 89 VAL B O 1
ATOM 2815 N N . PHE B 1 90 ? -8.906 -10.164 9.734 1 73.19 90 PHE B N 1
ATOM 2816 C CA . PHE B 1 90 ? -7.895 -9.156 9.438 1 73.19 90 PHE B CA 1
ATOM 2817 C C . PHE B 1 90 ? -8.539 -7.801 9.18 1 73.19 90 PHE B C 1
ATOM 2819 O O . PHE B 1 90 ? -9.289 -7.637 8.219 1 73.19 90 PHE B O 1
ATOM 2826 N N . PHE B 1 91 ? -8.391 -6.844 10.148 1 74.5 91 PHE B N 1
ATOM 2827 C CA . PHE B 1 91 ? -8.852 -5.461 10.172 1 74.5 91 PHE B CA 1
ATOM 2828 C C . PHE B 1 91 ? -10.375 -5.398 10.211 1 74.5 91 PHE B C 1
ATOM 2830 O O . PHE B 1 91 ? -10.984 -4.52 9.602 1 74.5 91 PHE B O 1
ATOM 2837 N N . SER B 1 92 ? -10.992 -6.383 10.898 1 76.19 92 SER B N 1
ATOM 2838 C CA . SER B 1 92 ? -12.438 -6.453 11.094 1 76.19 92 SER B CA 1
ATOM 2839 C C . SER B 1 92 ? -13.18 -6.398 9.758 1 76.19 92 SER B C 1
ATOM 2841 O O . SER B 1 92 ? -14.297 -5.887 9.688 1 76.19 92 SER B O 1
ATOM 2843 N N . GLY B 1 93 ? -12.461 -6.707 8.703 1 83.19 93 GLY B N 1
ATOM 2844 C CA . GLY B 1 93 ? -13.07 -6.797 7.387 1 83.19 93 GLY B CA 1
ATOM 2845 C C . GLY B 1 93 ? -13.266 -5.445 6.727 1 83.19 93 GLY B C 1
ATOM 2846 O O . GLY B 1 93 ? -14.047 -5.316 5.781 1 83.19 93 GLY B O 1
ATOM 2847 N N . LYS B 1 94 ? -12.641 -4.395 7.203 1 90.69 94 LYS B N 1
ATOM 2848 C CA . LYS B 1 94 ? -12.727 -3.084 6.562 1 90.69 94 LYS B CA 1
ATOM 2849 C C . LYS B 1 94 ? -12.008 -3.082 5.219 1 90.69 94 LYS B C 1
ATOM 2851 O O . LYS B 1 94 ? -10.789 -3.26 5.156 1 90.69 94 LYS B O 1
ATOM 2856 N N . LYS B 1 95 ? -12.75 -2.766 4.203 1 94.38 95 LYS B N 1
ATOM 2857 C CA . LYS B 1 95 ? -12.297 -2.994 2.832 1 94.38 95 LYS B CA 1
ATOM 2858 C C . LYS B 1 95 ? -11.078 -2.139 2.508 1 94.38 95 LYS B C 1
ATOM 2860 O O . LYS B 1 95 ? -10.023 -2.664 2.129 1 94.38 95 LYS B O 1
ATOM 2865 N N . GLN B 1 96 ? -11.125 -0.863 2.725 1 95.06 96 GLN B N 1
ATOM 2866 C CA . GLN B 1 96 ? -10.023 0.011 2.352 1 95.06 96 GLN B CA 1
ATOM 2867 C C . GLN B 1 96 ? -8.789 -0.264 3.209 1 95.06 96 GLN B C 1
ATOM 2869 O O . GLN B 1 96 ? -7.656 -0.176 2.727 1 95.06 96 GLN B O 1
ATOM 2874 N N . LYS B 1 97 ? -9.047 -0.552 4.48 1 95.44 97 LYS B N 1
ATOM 2875 C CA . LYS B 1 97 ? -7.922 -0.853 5.359 1 95.44 97 LYS B CA 1
ATOM 2876 C C . LYS B 1 97 ? -7.191 -2.115 4.906 1 95.44 97 LYS B C 1
ATOM 2878 O O . LYS B 1 97 ? -5.961 -2.129 4.82 1 95.44 97 LYS B O 1
ATOM 2883 N N . MET B 1 98 ? -7.926 -3.162 4.57 1 96.06 98 MET B N 1
ATOM 2884 C CA . MET B 1 98 ? -7.32 -4.406 4.098 1 96.06 98 MET B CA 1
ATOM 2885 C C . MET B 1 98 ? -6.516 -4.168 2.824 1 96.06 98 MET B C 1
ATOM 2887 O O . MET B 1 98 ? -5.348 -4.555 2.74 1 96.06 98 MET B O 1
ATOM 2891 N N . VAL B 1 99 ? -7.129 -3.479 1.909 1 97.38 99 VAL B N 1
ATOM 2892 C CA . VAL B 1 99 ? -6.523 -3.232 0.605 1 97.38 99 VAL B CA 1
ATOM 2893 C C . VAL B 1 99 ? -5.238 -2.43 0.776 1 97.38 99 VAL B C 1
ATOM 2895 O O . VAL B 1 99 ? -4.191 -2.795 0.23 1 97.38 99 VAL B O 1
ATOM 2898 N N . SER B 1 100 ? -5.238 -1.42 1.556 1 97.81 100 SER B N 1
ATOM 2899 C CA . SER B 1 100 ? -4.102 -0.52 1.719 1 97.81 100 SER B CA 1
ATOM 2900 C C . SER B 1 100 ? -2.973 -1.188 2.498 1 97.81 100 SER B C 1
ATOM 2902 O O . SER B 1 100 ? -1.812 -1.132 2.092 1 97.81 100 SER B O 1
ATOM 2904 N N . VAL B 1 101 ? -3.328 -1.859 3.576 1 97.94 101 VAL B N 1
ATOM 2905 C CA . VAL B 1 101 ? -2.307 -2.447 4.438 1 97.94 101 VAL B CA 1
ATOM 2906 C C . VAL B 1 101 ? -1.621 -3.604 3.713 1 97.94 101 VAL B C 1
ATOM 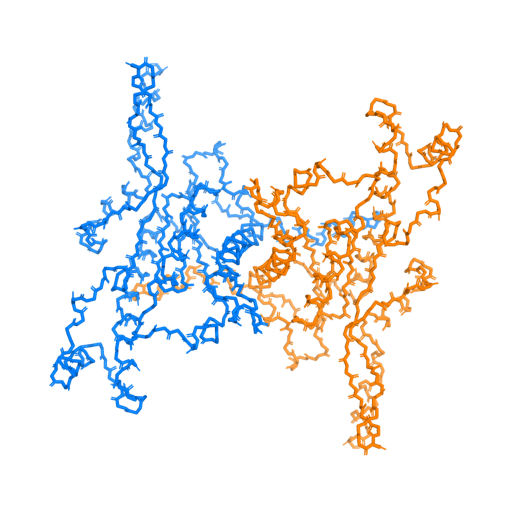2908 O O . VAL B 1 101 ? -0.399 -3.754 3.787 1 97.94 101 VAL B O 1
ATOM 2911 N N . LEU B 1 102 ? -2.379 -4.398 2.98 1 98.56 102 LEU B N 1
ATOM 2912 C CA . LEU B 1 102 ? -1.792 -5.504 2.23 1 98.56 102 LEU B CA 1
ATOM 2913 C C . LEU B 1 102 ? -0.838 -4.988 1.159 1 98.56 102 LEU B C 1
ATOM 2915 O O . LEU B 1 102 ? 0.268 -5.512 1.003 1 98.56 102 LEU B O 1
ATOM 2919 N N . ALA B 1 103 ? -1.245 -3.975 0.443 1 98.69 103 ALA B N 1
ATOM 2920 C CA . ALA B 1 103 ? -0.366 -3.361 -0.549 1 98.69 103 ALA B CA 1
ATOM 2921 C C . ALA B 1 103 ? 0.886 -2.787 0.108 1 98.69 103 ALA B C 1
ATOM 2923 O O . ALA B 1 103 ? 1.996 -2.959 -0.401 1 98.69 103 ALA B O 1
ATOM 2924 N N . GLY B 1 104 ? 0.69 -2.139 1.242 1 98.62 104 GLY B N 1
ATOM 2925 C CA . GLY B 1 104 ? 1.8 -1.563 1.983 1 98.62 104 GLY B CA 1
ATOM 2926 C C . GLY B 1 104 ? 2.783 -2.602 2.488 1 98.62 104 GLY B C 1
ATOM 2927 O O . GLY B 1 104 ? 3.996 -2.445 2.332 1 98.62 104 GLY B O 1
ATOM 2928 N N . LEU B 1 105 ? 2.279 -3.666 3.061 1 98.69 105 LEU B N 1
ATOM 2929 C CA . LEU B 1 105 ? 3.123 -4.727 3.604 1 98.69 105 LEU B CA 1
ATOM 2930 C C . LEU B 1 105 ? 3.926 -5.402 2.496 1 98.69 105 LEU B C 1
ATOM 2932 O O . LEU B 1 105 ? 5.133 -5.609 2.637 1 98.69 105 LEU B O 1
ATOM 2936 N N . ALA B 1 106 ? 3.238 -5.738 1.395 1 98.88 106 ALA B N 1
ATOM 2937 C CA . ALA B 1 106 ? 3.922 -6.371 0.269 1 98.88 106 ALA B CA 1
ATOM 2938 C C . ALA B 1 106 ? 5.023 -5.473 -0.279 1 98.88 106 ALA B C 1
ATOM 2940 O O . ALA B 1 106 ? 6.152 -5.922 -0.501 1 98.88 106 ALA B O 1
ATOM 2941 N N . THR B 1 107 ? 4.719 -4.207 -0.421 1 98.88 107 THR B N 1
ATOM 2942 C CA . THR B 1 107 ? 5.664 -3.24 -0.964 1 98.88 107 THR B CA 1
ATOM 2943 C C . THR B 1 107 ? 6.855 -3.061 -0.024 1 98.88 107 THR B C 1
ATOM 2945 O O . THR B 1 107 ? 8.008 -3.055 -0.465 1 98.88 107 THR B O 1
ATOM 2948 N N . ALA B 1 108 ? 6.555 -2.959 1.268 1 98.75 108 ALA B N 1
ATOM 2949 C CA . ALA B 1 108 ? 7.613 -2.748 2.254 1 98.75 108 ALA B CA 1
ATOM 2950 C C . ALA B 1 108 ? 8.633 -3.881 2.215 1 98.75 108 ALA B C 1
ATOM 2952 O O . ALA B 1 108 ? 9.836 -3.639 2.104 1 98.75 108 ALA B O 1
ATOM 2953 N N . LYS B 1 109 ? 8.141 -5.062 2.293 1 98.75 109 LYS B N 1
ATOM 2954 C CA . LYS B 1 109 ? 9.031 -6.219 2.332 1 98.75 109 LYS B CA 1
ATOM 2955 C C . LYS B 1 109 ? 9.773 -6.387 1.011 1 98.75 109 LYS B C 1
ATOM 2957 O O . LYS B 1 109 ? 10.969 -6.695 1 1 98.75 109 LYS B O 1
ATOM 2962 N N . PHE B 1 110 ? 9.094 -6.18 -0.111 1 98.81 110 PHE B N 1
ATOM 2963 C CA . PHE B 1 110 ? 9.734 -6.301 -1.416 1 98.81 110 PHE B CA 1
ATOM 2964 C C . PHE B 1 110 ? 10.844 -5.266 -1.57 1 98.81 110 PHE B C 1
ATOM 2966 O O . PHE B 1 110 ? 11.953 -5.594 -2.002 1 98.81 110 PHE B O 1
ATOM 2973 N N . VAL B 1 111 ? 10.562 -4.055 -1.207 1 98.56 111 VAL B N 1
ATOM 2974 C CA . VAL B 1 111 ? 11.531 -2.969 -1.349 1 98.56 111 VAL B CA 1
ATOM 2975 C C . VAL B 1 111 ? 12.742 -3.23 -0.451 1 98.56 111 VAL B C 1
ATOM 2977 O O . VAL B 1 111 ? 13.883 -3.023 -0.863 1 98.56 111 VAL B O 1
ATOM 2980 N N . GLU B 1 112 ? 12.484 -3.695 0.781 1 98.44 112 GLU B N 1
ATOM 2981 C CA . GLU B 1 112 ? 13.578 -4.047 1.688 1 98.44 112 GLU B CA 1
ATOM 2982 C C . GLU B 1 112 ? 14.562 -5 1.021 1 98.44 112 GLU B C 1
ATOM 2984 O O . GLU B 1 112 ? 15.781 -4.805 1.112 1 98.44 112 GLU B O 1
ATOM 2989 N N . LEU B 1 113 ? 14.047 -5.969 0.294 1 98.31 113 LEU B N 1
ATOM 2990 C CA . LEU B 1 113 ? 14.883 -6.996 -0.32 1 98.31 113 LEU B CA 1
ATOM 2991 C C . LEU B 1 113 ? 15.43 -6.523 -1.663 1 98.31 113 LEU B C 1
ATOM 2993 O O . LEU B 1 113 ? 16.594 -6.742 -1.971 1 98.31 113 LEU B O 1
ATOM 2997 N N . ALA B 1 114 ? 14.617 -5.84 -2.424 1 97.62 114 ALA B N 1
ATOM 2998 C CA . ALA B 1 114 ? 14.977 -5.434 -3.779 1 97.62 114 ALA B CA 1
ATOM 2999 C C . ALA B 1 114 ? 16.078 -4.379 -3.764 1 97.62 114 ALA B C 1
ATOM 3001 O O . ALA B 1 114 ? 16.922 -4.34 -4.668 1 97.62 114 ALA B O 1
ATOM 3002 N N . LEU B 1 115 ? 16.078 -3.541 -2.738 1 97.56 115 LEU B N 1
ATOM 3003 C CA . LEU B 1 115 ? 17.094 -2.508 -2.66 1 97.56 115 LEU B CA 1
ATOM 3004 C C . LEU B 1 115 ? 18.484 -3.131 -2.514 1 97.56 115 LEU B C 1
ATOM 3006 O O . LEU B 1 115 ? 19.484 -2.553 -2.959 1 97.56 115 LEU B O 1
ATOM 3010 N N . LYS B 1 116 ? 18.562 -4.305 -1.924 1 96.94 116 LYS B N 1
ATOM 3011 C CA . LYS B 1 116 ? 19.828 -5.02 -1.736 1 96.94 116 LYS B CA 1
ATOM 3012 C C . LYS B 1 116 ? 20.203 -5.809 -2.986 1 96.94 116 LYS B C 1
ATOM 3014 O O . LYS B 1 116 ? 21.359 -5.828 -3.389 1 96.94 116 LYS B O 1
ATOM 3019 N N . LEU B 1 117 ? 19.203 -6.406 -3.631 1 96.75 117 LEU B N 1
ATOM 3020 C CA . LEU B 1 117 ? 19.484 -7.402 -4.664 1 96.75 117 LEU B CA 1
ATOM 3021 C C . LEU B 1 117 ? 19.344 -6.793 -6.055 1 96.75 117 LEU B C 1
ATOM 3023 O O . LEU B 1 117 ? 19.922 -7.305 -7.02 1 96.75 117 LEU B O 1
ATOM 3027 N N . TYR B 1 118 ? 18.562 -5.703 -6.16 1 96.06 118 TYR B N 1
ATOM 3028 C CA . TYR B 1 118 ? 18.328 -5.023 -7.426 1 96.06 118 TYR B CA 1
ATOM 3029 C C . TYR B 1 118 ? 18.422 -3.51 -7.262 1 96.06 118 TYR B C 1
ATOM 3031 O O . TYR B 1 118 ? 17.516 -2.773 -7.648 1 96.06 118 TYR B O 1
ATOM 3039 N N . PRO B 1 119 ? 19.562 -3.014 -6.809 1 95.38 119 PRO B N 1
ATOM 3040 C CA . PRO B 1 119 ? 19.688 -1.581 -6.527 1 95.38 119 PRO B CA 1
ATOM 3041 C C . PRO B 1 119 ? 19.531 -0.716 -7.773 1 95.38 119 PRO B C 1
ATOM 3043 O O . PRO B 1 119 ? 18.953 0.377 -7.703 1 95.38 119 PRO B O 1
ATOM 3046 N N . ASP B 1 120 ? 20.031 -1.18 -8.898 1 95.12 120 ASP B N 1
ATOM 3047 C CA . ASP B 1 120 ? 19.953 -0.392 -10.125 1 95.12 120 ASP B CA 1
ATOM 3048 C C . ASP B 1 120 ? 18.516 -0.269 -10.617 1 95.12 120 ASP B C 1
ATOM 3050 O O . ASP B 1 120 ? 18.094 0.808 -11.039 1 95.12 120 ASP B O 1
ATOM 3054 N N . GLU B 1 121 ? 17.797 -1.394 -10.602 1 94.56 121 GLU B N 1
ATOM 3055 C CA . GLU B 1 121 ? 16.406 -1.368 -10.992 1 94.56 121 GLU B CA 1
ATOM 3056 C C . GLU B 1 121 ? 15.586 -0.461 -10.078 1 94.56 121 GLU B C 1
ATOM 3058 O O . GLU B 1 121 ? 14.742 0.306 -10.539 1 94.56 121 GLU B O 1
ATOM 3063 N N . CYS B 1 122 ? 15.883 -0.516 -8.758 1 95.62 122 CYS B N 1
ATOM 3064 C CA . CYS B 1 122 ? 15.156 0.281 -7.773 1 95.62 122 CYS B CA 1
ATOM 3065 C C . CYS B 1 122 ? 15.453 1.767 -7.949 1 95.62 122 CYS B C 1
ATOM 3067 O O . CYS B 1 122 ? 14.594 2.609 -7.688 1 95.62 122 CYS B O 1
ATOM 3069 N N . ALA B 1 123 ? 16.672 2.121 -8.406 1 94.12 123 ALA B N 1
ATOM 3070 C CA . ALA B 1 123 ? 17.047 3.512 -8.625 1 94.12 123 ALA B CA 1
ATOM 3071 C C . ALA B 1 123 ? 16.234 4.129 -9.766 1 94.12 123 ALA B C 1
ATOM 3073 O O . ALA B 1 123 ? 15.945 5.328 -9.742 1 94.12 123 ALA B O 1
ATOM 3074 N N . LYS B 1 124 ? 15.867 3.266 -10.68 1 93.12 124 LYS B N 1
ATOM 3075 C CA . LYS B 1 124 ? 15.086 3.74 -11.82 1 93.12 124 LYS B CA 1
ATOM 3076 C C . LYS B 1 124 ? 13.617 3.902 -11.453 1 93.12 124 LYS B C 1
ATOM 3078 O O . LYS B 1 124 ? 12.977 4.879 -11.844 1 93.12 124 LYS B O 1
ATOM 3083 N N . ARG B 1 125 ? 13.172 2.947 -10.742 1 94.44 125 ARG B N 1
ATOM 3084 C CA . ARG B 1 125 ? 11.766 2.949 -10.336 1 94.44 125 ARG B CA 1
ATOM 3085 C C . ARG B 1 125 ? 11.555 2.08 -9.102 1 94.44 125 ARG B C 1
ATOM 3087 O O . ARG B 1 125 ? 11.906 0.898 -9.102 1 94.44 125 ARG B O 1
ATOM 3094 N N . LEU B 1 126 ? 10.906 2.689 -8.125 1 96.5 126 LEU B N 1
ATOM 3095 C CA . LEU B 1 126 ? 10.609 1.899 -6.938 1 96.5 126 LEU B CA 1
ATOM 3096 C C . LEU B 1 126 ? 9.469 0.922 -7.207 1 96.5 126 LEU B C 1
ATOM 3098 O O . LEU B 1 126 ? 8.422 1.312 -7.727 1 96.5 126 LEU B O 1
ATOM 3102 N N . PRO B 1 127 ? 9.688 -0.359 -6.914 1 97.75 127 PRO B N 1
ATOM 3103 C CA . PRO B 1 127 ? 8.602 -1.326 -7.098 1 97.75 127 PRO B CA 1
ATOM 3104 C C . PRO B 1 127 ? 7.457 -1.126 -6.109 1 97.75 127 PRO B C 1
ATOM 3106 O O . PRO B 1 127 ? 7.699 -0.862 -4.926 1 97.75 127 PRO B O 1
ATOM 3109 N N . VAL B 1 128 ? 6.281 -1.214 -6.574 1 98.19 128 VAL B N 1
ATOM 3110 C CA . VAL B 1 128 ? 5.074 -1.019 -5.781 1 98.19 128 VAL B CA 1
ATOM 3111 C C . VAL B 1 128 ? 4.047 -2.098 -6.125 1 98.19 128 VAL B C 1
ATOM 3113 O O . VAL B 1 128 ? 3.982 -2.559 -7.27 1 98.19 128 VAL B O 1
ATOM 3116 N N . PHE B 1 129 ? 3.299 -2.51 -5.109 1 98.56 129 PHE B N 1
ATOM 3117 C CA . PHE B 1 129 ? 2.246 -3.496 -5.332 1 98.56 129 PHE B CA 1
ATOM 3118 C C . PHE B 1 129 ? 0.87 -2.852 -5.23 1 98.56 129 PHE B C 1
ATOM 3120 O O . PHE B 1 129 ? 0.663 -1.937 -4.43 1 98.56 129 PHE B O 1
ATOM 3127 N N . ASP B 1 130 ? -0.022 -3.262 -6.016 1 96.88 130 ASP B N 1
ATOM 3128 C CA . ASP B 1 130 ? -1.435 -2.965 -5.801 1 96.88 130 ASP B CA 1
ATOM 3129 C C . ASP B 1 130 ? -2.178 -4.188 -5.27 1 96.88 130 ASP B C 1
ATOM 3131 O O . ASP B 1 130 ? -1.627 -5.289 -5.234 1 96.88 130 ASP B O 1
ATOM 3135 N N . CYS B 1 131 ? -3.34 -3.953 -4.758 1 98.06 131 CYS B N 1
ATOM 3136 C CA . CYS B 1 131 ? -4.09 -5.008 -4.09 1 98.06 131 CYS B CA 1
ATOM 3137 C C . CYS B 1 131 ? -5.578 -4.906 -4.41 1 98.06 131 CYS B C 1
ATOM 3139 O O . CYS B 1 131 ? -6.121 -3.805 -4.508 1 98.06 131 CYS B O 1
ATOM 3141 N N . ARG B 1 132 ? -6.16 -6.016 -4.625 1 96.38 132 ARG B N 1
ATOM 3142 C CA . ARG B 1 132 ? -7.605 -6.164 -4.742 1 96.38 132 ARG B CA 1
ATOM 3143 C C . ARG B 1 132 ? -8.133 -7.203 -3.762 1 96.38 132 ARG B C 1
ATOM 3145 O O . ARG B 1 132 ? -7.531 -8.266 -3.594 1 96.38 132 ARG B O 1
ATOM 3152 N N . VAL B 1 133 ? -9.219 -6.828 -3.129 1 96.94 133 VAL B N 1
ATOM 3153 C CA . VAL B 1 133 ? -9.828 -7.746 -2.174 1 96.94 133 VAL B CA 1
ATOM 3154 C C . VAL B 1 133 ? -11.305 -7.926 -2.502 1 96.94 133 VAL B C 1
ATOM 3156 O O . VAL B 1 133 ? -11.992 -6.965 -2.865 1 96.94 133 VAL B O 1
ATOM 3159 N N . PHE B 1 134 ? -11.797 -9.141 -2.416 1 96.5 134 PHE B N 1
ATOM 3160 C CA . PHE B 1 134 ? -13.211 -9.422 -2.641 1 96.5 134 PHE B CA 1
ATOM 3161 C C . PHE B 1 134 ? -13.648 -10.656 -1.855 1 96.5 134 PHE B C 1
ATOM 3163 O O . PHE B 1 134 ? -12.805 -11.391 -1.324 1 96.5 134 PHE B O 1
ATOM 3170 N N . GLN B 1 135 ? -14.898 -10.844 -1.783 1 94.94 135 GLN B N 1
ATOM 3171 C CA . GLN B 1 135 ? -15.453 -11.984 -1.065 1 94.94 135 GLN B CA 1
ATOM 3172 C C . GLN B 1 135 ? -16.047 -13.008 -2.031 1 94.94 135 GLN B C 1
ATOM 3174 O O . GLN B 1 135 ? -16.438 -12.664 -3.146 1 94.94 135 GLN B O 1
ATOM 3179 N N . VAL B 1 136 ? -16 -14.227 -1.621 1 96.38 136 VAL B N 1
ATOM 3180 C CA . VAL B 1 136 ? -16.641 -15.312 -2.355 1 96.38 136 VAL B CA 1
ATOM 3181 C C . VAL B 1 136 ? -17.656 -16.031 -1.454 1 96.38 136 VAL B C 1
ATOM 3183 O O . VAL B 1 136 ? -17.547 -15.977 -0.227 1 96.38 136 VAL B O 1
ATOM 3186 N N . PRO B 1 137 ? -18.641 -16.625 -1.983 1 95.19 137 PRO B N 1
ATOM 3187 C CA . PRO B 1 137 ? -19.797 -17.078 -1.203 1 95.19 137 PRO B CA 1
ATOM 3188 C C . PRO B 1 137 ? -19.516 -18.344 -0.41 1 95.19 137 PRO B C 1
ATOM 3190 O O . PRO B 1 137 ? -20.359 -18.766 0.393 1 95.19 137 PRO B O 1
ATOM 3193 N N . SER B 1 138 ? -18.344 -19.016 -0.705 1 95 138 SER B N 1
ATOM 3194 C CA . SER B 1 138 ? -18.094 -20.281 -0.005 1 95 138 SER B CA 1
ATOM 3195 C C . SER B 1 138 ? -16.594 -20.609 0.017 1 95 138 SER B C 1
ATOM 3197 O O . SER B 1 138 ? -15.82 -20.062 -0.762 1 95 138 SER B O 1
ATOM 3199 N N . LYS B 1 139 ? -16.266 -21.531 0.909 1 96.12 139 LYS B N 1
ATOM 3200 C CA . LYS B 1 139 ? -14.906 -22.047 0.956 1 96.12 139 LYS B CA 1
ATOM 3201 C C . LYS B 1 139 ? -14.516 -22.688 -0.375 1 96.12 139 LYS B C 1
ATOM 3203 O O . LYS B 1 139 ? -13.375 -22.547 -0.823 1 96.12 139 LYS B O 1
ATOM 3208 N N . VAL B 1 140 ? -15.422 -23.297 -0.982 1 96.75 140 VAL B N 1
ATOM 3209 C CA . VAL B 1 140 ? -15.18 -23.953 -2.264 1 96.75 140 VAL B CA 1
ATOM 3210 C C . VAL B 1 140 ? -14.828 -22.906 -3.318 1 96.75 140 VAL B C 1
ATOM 3212 O O . VAL B 1 140 ? -13.906 -23.094 -4.113 1 96.75 140 VAL B O 1
ATOM 3215 N N . GLU B 1 141 ? -15.5 -21.828 -3.301 1 96.31 141 GLU B N 1
ATOM 3216 C CA . GLU B 1 141 ? -15.227 -20.781 -4.285 1 96.31 141 GLU B CA 1
ATOM 3217 C C . GLU B 1 141 ? -13.891 -20.109 -4.008 1 96.31 141 GLU B C 1
ATOM 3219 O O . GLU B 1 141 ? -13.211 -19.641 -4.934 1 96.31 141 GLU B O 1
ATOM 3224 N N . ALA B 1 142 ? -13.547 -20.031 -2.744 1 97.19 142 ALA B N 1
ATOM 3225 C CA . ALA B 1 142 ? -12.211 -19.547 -2.428 1 97.19 142 ALA B CA 1
ATOM 3226 C C . ALA B 1 142 ? -11.141 -20.453 -3.021 1 97.19 142 ALA B C 1
ATOM 3228 O O . ALA B 1 142 ? -10.172 -19.984 -3.619 1 97.19 142 ALA B O 1
ATOM 3229 N N . VAL B 1 143 ? -11.352 -21.719 -2.859 1 97.38 143 VAL B N 1
ATOM 3230 C CA . VAL B 1 143 ? -10.453 -22.703 -3.438 1 97.38 143 VAL B CA 1
ATOM 3231 C C . VAL B 1 143 ? -10.398 -22.531 -4.953 1 97.38 143 VAL B C 1
ATOM 3233 O O . VAL B 1 143 ? -9.328 -22.594 -5.555 1 97.38 143 VAL B O 1
ATOM 3236 N N . ASN B 1 144 ? -11.547 -22.328 -5.531 1 96.69 144 ASN B N 1
ATOM 3237 C CA . ASN B 1 144 ? -11.625 -22.156 -6.98 1 96.69 144 ASN B CA 1
ATOM 3238 C C . ASN B 1 144 ? -10.812 -20.953 -7.449 1 96.69 144 ASN B C 1
ATOM 3240 O O . ASN B 1 144 ? -10.273 -20.953 -8.555 1 96.69 144 ASN B O 1
ATOM 3244 N N . CYS B 1 145 ? -10.734 -19.953 -6.621 1 97.25 145 CYS B N 1
ATOM 3245 C CA . CYS B 1 145 ? -9.883 -18.812 -6.953 1 97.25 145 CYS B CA 1
ATOM 3246 C C . CYS B 1 145 ? -8.43 -19.25 -7.09 1 97.25 145 CYS B C 1
ATOM 3248 O O . CYS B 1 145 ? -7.746 -18.875 -8.047 1 97.25 145 CYS B O 1
ATOM 3250 N N . PHE B 1 146 ? -7.988 -20.078 -6.199 1 97.75 146 PHE B N 1
ATOM 3251 C CA . PHE B 1 146 ? -6.613 -20.562 -6.234 1 97.75 146 PHE B CA 1
ATOM 3252 C C . PHE B 1 146 ? -6.402 -21.516 -7.41 1 97.75 146 PHE B C 1
ATOM 3254 O O . PHE B 1 146 ? -5.336 -21.516 -8.031 1 97.75 146 PHE B O 1
ATOM 3261 N N . VAL B 1 147 ? -7.414 -22.297 -7.672 1 96.5 147 VAL B N 1
ATOM 3262 C CA . VAL B 1 147 ? -7.34 -23.188 -8.828 1 96.5 147 VAL B CA 1
ATOM 3263 C C . VAL B 1 147 ? -7.148 -22.375 -10.102 1 96.5 147 VAL B C 1
ATOM 3265 O O . VAL B 1 147 ? -6.273 -22.672 -10.914 1 96.5 147 VAL B O 1
ATOM 3268 N N . TRP B 1 148 ? -7.918 -21.391 -10.18 1 95.5 148 TRP B N 1
ATOM 3269 C CA . TRP B 1 148 ? -7.82 -20.516 -11.352 1 95.5 148 TRP B CA 1
ATOM 3270 C C . TRP B 1 148 ? -6.438 -19.875 -11.445 1 95.5 148 TRP B C 1
ATOM 3272 O O . TRP B 1 148 ? -5.863 -19.781 -12.531 1 95.5 148 TRP B O 1
ATOM 3282 N N . ARG B 1 149 ? -5.91 -19.406 -10.344 1 95.31 149 ARG B N 1
ATOM 3283 C CA . ARG B 1 149 ? -4.598 -18.766 -10.336 1 95.31 149 ARG B CA 1
ATOM 3284 C C . ARG B 1 149 ? -3.5 -19.766 -10.703 1 95.31 149 ARG B C 1
ATOM 3286 O O . ARG B 1 149 ? -2.549 -19.422 -11.406 1 95.31 149 ARG B O 1
ATOM 3293 N N . SER B 1 150 ? -3.617 -20.938 -10.156 1 94.44 150 SER B N 1
ATOM 3294 C CA . SER B 1 150 ? -2.648 -21.984 -10.477 1 94.44 150 SER B CA 1
ATOM 3295 C C . SER B 1 150 ? -2.656 -22.312 -11.961 1 94.44 150 SER B C 1
ATOM 3297 O O . SER B 1 150 ? -1.597 -22.438 -12.586 1 94.44 150 SER B O 1
ATOM 3299 N N . GLN B 1 151 ? -3.803 -22.406 -12.547 1 93.62 151 GLN B N 1
ATOM 3300 C CA . GLN B 1 151 ? -3.93 -22.688 -13.977 1 93.62 151 GLN B CA 1
ATOM 3301 C C . GLN B 1 151 ? -3.389 -21.516 -14.812 1 93.62 151 GLN B C 1
ATOM 3303 O O . GLN B 1 151 ? -2.715 -21.734 -15.82 1 93.62 151 GLN B O 1
ATOM 3308 N N . ASP B 1 152 ? -3.727 -20.391 -14.352 1 93.38 152 ASP B N 1
ATOM 3309 C CA . ASP B 1 152 ? -3.217 -19.203 -15.023 1 93.38 152 ASP B CA 1
ATOM 3310 C C . ASP B 1 152 ? -1.691 -19.156 -14.969 1 93.38 152 ASP B C 1
ATOM 3312 O O . ASP B 1 152 ? -1.043 -18.719 -15.922 1 93.38 152 ASP B O 1
ATOM 3316 N N . ALA B 1 153 ? -1.136 -19.516 -13.859 1 93.31 153 ALA B N 1
ATOM 3317 C CA . ALA B 1 153 ? 0.314 -19.547 -13.68 1 93.31 153 ALA B CA 1
ATOM 3318 C C . ALA B 1 153 ? 0.964 -20.484 -14.688 1 93.31 153 ALA B C 1
ATOM 3320 O O . ALA B 1 153 ? 2.006 -20.172 -15.266 1 93.31 153 ALA B O 1
ATOM 3321 N N . ILE B 1 154 ? 0.36 -21.641 -14.875 1 93.88 154 ILE B N 1
ATOM 3322 C CA . ILE B 1 154 ? 0.871 -22.625 -15.828 1 93.88 154 ILE B CA 1
ATOM 3323 C C . ILE B 1 154 ? 0.87 -22.031 -17.234 1 93.88 154 ILE B C 1
ATOM 3325 O O . ILE B 1 154 ? 1.888 -22.062 -17.938 1 93.88 154 ILE B O 1
ATOM 3329 N N . ARG B 1 155 ? -0.21 -21.453 -17.609 1 94.5 155 ARG B N 1
ATOM 3330 C CA . ARG B 1 155 ? -0.321 -20.844 -18.922 1 94.5 155 ARG B CA 1
ATOM 3331 C C . ARG B 1 155 ? 0.722 -19.734 -19.109 1 94.5 155 ARG B C 1
ATOM 3333 O O . ARG B 1 155 ? 1.387 -19.672 -20.141 1 94.5 155 ARG B O 1
ATOM 3340 N N . ASN B 1 156 ? 0.836 -18.922 -18.062 1 94.62 156 ASN B N 1
ATOM 3341 C CA . ASN B 1 156 ? 1.78 -17.812 -18.125 1 94.62 156 ASN B CA 1
ATOM 3342 C C . ASN B 1 156 ? 3.223 -18.312 -18.219 1 94.62 156 ASN B C 1
ATOM 3344 O O . ASN B 1 156 ? 4.043 -17.719 -18.906 1 94.62 156 ASN B O 1
ATOM 3348 N N . SER B 1 157 ? 3.48 -19.344 -17.5 1 96.94 157 SER B N 1
ATOM 3349 C CA . SER B 1 157 ? 4.84 -19.875 -17.531 1 96.94 157 SER B CA 1
ATOM 3350 C C . SER B 1 157 ? 5.207 -20.422 -18.906 1 96.94 157 SER B C 1
ATOM 3352 O O . SER B 1 157 ? 6.344 -20.266 -19.359 1 96.94 157 SER B O 1
ATOM 3354 N N . ILE B 1 158 ? 4.285 -21.031 -19.562 1 97.12 158 ILE B N 1
ATOM 3355 C CA . ILE B 1 158 ? 4.512 -21.531 -20.922 1 97.12 158 ILE B CA 1
ATOM 3356 C C . ILE B 1 158 ? 4.734 -20.359 -21.875 1 97.12 158 ILE B C 1
ATOM 3358 O O . ILE B 1 158 ? 5.676 -20.375 -22.672 1 97.12 158 ILE B O 1
ATOM 3362 N N . GLN B 1 159 ? 3.938 -19.406 -21.75 1 96.12 159 GLN B N 1
ATOM 3363 C CA . GLN B 1 159 ? 4.086 -18.219 -22.578 1 96.12 159 GLN B CA 1
ATOM 3364 C C . GLN B 1 159 ? 5.438 -17.547 -22.344 1 96.12 159 GLN B C 1
ATOM 3366 O O . GLN B 1 159 ? 6.098 -17.109 -23.297 1 96.12 159 GLN B O 1
ATOM 3371 N N . MET B 1 160 ? 5.801 -17.422 -21.109 1 95.75 160 MET B N 1
ATOM 3372 C CA . MET B 1 160 ? 7.066 -16.797 -20.75 1 95.75 160 MET B CA 1
ATOM 3373 C C . MET B 1 160 ? 8.25 -17.578 -21.312 1 95.75 160 MET B C 1
ATOM 3375 O O . MET B 1 160 ? 9.211 -17 -21.797 1 95.75 160 MET B O 1
ATOM 3379 N N . ALA B 1 161 ? 8.141 -18.906 -21.234 1 97.31 161 ALA B N 1
ATOM 3380 C CA . ALA B 1 161 ? 9.18 -19.75 -21.812 1 97.31 161 ALA B CA 1
ATOM 3381 C C . ALA B 1 161 ? 9.281 -19.531 -23.328 1 97.31 161 ALA B C 1
ATOM 3383 O O . ALA B 1 161 ? 10.391 -19.422 -23.859 1 97.31 161 ALA B O 1
ATOM 3384 N N . GLY B 1 162 ? 8.164 -19.453 -23.938 1 97.88 162 GLY B N 1
ATOM 3385 C CA . GLY B 1 162 ? 8.156 -19.188 -25.359 1 97.88 162 GLY B CA 1
ATOM 3386 C C . GLY B 1 162 ? 8.734 -17.828 -25.719 1 97.88 162 GLY B C 1
ATOM 3387 O O . GLY B 1 162 ? 9.594 -17.734 -26.594 1 97.88 162 GLY B O 1
ATOM 3388 N N . ARG B 1 163 ? 8.344 -16.797 -25 1 95.75 163 ARG B N 1
ATOM 3389 C CA . ARG B 1 163 ? 8.758 -15.43 -25.281 1 95.75 163 ARG B CA 1
ATOM 3390 C C . ARG B 1 163 ? 10.25 -15.25 -25.062 1 95.75 163 ARG B C 1
ATOM 3392 O O . ARG B 1 163 ? 10.859 -14.32 -25.609 1 95.75 163 ARG B O 1
ATOM 3399 N N . ALA B 1 164 ? 10.781 -16.078 -24.297 1 96 164 ALA B N 1
ATOM 3400 C CA . ALA B 1 164 ? 12.211 -15.992 -24.016 1 96 164 ALA B CA 1
ATOM 3401 C C . ALA B 1 164 ? 13.031 -16.422 -25.219 1 96 164 ALA B C 1
ATOM 3403 O O . ALA B 1 164 ? 14.203 -16.047 -25.344 1 96 164 ALA B O 1
ATOM 3404 N N . VAL B 1 165 ? 12.445 -17.219 -26.172 1 96.94 165 VAL B N 1
ATOM 3405 C CA . VAL B 1 165 ? 13.289 -17.797 -27.203 1 96.94 165 VAL B CA 1
ATOM 3406 C C . VAL B 1 165 ? 12.672 -17.531 -28.578 1 96.94 165 VAL B C 1
ATOM 3408 O O . VAL B 1 165 ? 13.336 -17.703 -29.609 1 96.94 165 VAL B O 1
ATOM 3411 N N . PHE B 1 166 ? 11.414 -17.125 -28.562 1 97.38 166 PHE B N 1
ATOM 3412 C CA . PHE B 1 166 ? 10.75 -16.828 -29.828 1 97.38 166 PHE B CA 1
ATOM 3413 C C . PHE B 1 166 ? 10.344 -15.367 -29.906 1 97.38 166 PHE B C 1
ATOM 3415 O O . PHE B 1 166 ? 10.133 -14.719 -28.891 1 97.38 166 PHE B O 1
ATOM 3422 N N . SER B 1 167 ? 10.219 -14.844 -31.125 1 96.38 167 SER B N 1
ATOM 3423 C CA . SER B 1 167 ? 9.75 -13.484 -31.344 1 96.38 167 SER B CA 1
ATOM 3424 C C . SER B 1 167 ? 8.234 -13.383 -31.188 1 96.38 167 SER B C 1
ATOM 3426 O O . SER B 1 167 ? 7.535 -14.406 -31.203 1 96.38 167 SER B O 1
ATOM 3428 N N . HIS B 1 168 ? 7.801 -12.211 -31 1 93.88 168 HIS B N 1
ATOM 3429 C CA . HIS B 1 168 ? 6.367 -11.961 -30.891 1 93.88 168 HIS B CA 1
ATOM 3430 C C . HIS B 1 168 ? 5.633 -12.477 -32.125 1 93.88 168 HIS B C 1
ATOM 3432 O O . HIS B 1 168 ? 4.562 -13.078 -32 1 93.88 168 HIS B O 1
ATOM 3438 N N . SER B 1 169 ? 6.188 -12.25 -33.25 1 95.19 169 SER B N 1
ATOM 3439 C CA . SER B 1 169 ? 5.574 -12.672 -34.5 1 95.19 169 SER B CA 1
ATOM 3440 C C . SER B 1 169 ? 5.461 -14.188 -34.594 1 95.19 169 SER B C 1
ATOM 3442 O O . SER B 1 169 ? 4.465 -14.719 -35.094 1 95.19 169 SER B O 1
ATOM 3444 N N . GLU B 1 170 ? 6.48 -14.906 -34.125 1 95.56 170 GLU B N 1
ATOM 3445 C CA . GLU B 1 170 ? 6.48 -16.359 -34.125 1 95.56 170 GLU B CA 1
ATOM 3446 C C . GLU B 1 170 ? 5.402 -16.922 -33.219 1 95.56 170 GLU B C 1
ATOM 3448 O O . GLU B 1 170 ? 4.855 -18 -33.469 1 95.56 170 GLU B O 1
ATOM 3453 N N . LEU B 1 171 ? 5.148 -16.219 -32.156 1 95.81 171 LEU B N 1
ATOM 3454 C CA . LEU B 1 171 ? 4.227 -16.719 -31.141 1 95.81 171 LEU B CA 1
ATOM 3455 C C . LEU B 1 171 ? 2.805 -16.234 -31.406 1 95.81 171 LEU B C 1
ATOM 3457 O O . LEU B 1 171 ? 1.864 -16.656 -30.734 1 95.81 171 LEU B O 1
ATOM 3461 N N . ASP B 1 172 ? 2.705 -15.406 -32.375 1 93.62 172 ASP B N 1
ATOM 3462 C CA . ASP B 1 172 ? 1.402 -14.805 -32.656 1 93.62 172 ASP B CA 1
ATOM 3463 C C . ASP B 1 172 ? 0.354 -15.883 -32.938 1 93.62 172 ASP B C 1
ATOM 3465 O O . ASP B 1 172 ? 0.567 -16.766 -33.781 1 93.62 172 ASP B O 1
ATOM 3469 N N . ARG B 1 173 ? -0.773 -15.906 -32.156 1 93.06 173 ARG B N 1
ATOM 3470 C CA . ARG B 1 173 ? -1.943 -16.766 -32.312 1 93.06 173 ARG B CA 1
ATOM 3471 C C . ARG B 1 173 ? -1.604 -18.219 -32 1 93.06 173 ARG B C 1
ATOM 3473 O O . ARG B 1 173 ? -2.27 -19.125 -32.469 1 93.06 173 ARG B O 1
ATOM 3480 N N . LYS B 1 174 ? -0.494 -18.516 -31.375 1 95.81 174 LYS B N 1
ATOM 3481 C CA . LYS B 1 174 ? -0.168 -19.859 -30.906 1 95.81 174 LYS B CA 1
ATOM 3482 C C . LYS B 1 174 ? -0.807 -20.141 -29.562 1 95.81 174 LYS B C 1
ATOM 3484 O O . LYS B 1 174 ? -0.834 -19.266 -28.688 1 95.81 174 LYS B O 1
ATOM 3489 N N . ASN B 1 175 ? -1.403 -21.234 -29.438 1 95.12 175 ASN B N 1
ATOM 3490 C CA . ASN B 1 175 ? -1.93 -21.656 -28.141 1 95.12 175 ASN B CA 1
ATOM 3491 C C . ASN B 1 175 ? -0.866 -22.359 -27.312 1 95.12 175 ASN B C 1
ATOM 3493 O O . ASN B 1 175 ? 0.271 -22.531 -27.75 1 95.12 175 ASN B O 1
ATOM 3497 N N . GLN B 1 176 ? -1.178 -22.844 -26.125 1 95.12 176 GLN B N 1
ATOM 3498 C CA . GLN B 1 176 ? -0.226 -23.391 -25.172 1 95.12 176 GLN B CA 1
ATOM 3499 C C . GLN B 1 176 ? 0.441 -24.656 -25.734 1 95.12 176 GLN B C 1
ATOM 3501 O O . GLN B 1 176 ? 1.662 -24.797 -25.641 1 95.12 176 GLN B O 1
ATOM 3506 N N . ASN B 1 177 ? -0.378 -25.469 -26.266 1 96.38 177 ASN B N 1
ATOM 3507 C CA . ASN B 1 177 ? 0.149 -26.719 -26.797 1 96.38 177 ASN B CA 1
ATOM 3508 C C . ASN B 1 177 ? 1.104 -26.469 -27.953 1 96.38 177 ASN B C 1
ATOM 3510 O O . ASN B 1 177 ? 2.131 -27.141 -28.078 1 96.38 177 ASN B O 1
ATOM 3514 N N . GLN B 1 178 ? 0.786 -25.609 -28.75 1 97.5 178 GLN B N 1
ATOM 3515 C CA . GLN B 1 178 ? 1.638 -25.25 -29.891 1 97.5 178 GLN B CA 1
ATOM 3516 C C . GLN B 1 178 ? 2.971 -24.672 -29.406 1 97.5 178 GLN B C 1
ATOM 3518 O O . GLN B 1 178 ? 4.023 -25 -29.969 1 97.5 178 GLN B O 1
ATOM 3523 N N . ILE B 1 179 ? 2.908 -23.875 -28.453 1 97.94 179 ILE B N 1
ATOM 3524 C CA . ILE B 1 179 ? 4.125 -23.281 -27.906 1 97.94 179 ILE B CA 1
ATOM 3525 C C . ILE B 1 179 ? 5.008 -24.375 -27.297 1 97.94 179 ILE B C 1
ATOM 3527 O O . ILE B 1 179 ? 6.223 -24.391 -27.516 1 97.94 179 ILE B O 1
ATOM 3531 N N . LEU B 1 180 ? 4.398 -25.312 -26.594 1 97.75 180 LEU B N 1
ATOM 3532 C CA . LEU B 1 180 ? 5.129 -26.422 -26.016 1 97.75 180 LEU B CA 1
ATOM 3533 C C . LEU B 1 180 ? 5.828 -27.25 -27.094 1 97.75 180 LEU B C 1
ATOM 3535 O O . LEU B 1 180 ? 6.996 -27.609 -26.938 1 97.75 180 LEU B O 1
ATOM 3539 N N . ASP B 1 181 ? 5.145 -27.453 -28.125 1 97.75 181 ASP B N 1
ATOM 3540 C CA . ASP B 1 181 ? 5.707 -28.203 -29.25 1 97.75 181 ASP B CA 1
ATOM 3541 C C . ASP B 1 18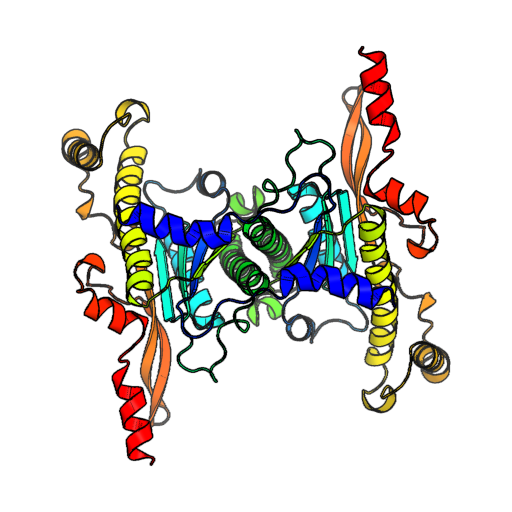1 ? 6.879 -27.453 -29.875 1 97.75 181 ASP B C 1
ATOM 3543 O O . ASP B 1 181 ? 7.914 -28.047 -30.188 1 97.75 181 ASP B O 1
ATOM 3547 N N . MET B 1 182 ? 6.645 -26.203 -30.062 1 97.94 182 MET B N 1
ATOM 3548 C CA . MET B 1 182 ? 7.688 -25.359 -30.641 1 97.94 182 MET B CA 1
ATOM 3549 C C . MET B 1 182 ? 8.938 -25.359 -29.766 1 97.94 182 MET B C 1
ATOM 3551 O O . MET B 1 182 ? 10.055 -25.438 -30.281 1 97.94 182 MET B O 1
ATOM 3555 N N . LEU B 1 183 ? 8.75 -25.25 -28.5 1 98.06 183 LEU B N 1
ATOM 3556 C CA . LEU B 1 183 ? 9.867 -25.25 -27.547 1 98.06 183 LEU B CA 1
ATOM 3557 C C . LEU B 1 183 ? 10.688 -26.516 -27.672 1 98.06 183 LEU B C 1
ATOM 3559 O O . LEU B 1 183 ? 11.922 -26.469 -27.781 1 98.06 183 LEU B O 1
ATOM 3563 N N . ILE B 1 184 ? 10.023 -27.641 -27.734 1 97.75 184 ILE B N 1
ATOM 3564 C CA . ILE B 1 184 ? 10.695 -28.922 -27.781 1 97.75 184 ILE B CA 1
ATOM 3565 C C . ILE B 1 184 ? 11.328 -29.141 -29.156 1 97.75 184 ILE B C 1
ATOM 3567 O O . ILE B 1 184 ? 12.516 -29.438 -29.266 1 97.75 184 ILE B O 1
ATOM 3571 N N . ASN B 1 185 ? 10.602 -28.938 -30.156 1 97.75 185 ASN B N 1
ATOM 3572 C CA . ASN B 1 185 ? 10.984 -29.312 -31.516 1 97.75 185 ASN B CA 1
ATOM 3573 C C . ASN B 1 185 ? 12.008 -28.344 -32.094 1 97.75 185 ASN B C 1
ATOM 3575 O O . ASN B 1 185 ? 12.914 -28.75 -32.844 1 97.75 185 ASN B O 1
ATOM 3579 N N . GLU B 1 186 ? 11.82 -27.094 -31.781 1 97.62 186 GLU B N 1
ATOM 3580 C CA . GLU B 1 186 ? 12.641 -26.094 -32.438 1 97.62 186 GLU B CA 1
ATOM 3581 C C . GLU B 1 186 ? 13.797 -25.656 -31.562 1 97.62 186 GLU B C 1
ATOM 3583 O O . GLU B 1 186 ? 14.836 -25.219 -32.062 1 97.62 186 GLU B O 1
ATOM 3588 N N . LYS B 1 187 ? 13.625 -25.688 -30.25 1 97.69 187 LYS B N 1
ATOM 3589 C CA . LYS B 1 187 ? 14.648 -25.109 -29.375 1 97.69 187 LYS B CA 1
ATOM 3590 C C . LYS B 1 187 ? 15.219 -26.172 -28.438 1 97.69 187 LYS B C 1
ATOM 3592 O O . LYS B 1 187 ? 16.188 -25.906 -27.703 1 97.69 187 LYS B O 1
ATOM 3597 N N . GLY B 1 188 ? 14.586 -27.359 -28.422 1 97.81 188 GLY B N 1
ATOM 3598 C CA . GLY B 1 188 ? 15.047 -28.422 -27.547 1 97.81 188 GLY B CA 1
ATOM 3599 C C . GLY B 1 188 ? 14.789 -28.141 -26.078 1 97.81 188 GLY B C 1
ATOM 3600 O O . GLY B 1 188 ? 15.531 -28.594 -25.203 1 97.81 188 GLY B O 1
ATOM 3601 N N . ILE B 1 189 ? 13.867 -27.312 -25.797 1 98 189 ILE B N 1
ATOM 3602 C CA . ILE B 1 189 ? 13.539 -26.922 -24.438 1 98 189 ILE B CA 1
ATOM 3603 C C . ILE B 1 189 ? 12.305 -27.688 -23.953 1 98 189 ILE B C 1
ATOM 3605 O O . ILE B 1 189 ? 11.242 -27.594 -24.578 1 98 189 ILE B O 1
ATOM 3609 N N . ASN B 1 190 ? 12.477 -28.469 -22.906 1 97.94 190 ASN B N 1
ATOM 3610 C CA . ASN B 1 190 ? 11.359 -29.156 -22.25 1 97.94 190 ASN B CA 1
ATOM 3611 C C . ASN B 1 190 ? 10.82 -28.344 -21.078 1 97.94 190 ASN B C 1
ATOM 3613 O O . ASN B 1 190 ? 11.461 -28.281 -20.016 1 97.94 190 ASN B O 1
ATOM 3617 N N . TRP B 1 191 ? 9.672 -27.781 -21.219 1 97.5 191 TRP B N 1
ATOM 3618 C CA . TRP B 1 191 ? 9.039 -26.938 -20.219 1 97.5 191 TRP B CA 1
ATOM 3619 C C . TRP B 1 191 ? 8.922 -27.688 -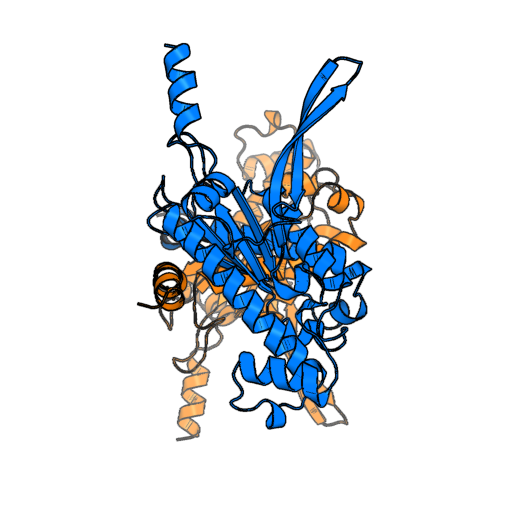18.891 1 97.5 191 TRP B C 1
ATOM 3621 O O . TRP B 1 191 ? 9.055 -27.078 -17.812 1 97.5 191 TRP B O 1
ATOM 3631 N N . ASN B 1 192 ? 8.742 -28.984 -18.922 1 95.5 192 ASN B N 1
ATOM 3632 C CA . ASN B 1 192 ? 8.555 -29.797 -17.719 1 95.5 192 ASN B CA 1
ATOM 3633 C C . ASN B 1 192 ? 9.812 -29.812 -16.844 1 95.5 192 ASN B C 1
ATOM 3635 O O . ASN B 1 192 ? 9.758 -30.203 -15.68 1 95.5 192 ASN B O 1
ATOM 3639 N N . GLU B 1 193 ? 10.898 -29.406 -17.375 1 96.81 193 GLU B N 1
ATOM 3640 C CA . GLU B 1 193 ? 12.164 -29.438 -16.641 1 96.81 193 GLU B CA 1
ATOM 3641 C C . GLU B 1 193 ? 12.398 -28.141 -15.875 1 96.81 193 GLU B C 1
ATOM 3643 O O . GLU B 1 193 ? 13.312 -28.062 -15.047 1 96.81 193 GLU B O 1
ATOM 3648 N N . TYR B 1 194 ? 11.594 -27.172 -16.203 1 96.69 194 TYR B N 1
ATOM 3649 C CA . TYR B 1 194 ? 11.703 -25.938 -15.43 1 96.69 194 TYR B CA 1
ATOM 3650 C C . TYR B 1 194 ? 11.344 -26.172 -13.969 1 96.69 194 TYR B C 1
ATOM 3652 O O . TYR B 1 194 ? 10.633 -27.125 -13.641 1 96.69 194 TYR B O 1
ATOM 3660 N N . PRO B 1 195 ? 11.828 -25.328 -13.086 1 96 195 PRO B N 1
ATOM 3661 C CA . PRO B 1 195 ? 11.508 -25.5 -11.664 1 96 195 PRO B CA 1
ATOM 3662 C C . PRO B 1 195 ? 10.031 -25.312 -11.359 1 96 195 PRO B C 1
ATOM 3664 O O . PRO B 1 195 ? 9.352 -24.531 -12.039 1 96 195 PRO B O 1
ATOM 3667 N N . LYS B 1 196 ? 9.539 -25.953 -10.305 1 95 196 LYS B N 1
ATOM 3668 C CA . LYS B 1 196 ? 8.133 -25.953 -9.914 1 95 196 LYS B CA 1
ATOM 3669 C C . LYS B 1 196 ? 7.617 -24.547 -9.688 1 95 196 LYS B C 1
ATOM 3671 O O . LYS B 1 196 ? 6.516 -24.188 -10.117 1 95 196 LYS B O 1
ATOM 3676 N N . PHE B 1 197 ? 8.469 -23.75 -9 1 95.56 197 PHE B N 1
ATOM 3677 C CA . PHE B 1 197 ? 8.031 -22.391 -8.656 1 95.56 197 PHE B CA 1
ATOM 3678 C C . PHE B 1 197 ? 7.707 -21.594 -9.914 1 95.56 197 PHE B C 1
ATOM 3680 O O . PHE B 1 197 ? 6.84 -20.719 -9.891 1 95.56 197 PHE B O 1
ATOM 3687 N N . PHE B 1 198 ? 8.391 -21.875 -11.008 1 96.81 198 PHE B N 1
ATOM 3688 C CA . PHE B 1 198 ? 8.156 -21.203 -12.273 1 96.81 198 PHE B CA 1
ATOM 3689 C C . PHE B 1 198 ? 6.93 -21.766 -12.977 1 96.81 198 PHE B C 1
ATOM 3691 O O . PHE B 1 198 ? 6.086 -21.016 -13.477 1 96.81 198 PHE B O 1
ATOM 3698 N N . LYS B 1 199 ? 6.75 -23.062 -12.945 1 95.88 199 LYS B N 1
ATOM 3699 C CA . LYS B 1 199 ? 5.707 -23.734 -13.711 1 95.88 199 LYS B CA 1
ATOM 3700 C C . LYS B 1 199 ? 4.348 -23.594 -13.031 1 95.88 199 LYS B C 1
ATOM 3702 O O . LYS B 1 199 ? 3.34 -23.328 -13.695 1 95.88 199 LYS B O 1
ATOM 3707 N N . GLU B 1 200 ? 4.363 -23.688 -11.688 1 94.25 200 GLU B N 1
ATOM 3708 C CA . GLU B 1 200 ? 3.082 -23.844 -11.008 1 94.25 200 GLU B CA 1
ATOM 3709 C C . GLU B 1 200 ? 2.973 -22.906 -9.805 1 94.25 200 GLU B C 1
ATOM 3711 O O . GLU B 1 200 ? 1.94 -22.875 -9.141 1 94.25 200 GLU B O 1
ATOM 3716 N N . GLY B 1 201 ? 3.953 -22.188 -9.484 1 96.75 201 GLY B N 1
ATOM 3717 C CA . GLY B 1 201 ? 3.953 -21.312 -8.312 1 96.75 201 GLY B CA 1
ATOM 3718 C C . GLY B 1 201 ? 4.219 -22.062 -7.02 1 96.75 201 GLY B C 1
ATOM 3719 O O . GLY B 1 201 ? 4.617 -23.219 -7.035 1 96.75 201 GLY B O 1
ATOM 3720 N N . THR B 1 202 ? 4.102 -21.375 -5.922 1 97.88 202 THR B N 1
ATOM 3721 C CA . THR B 1 202 ? 4.359 -21.969 -4.613 1 97.88 202 THR B CA 1
ATOM 3722 C C . THR B 1 202 ? 3.283 -21.562 -3.611 1 97.88 202 THR B C 1
ATOM 3724 O O . THR B 1 202 ? 2.721 -20.469 -3.705 1 97.88 202 THR B O 1
ATOM 3727 N N . PHE B 1 203 ? 2.99 -22.453 -2.646 1 98.5 203 PHE B N 1
ATOM 3728 C CA . PHE B 1 203 ? 2.025 -22.234 -1.575 1 98.5 203 PHE B CA 1
ATOM 3729 C C . PHE B 1 203 ? 2.729 -22.125 -0.227 1 98.5 203 PHE B C 1
ATOM 3731 O O . PHE B 1 203 ? 3.68 -22.859 0.042 1 98.5 203 PHE B O 1
ATOM 3738 N N . TRP B 1 204 ? 2.273 -21.234 0.6 1 98.62 204 TRP B N 1
ATOM 3739 C CA . TRP B 1 204 ? 2.867 -20.953 1.905 1 98.62 204 TRP B CA 1
ATOM 3740 C C . TRP B 1 204 ? 1.796 -20.922 2.99 1 98.62 204 TRP B C 1
ATOM 3742 O O . TRP B 1 204 ? 0.738 -20.312 2.805 1 98.62 204 TRP B O 1
ATOM 3752 N N . GLN B 1 205 ? 2.072 -21.547 4.098 1 98 205 GLN B N 1
ATOM 3753 C CA . GLN B 1 205 ? 1.089 -21.641 5.172 1 98 205 GLN B CA 1
ATOM 3754 C C . GLN B 1 205 ? 1.77 -21.781 6.531 1 98 205 GLN B C 1
ATOM 3756 O O . GLN B 1 205 ? 2.902 -22.25 6.617 1 98 205 GLN B O 1
ATOM 3761 N N . ARG B 1 206 ? 1.116 -21.266 7.535 1 96.5 206 ARG B N 1
ATOM 3762 C CA . ARG B 1 206 ? 1.581 -21.5 8.898 1 96.5 206 ARG B CA 1
ATOM 3763 C C . ARG B 1 206 ? 1.432 -22.953 9.297 1 96.5 206 ARG B C 1
ATOM 3765 O O . ARG B 1 206 ? 0.368 -23.547 9.109 1 96.5 206 ARG B O 1
ATOM 3772 N N . GLN B 1 207 ? 2.51 -23.516 9.75 1 94.19 207 GLN B N 1
ATOM 3773 C CA . GLN B 1 207 ? 2.547 -24.906 10.172 1 94.19 207 GLN B CA 1
ATOM 3774 C C . GLN B 1 207 ? 3.059 -25.031 11.602 1 94.19 207 GLN B C 1
ATOM 3776 O O . GLN B 1 207 ? 3.957 -24.297 12.016 1 94.19 207 GLN B O 1
ATOM 3781 N N . ASN B 1 208 ? 2.393 -25.953 12.273 1 91 208 ASN B N 1
ATOM 3782 C CA . ASN B 1 208 ? 2.881 -26.281 13.609 1 91 208 ASN B CA 1
ATOM 3783 C C . ASN B 1 208 ? 3.977 -27.344 13.555 1 91 208 ASN B C 1
ATOM 3785 O O . ASN B 1 208 ? 3.932 -28.25 12.727 1 91 208 ASN B O 1
ATOM 3789 N N . TYR B 1 209 ? 4.98 -27.125 14.383 1 90.19 209 TYR B N 1
ATOM 3790 C CA . TYR B 1 209 ? 6.035 -28.125 14.5 1 90.19 209 TYR B CA 1
ATOM 3791 C C . TYR B 1 209 ? 6.496 -28.281 15.945 1 90.19 209 TYR B C 1
ATOM 3793 O O . TYR B 1 209 ? 6.32 -27.359 16.75 1 90.19 209 TYR B O 1
ATOM 3801 N N . GLU B 1 210 ? 6.957 -29.469 16.25 1 91.06 210 GLU B N 1
ATOM 3802 C CA . GLU B 1 210 ? 7.426 -29.734 17.609 1 91.06 210 GLU B CA 1
ATOM 3803 C C . GLU B 1 210 ? 8.914 -29.422 17.75 1 91.06 210 GLU B C 1
ATOM 3805 O O . GLU B 1 210 ? 9.711 -29.734 16.875 1 91.06 210 GLU B O 1
ATOM 3810 N N . LYS B 1 211 ? 9.203 -28.625 18.719 1 89 211 LYS B N 1
ATOM 3811 C CA . LYS B 1 211 ? 10.586 -28.312 19.047 1 89 211 LYS B CA 1
ATOM 3812 C C . LYS B 1 211 ? 10.906 -28.688 20.5 1 89 211 LYS B C 1
ATOM 3814 O O . LYS B 1 211 ? 10.07 -28.5 21.391 1 89 211 LYS B O 1
ATOM 3819 N N . MET B 1 212 ? 12.07 -29.266 20.719 1 90.69 212 MET B N 1
ATOM 3820 C CA . MET B 1 212 ? 12.5 -29.609 22.078 1 90.69 212 MET B CA 1
ATOM 3821 C C . MET B 1 212 ? 13.125 -28.406 22.766 1 90.69 212 MET B C 1
ATOM 3823 O O . MET B 1 212 ? 14.109 -27.844 22.281 1 90.69 212 MET B O 1
ATOM 3827 N N . VAL B 1 213 ? 12.5 -27.922 23.75 1 89.88 213 VAL B N 1
ATOM 3828 C CA . VAL B 1 213 ? 13.062 -26.859 24.578 1 89.88 213 VAL B CA 1
ATOM 3829 C C . VAL B 1 213 ? 13.32 -27.391 25.984 1 89.88 213 VAL B C 1
ATOM 3831 O O . VAL B 1 213 ? 12.375 -27.766 26.703 1 89.88 213 VAL B O 1
ATOM 3834 N N . ASP B 1 214 ? 14.547 -27.344 26.359 1 91.31 214 ASP B N 1
ATOM 3835 C CA . ASP B 1 214 ? 14.953 -27.859 27.656 1 91.31 214 ASP B CA 1
ATOM 3836 C C . ASP B 1 214 ? 14.391 -29.266 27.891 1 91.31 214 ASP B C 1
ATOM 3838 O O . ASP B 1 214 ? 13.844 -29.547 28.969 1 91.31 214 ASP B O 1
ATOM 3842 N N . GLY B 1 215 ? 14.359 -30.094 26.891 1 88.75 215 GLY B N 1
ATOM 3843 C CA . GLY B 1 215 ? 13.953 -31.484 26.984 1 88.75 215 GLY B CA 1
ATOM 3844 C C . GLY B 1 215 ? 12.445 -31.672 26.906 1 88.75 215 GLY B C 1
ATOM 3845 O O . GLY B 1 215 ? 11.953 -32.781 27.016 1 88.75 215 GLY B O 1
ATOM 3846 N N . VAL B 1 216 ? 11.711 -30.609 26.922 1 91.94 216 VAL B N 1
ATOM 3847 C CA . VAL B 1 216 ? 10.258 -30.688 26.859 1 91.94 216 VAL B CA 1
ATOM 3848 C C . VAL B 1 216 ? 9.781 -30.297 25.453 1 91.94 216 VAL B C 1
ATOM 3850 O O . VAL B 1 216 ? 10.195 -29.266 24.922 1 91.94 216 VAL B O 1
ATOM 3853 N N . PRO B 1 217 ? 9.016 -31.203 24.922 1 91.12 217 PRO B N 1
ATOM 3854 C CA . PRO B 1 217 ? 8.484 -30.859 23.594 1 91.12 217 PRO B CA 1
ATOM 3855 C C . PRO B 1 217 ? 7.527 -29.672 23.625 1 91.12 217 PRO B C 1
ATOM 3857 O O . PRO B 1 217 ? 6.605 -29.641 24.453 1 91.12 217 PRO B O 1
ATOM 3860 N N . VAL B 1 218 ? 7.914 -28.656 22.891 1 93.31 218 VAL B N 1
ATOM 3861 C CA . VAL B 1 218 ? 7.035 -27.484 22.766 1 93.31 218 VAL B CA 1
ATOM 3862 C C . VAL B 1 218 ? 6.586 -27.328 21.312 1 93.31 218 VAL B C 1
ATOM 3864 O O . VAL B 1 218 ? 7.363 -27.562 20.391 1 93.31 218 VAL B O 1
ATOM 3867 N N . ILE B 1 219 ? 5.273 -27.047 21.125 1 92.31 219 ILE B N 1
ATOM 3868 C CA . ILE B 1 219 ? 4.738 -26.844 19.781 1 92.31 219 ILE B CA 1
ATOM 3869 C C . ILE B 1 219 ? 4.957 -25.391 19.359 1 92.31 219 ILE B C 1
ATOM 3871 O O . ILE B 1 219 ? 4.562 -24.453 20.062 1 92.31 219 ILE B O 1
ATOM 3875 N N . ARG B 1 220 ? 5.699 -25.203 18.266 1 91.62 220 ARG B N 1
ATOM 3876 C CA . ARG B 1 220 ? 5.926 -23.891 17.672 1 91.62 220 ARG B CA 1
ATOM 3877 C C . ARG B 1 220 ? 5.312 -23.812 16.281 1 91.62 220 ARG B C 1
ATOM 3879 O O . ARG B 1 220 ? 4.883 -24.828 15.727 1 91.62 220 ARG B O 1
ATOM 3886 N N . SER B 1 221 ? 5.109 -22.578 15.883 1 93.38 221 SER B N 1
ATOM 3887 C CA . SER B 1 221 ? 4.543 -22.391 14.547 1 93.38 221 SER B CA 1
ATOM 3888 C C . SER B 1 221 ? 5.449 -21.531 13.672 1 93.38 221 SER B C 1
ATOM 3890 O O . SER B 1 221 ? 6.152 -20.656 14.18 1 93.38 221 SER B O 1
ATOM 3892 N N . LYS B 1 222 ? 5.465 -21.922 12.383 1 95.25 222 LYS B N 1
ATOM 3893 C CA . LYS B 1 222 ? 6.188 -21.125 11.391 1 95.25 222 LYS B CA 1
ATOM 3894 C C . LYS B 1 222 ? 5.5 -21.172 10.031 1 95.25 222 LYS B C 1
ATOM 3896 O O . LYS B 1 222 ? 4.766 -22.125 9.734 1 95.25 222 LYS B O 1
ATOM 3901 N N . VAL B 1 223 ? 5.703 -20.172 9.258 1 97.94 223 VAL B N 1
ATOM 3902 C CA . VAL B 1 223 ? 5.207 -20.203 7.887 1 97.94 223 VAL B CA 1
ATOM 3903 C C . VAL B 1 223 ? 6.23 -20.891 6.984 1 97.94 223 VAL B C 1
ATOM 3905 O O . VAL B 1 223 ? 7.41 -20.531 6.996 1 97.94 223 VAL B O 1
ATOM 3908 N N . ASP B 1 224 ? 5.77 -21.875 6.273 1 97.25 224 ASP B N 1
ATOM 3909 C CA . ASP B 1 224 ? 6.637 -22.625 5.371 1 97.25 224 ASP B CA 1
ATOM 3910 C C . ASP B 1 224 ? 5.906 -23 4.082 1 97.25 224 ASP B C 1
ATOM 3912 O O . ASP B 1 224 ? 4.68 -22.875 4 1 97.25 224 ASP B O 1
ATOM 3916 N N . GLU B 1 225 ? 6.77 -23.422 3.121 1 97.56 225 GLU B N 1
ATOM 3917 C CA . GLU B 1 225 ? 6.191 -23.875 1.859 1 97.56 225 GLU B CA 1
ATOM 3918 C C . GLU B 1 225 ? 5.438 -25.188 2.039 1 97.56 225 GLU B C 1
ATOM 3920 O O . GLU B 1 225 ? 5.91 -26.094 2.73 1 97.56 225 GLU B O 1
ATOM 3925 N N . VAL B 1 226 ? 4.281 -25.25 1.463 1 97 226 VAL B N 1
ATOM 3926 C CA . VAL B 1 226 ? 3.498 -26.484 1.479 1 97 226 VAL B CA 1
ATOM 3927 C C . VAL B 1 226 ? 3.279 -26.984 0.049 1 97 226 VAL B C 1
ATOM 3929 O O . VAL B 1 226 ? 3.553 -26.25 -0.912 1 97 226 VAL B O 1
ATOM 3932 N N . LEU B 1 227 ? 2.887 -28.266 -0.158 1 95.19 227 LEU B N 1
ATOM 3933 C CA . LEU B 1 227 ? 2.643 -28.875 -1.455 1 95.19 227 LEU B CA 1
ATOM 3934 C C . LEU B 1 227 ? 3.922 -28.938 -2.283 1 95.19 227 LEU B C 1
ATOM 3936 O O . LEU B 1 227 ? 3.885 -28.75 -3.504 1 95.19 227 LEU B O 1
ATOM 3940 N N . VAL B 1 228 ? 5.078 -29.031 -1.697 1 92.56 228 VAL B N 1
ATOM 3941 C CA . VAL B 1 228 ? 6.375 -29.047 -2.363 1 92.56 228 VAL B CA 1
ATOM 3942 C C . VAL B 1 228 ? 6.445 -30.219 -3.338 1 92.56 228 VAL B C 1
ATOM 3944 O O . VAL B 1 228 ? 6.949 -30.078 -4.453 1 92.56 228 VAL B O 1
ATOM 3947 N N . GLY B 1 229 ? 5.852 -31.328 -3.08 1 90.12 229 GLY B N 1
ATOM 3948 C CA . GLY B 1 229 ? 5.918 -32.5 -3.936 1 90.12 229 GLY B CA 1
ATOM 3949 C C . GLY B 1 229 ? 4.582 -32.875 -4.551 1 90.12 229 GLY B C 1
ATOM 3950 O O . GLY B 1 229 ? 4.441 -33.938 -5.133 1 90.12 229 GLY B O 1
ATOM 3951 N N . THR B 1 230 ? 3.658 -32 -4.383 1 91.75 230 THR B N 1
ATOM 3952 C CA . THR B 1 230 ? 2.301 -32.281 -4.844 1 91.75 230 THR B CA 1
ATOM 3953 C C . THR B 1 230 ? 1.754 -31.109 -5.648 1 91.75 230 THR B C 1
ATOM 3955 O O . THR B 1 230 ? 1.948 -29.953 -5.273 1 91.75 230 THR B O 1
ATOM 3958 N N . LYS B 1 231 ? 1.136 -31.484 -6.777 1 91.5 231 LYS B N 1
ATOM 3959 C CA . LYS B 1 231 ? 0.455 -30.453 -7.547 1 91.5 231 LYS B CA 1
ATOM 3960 C C . LYS B 1 231 ? -0.886 -30.078 -6.918 1 91.5 231 LYS B C 1
ATOM 3962 O O . LYS B 1 231 ? -1.665 -30.969 -6.551 1 91.5 231 LYS B O 1
ATOM 3967 N N . PHE B 1 232 ? -1.068 -28.781 -6.781 1 94.38 232 PHE B N 1
ATOM 3968 C CA . PHE B 1 232 ? -2.316 -28.297 -6.207 1 94.38 232 PHE B CA 1
ATOM 3969 C C . PHE B 1 232 ? -3.514 -28.828 -6.984 1 94.38 232 PHE B C 1
ATOM 3971 O O . PHE B 1 232 ? -4.516 -29.219 -6.391 1 94.38 232 PHE B O 1
ATOM 3978 N N . ASP B 1 233 ? -3.398 -28.922 -8.305 1 90.31 233 ASP B N 1
ATOM 3979 C CA . ASP B 1 233 ? -4.492 -29.328 -9.188 1 90.31 233 ASP B CA 1
ATOM 3980 C C . ASP B 1 233 ? -4.797 -30.812 -9.031 1 90.31 233 ASP B C 1
ATOM 3982 O O . ASP B 1 233 ? -5.867 -31.266 -9.438 1 90.31 233 ASP B O 1
ATOM 3986 N N . ASP B 1 234 ? -3.912 -31.547 -8.469 1 93.38 234 ASP B N 1
ATOM 3987 C CA . ASP B 1 234 ? -4.102 -32.969 -8.305 1 93.38 234 ASP B CA 1
ATOM 3988 C C . ASP B 1 234 ? -4.941 -33.281 -7.066 1 93.38 234 ASP B C 1
ATOM 3990 O O . ASP B 1 234 ? -5.434 -34.406 -6.906 1 93.38 234 ASP B O 1
ATOM 3994 N N . LEU B 1 235 ? -5.066 -32.312 -6.199 1 95.62 235 LEU B N 1
ATOM 3995 C CA . LEU B 1 235 ? -5.863 -32.5 -4.992 1 95.62 235 LEU B CA 1
ATOM 3996 C C . LEU B 1 235 ? -7.352 -32.438 -5.301 1 95.62 235 LEU B C 1
ATOM 3998 O O . LEU B 1 235 ? -7.766 -31.672 -6.188 1 95.62 235 LEU B O 1
ATOM 4002 N N . SER B 1 236 ? -8.102 -33.219 -4.539 1 96.44 236 SER B N 1
ATOM 4003 C CA . SER B 1 236 ? -9.555 -33.062 -4.629 1 96.44 236 SER B CA 1
ATOM 4004 C C . SER B 1 236 ? -10.016 -31.75 -4.051 1 96.44 236 SER B C 1
ATOM 4006 O O . SER B 1 236 ? -9.281 -31.109 -3.287 1 96.44 236 SER B O 1
ATOM 4008 N N . THR B 1 237 ? -11.211 -31.359 -4.457 1 95.38 237 THR B N 1
ATOM 4009 C CA . THR B 1 237 ? -11.773 -30.125 -3.914 1 95.38 237 THR B CA 1
ATOM 4010 C C . THR B 1 237 ? -11.859 -30.188 -2.393 1 95.38 237 THR B C 1
ATOM 4012 O O . THR B 1 237 ? -11.547 -29.219 -1.703 1 95.38 237 THR B O 1
ATOM 4015 N N . GLU B 1 238 ? -12.234 -31.344 -1.895 1 95.25 238 GLU B N 1
ATOM 4016 C CA . GLU B 1 238 ? -12.344 -31.547 -0.453 1 95.25 238 GLU B CA 1
ATOM 4017 C C . GLU B 1 238 ? -10.977 -31.391 0.224 1 95.25 238 GLU B C 1
ATOM 4019 O O . GLU B 1 238 ? -10.867 -30.766 1.279 1 95.25 238 GLU B O 1
ATOM 4024 N N . ASP B 1 239 ? -9.984 -31.891 -0.379 1 96.38 239 ASP B N 1
ATOM 4025 C CA . ASP B 1 239 ? -8.641 -31.828 0.179 1 96.38 239 ASP B CA 1
ATOM 4026 C C . ASP B 1 239 ? -8.094 -30.406 0.133 1 96.38 239 ASP B C 1
ATOM 4028 O O . ASP B 1 239 ? -7.375 -29.969 1.038 1 96.38 239 ASP B O 1
ATOM 4032 N N . LYS B 1 240 ? -8.43 -29.703 -0.931 1 97.5 240 LYS B N 1
ATOM 4033 C CA . LYS B 1 240 ? -8.031 -28.312 -1.034 1 97.5 240 LYS B CA 1
ATOM 4034 C C . LYS B 1 240 ? -8.68 -27.469 0.064 1 97.5 240 LYS B C 1
ATOM 4036 O O . LYS B 1 240 ? -8.023 -26.641 0.686 1 97.5 240 LYS B O 1
ATOM 4041 N N . VAL B 1 241 ? -9.969 -27.719 0.297 1 97 241 VAL B N 1
ATOM 4042 C CA . VAL B 1 241 ? -10.695 -27 1.333 1 97 241 VAL B CA 1
ATOM 4043 C C . VAL B 1 241 ? -10.078 -27.297 2.699 1 97 241 VAL B C 1
ATOM 4045 O O . VAL B 1 241 ? -9.867 -26.391 3.504 1 97 241 VAL B O 1
ATOM 4048 N N . LYS B 1 242 ? -9.758 -28.5 2.916 1 95.62 242 LYS B N 1
ATOM 4049 C CA . LYS B 1 242 ? -9.148 -28.922 4.176 1 95.62 242 LYS B CA 1
ATOM 4050 C C . LYS B 1 242 ? -7.77 -28.281 4.348 1 95.62 242 LYS B C 1
ATOM 4052 O O . LYS B 1 242 ? -7.406 -27.859 5.445 1 95.62 242 LYS B O 1
ATOM 4057 N N . LEU B 1 243 ? -7.023 -28.266 3.309 1 95.44 243 LEU B N 1
ATOM 4058 C CA . LEU B 1 243 ? -5.695 -27.672 3.342 1 95.44 243 LEU B CA 1
ATOM 4059 C C . LEU B 1 243 ? -5.766 -26.203 3.746 1 95.44 243 LEU B C 1
ATOM 4061 O O . LEU B 1 243 ? -5.004 -25.75 4.605 1 95.44 243 LEU B O 1
ATOM 4065 N N . ILE B 1 244 ? -6.691 -25.469 3.201 1 96.5 244 ILE B N 1
ATOM 4066 C CA . ILE B 1 244 ? -6.727 -24.016 3.318 1 96.5 244 ILE B CA 1
ATOM 4067 C C . ILE B 1 244 ? -7.438 -23.625 4.609 1 96.5 244 ILE B C 1
ATOM 4069 O O . ILE B 1 244 ? -7.016 -22.688 5.301 1 96.5 244 ILE B O 1
ATOM 4073 N N . PHE B 1 245 ? -8.484 -24.391 4.988 1 94.44 245 PHE B N 1
ATOM 4074 C CA . PHE B 1 245 ? -9.344 -23.906 6.059 1 94.44 245 PHE B CA 1
ATOM 4075 C C . PHE B 1 245 ? -9.328 -24.859 7.246 1 94.44 245 PHE B C 1
ATOM 4077 O O . PHE B 1 245 ? -9.914 -24.562 8.289 1 94.44 245 PHE B O 1
ATOM 4084 N N . GLY B 1 246 ? -8.586 -25.875 7.156 1 89.94 246 GLY B N 1
ATOM 4085 C CA . GLY B 1 246 ? -8.555 -26.859 8.234 1 89.94 246 GLY B CA 1
ATOM 4086 C C . GLY B 1 246 ? -9.805 -27.703 8.305 1 89.94 246 GLY B C 1
ATOM 4087 O O . GLY B 1 246 ? -10.711 -27.547 7.48 1 89.94 246 GLY B O 1
ATOM 4088 N N . ASP B 1 247 ? -9.812 -28.688 9.219 1 76 247 ASP B N 1
ATOM 4089 C CA . ASP B 1 247 ? -10.938 -29.594 9.414 1 76 247 ASP B CA 1
ATOM 4090 C C . ASP B 1 247 ? -12.07 -28.922 10.172 1 76 247 ASP B C 1
ATOM 4092 O O . ASP B 1 247 ? -11.836 -28.219 11.156 1 76 247 ASP B O 1
ATOM 4096 N N . ASP B 1 248 ? -13.211 -28.469 9.57 1 59.22 248 ASP B N 1
ATOM 4097 C CA . ASP B 1 248 ? -14.375 -27.938 10.273 1 59.22 248 ASP B CA 1
ATOM 4098 C C . ASP B 1 248 ? -14.68 -28.766 11.523 1 59.22 248 ASP B C 1
ATOM 4100 O O . ASP B 1 248 ? -15.195 -28.219 12.508 1 59.22 248 ASP B O 1
ATOM 4104 N N . ASP B 1 249 ? -14.594 -30.016 11.578 1 47.47 249 ASP B N 1
ATOM 4105 C CA . ASP B 1 249 ? -15.047 -30.969 12.578 1 47.47 249 ASP B CA 1
ATOM 4106 C C . ASP B 1 249 ? -14.242 -30.828 13.867 1 47.47 249 ASP B C 1
ATOM 4108 O O . ASP B 1 249 ? -14.664 -31.297 14.93 1 47.47 249 ASP B O 1
ATOM 4112 N N . VAL B 1 250 ? -13.133 -30.438 13.938 1 41.56 250 VAL B N 1
ATOM 4113 C CA . VAL B 1 250 ? -12.422 -30.453 15.211 1 41.56 250 VAL B CA 1
ATOM 4114 C C . VAL B 1 250 ? -12.953 -29.344 16.109 1 41.56 250 VAL B C 1
ATOM 4116 O O . VAL B 1 250 ? -12.688 -29.328 17.312 1 41.56 250 VAL B O 1
ATOM 4119 N N . ILE B 1 251 ? -13.398 -28.234 15.625 1 39.53 251 ILE B N 1
ATOM 4120 C CA . ILE B 1 251 ? -13.914 -27.219 16.547 1 39.53 251 ILE B CA 1
ATOM 4121 C C . ILE B 1 251 ? -15.219 -27.719 17.172 1 39.53 251 ILE B C 1
ATOM 4123 O O . ILE B 1 251 ? -15.57 -27.312 18.281 1 39.53 251 ILE B O 1
ATOM 4127 N N . GLN B 1 252 ? -15.945 -28.547 16.531 1 37.16 252 GLN B N 1
ATOM 4128 C CA . GLN B 1 252 ? -17.141 -29.031 17.219 1 37.16 252 GLN B CA 1
ATOM 4129 C C . GLN B 1 252 ? -16.781 -30 18.344 1 37.16 252 GLN B C 1
ATOM 4131 O O . GLN B 1 252 ? -17.531 -30.141 19.312 1 37.16 252 GLN B O 1
ATOM 4136 N N . LYS B 1 253 ? -15.75 -30.891 18.297 1 39.09 253 LYS B N 1
ATOM 4137 C CA . LYS B 1 253 ? -15.469 -31.859 19.344 1 39.09 253 LYS B CA 1
ATOM 4138 C C . LYS B 1 253 ? -14.867 -31.172 20.578 1 39.09 253 LYS B C 1
ATOM 4140 O O . LYS B 1 253 ? -15.039 -31.641 21.703 1 39.09 253 LYS B O 1
ATOM 4145 N N . GLU B 1 254 ? -14.102 -30.219 20.453 1 35.78 254 GLU B N 1
ATOM 4146 C CA . GLU B 1 254 ? -13.5 -29.656 21.656 1 35.78 254 GLU B CA 1
ATOM 4147 C C . GLU B 1 254 ? -14.523 -28.875 22.469 1 35.78 254 GLU B C 1
ATOM 4149 O O . GLU B 1 254 ? -14.383 -28.734 23.688 1 35.78 254 GLU B O 1
ATOM 4154 N N . LYS B 1 255 ? -15.469 -28.344 21.797 1 43.38 255 LYS B N 1
ATOM 4155 C CA . LYS B 1 255 ? -16.469 -27.703 22.641 1 43.38 255 LYS B CA 1
ATOM 4156 C C . LYS B 1 255 ? -17.375 -28.734 23.297 1 43.38 255 LYS B C 1
ATOM 4158 O O . LYS B 1 255 ? -18.109 -28.422 24.25 1 43.38 255 LYS B O 1
ATOM 4163 N N . SER B 1 256 ? -17.562 -29.797 22.547 1 38.66 256 SER B N 1
ATOM 4164 C CA . SER B 1 256 ? -18.438 -30.797 23.172 1 38.66 256 SER B CA 1
ATOM 4165 C C . SER B 1 256 ? -17.766 -31.438 24.359 1 38.66 256 SER B C 1
ATOM 4167 O O . SER B 1 256 ? -18.438 -31.953 25.266 1 38.66 256 SER B O 1
ATOM 4169 N N . GLU B 1 257 ? -16.438 -31.641 24.312 1 38.47 257 GLU B N 1
ATOM 4170 C CA . GLU B 1 257 ? -15.875 -32.281 25.5 1 38.47 257 GLU B CA 1
ATOM 4171 C C . GLU B 1 257 ? -15.781 -31.297 26.656 1 38.47 257 GLU B C 1
ATOM 4173 O O . GLU B 1 257 ? -15.523 -31.703 27.797 1 38.47 257 GLU B O 1
ATOM 4178 N N . THR B 1 258 ? -15.742 -29.984 26.328 1 37.75 258 THR B N 1
ATOM 4179 C CA . THR B 1 258 ? -15.68 -29.094 27.5 1 37.75 258 THR B CA 1
ATOM 4180 C C . THR B 1 258 ? -17.078 -28.719 27.969 1 37.75 258 THR B C 1
ATOM 4182 O O . THR B 1 258 ? -17.234 -27.969 28.938 1 37.75 258 THR B O 1
ATOM 4185 N N . SER B 1 259 ? -18.141 -29.141 27.156 1 29.84 259 SER B N 1
ATOM 4186 C CA . SER B 1 259 ? -19.375 -29.078 27.938 1 29.84 259 SER B CA 1
ATOM 4187 C C . SER B 1 259 ? -19.547 -30.312 28.812 1 29.84 259 SER B C 1
ATOM 4189 O O . SER B 1 259 ? -19.203 -31.422 28.391 1 29.84 259 SER B O 1
#

Secondary structure (DSSP, 8-state):
--HHHHHHHHHHHHHT-BPPTTS-EEEEEEETTHHHHTTTS-SS--HHHHHHHHHHHHHHHHHH--SEEEEETTEEEEEE--SSTTSPPGGGGBHHHHHHHHHHHHHHHHHHHHHHH-HHHHHH----EEEEEEE-SSHHHHHHHHHHHHHHHHHHHHHHHHHTTS-HHHHTT--HHHHHHHHHHHH---GGGS-HHHHT-EEEEEEEEEEEETTEEEEEEEEEEE-TTS-GGGS-HHHHHHHHH--SHHHHHHHHH--/--HHHHHHHHHHHHHT-BPPTTS-EEEEEEETTHHHHTTTS-SS--HHHHHHHHHHHHHHHHHH--SEEEEETTEEEEEE--SSTTSPPGGGGBHHHHHHHHHHHHHHHHHHHHHHH-HHHHHH----EEEEEEE-SSHHHHHHHHHHHHHHHHHHHHHHHHHTTS-HHHHTT--HHHHHHHHHHHH---GGGS-HHHHT-EEEEEEEEEEEETTEEEEEEEEEEE-TTS-GGGS-HHHHHHHHH--SHHHHHHHHH--

Solvent-accessible surface area (backbone atoms only — not comparable to full-atom values): 27801 Å² total; per-residue (Å²): 129,56,69,65,58,53,50,47,52,42,40,43,73,50,55,63,44,56,57,67,81,76,34,32,34,39,34,44,33,34,50,54,67,43,72,70,63,49,64,89,52,58,72,60,62,40,69,67,59,46,50,50,44,51,51,32,41,41,50,50,30,65,76,58,63,32,45,33,22,37,37,41,81,62,35,37,38,36,34,38,69,36,88,40,93,82,45,74,39,67,69,67,31,22,49,45,56,44,23,0,38,52,6,2,49,46,9,26,50,41,42,64,50,36,53,73,78,35,44,68,48,40,72,75,45,74,61,28,19,30,21,46,56,30,56,36,94,33,64,66,51,49,48,48,50,52,51,48,49,38,53,49,33,35,55,48,34,52,51,34,50,41,58,58,77,42,52,70,77,75,50,57,94,56,54,72,67,54,44,53,48,46,32,37,75,72,68,67,40,60,75,86,73,54,56,58,54,60,43,51,25,47,36,30,32,72,41,78,43,81,41,74,53,95,86,39,82,38,82,43,74,47,66,41,79,46,62,86,91,45,62,75,85,74,48,50,71,68,53,48,40,35,68,48,70,43,72,75,64,61,65,58,52,58,54,52,70,72,95,130,55,68,65,56,53,51,48,52,41,41,42,72,50,54,63,45,58,58,68,80,74,36,31,36,40,35,43,34,34,49,55,66,43,71,68,62,48,65,88,53,58,70,61,61,38,68,66,59,46,49,49,44,51,50,32,41,41,49,48,30,66,77,58,62,31,44,32,22,37,38,39,79,64,36,36,38,37,35,36,69,34,89,40,95,82,44,73,39,66,70,67,31,24,50,46,55,44,23,1,38,52,6,2,49,46,8,27,50,42,43,65,51,36,52,74,77,35,44,69,49,41,72,75,46,74,61,29,19,29,21,46,58,31,58,37,94,34,66,66,52,49,47,48,49,52,51,48,50,38,54,49,33,34,56,48,34,52,51,34,50,41,58,59,78,41,55,71,76,76,49,58,95,54,53,69,68,55,43,53,48,46,33,37,75,74,68,67,41,61,76,85,73,52,57,58,55,61,44,52,25,48,37,32,30,73,40,79,43,80,39,74,53,95,85,38,81,38,82,42,73,46,67,41,78,46,62,85,90,47,62,76,84,75,46,51,71,68,54,47,40,35,69,48,69,42,70,76,66,59,65,58,52,58,55,55,70,73,95

Foldseek 3Di:
DDPVVVVVVVVCVQFVDFDDAQFKKKKKKFKDPCCLLCVPADPPDHPLQLVLQVVLQQQLCVPQVFLKWWDADGMIMTMWHDLDPPGQHRVNGGQVVVFVVSQVSSLVSSQVSCCVVPVPSCVVPRITMGMDMDTDGDLLVVLVVLVVVQVVLQQSLLVSLLVNPDPPVVCPPPGSVRSQCCCCPPVVDHSVPDDCCNRGTWMKHKDWDWDQDPNDTDIDIGIDTDCNPHHSVVDDSVVSSCSRPNDSPVVVVVVVVVD/DDPVVVVVVVVCVQFVDFDDAQFKKKKKKFKDPCCLLCVPADPPDHPLQLVLQVVLQQQLCVPQVFLKWWDADGMIMTMWHDLDPPGQHRVNGGQVVVFVVSQVSSLVSSQVSCCVVPVPSCVVPRITMGMDMDTDGDLLVVLVVLVVVQVVLQQSLLVSLLVNVDPPVVCPPPGSVRSQCCCCVPVVDHSVPDDCCNRGTWMKHKDWDWDQDPNDTDIDIGIDTDCNPHHSVPDDSVVSSCSRPNDSPVVVVVVVVVD

Radius of gyration: 26.15 Å; Cα contacts (8 Å, |Δi|>4): 856; chains: 2; bounding box: 42×66×69 Å

Nearest PDB structures (foldseek):
  4kgm-assembly2_C-3  TM=9.303E-01  e=1.356E-22  Bacillus thuringiensis serovar israelensis ATCC 35646
  4kgm-assembly1_B-2  TM=9.155E-01  e=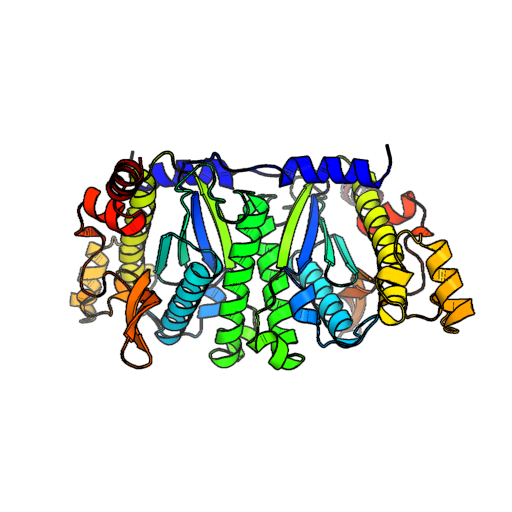7.861E-22  Bacillus thuringiensis serovar israelensis ATCC 35646
  4kgm-assembly2_D-3  TM=8.936E-01  e=5.531E-22  Bacillus thuringiensis serovar israelensis ATCC 35646
  3otc-assembly1_A-2  TM=8.182E-01  e=1.346E-15  Homo sapiens
  3otc-assembly1_B-2  TM=8.023E-01  e=1.803E-15  Homo sapiens

Sequence (518 aa):
MKLGDRIKVYEKIETAERFMPMLPIYARIDGRSFSKFTKGMVKPYDSTLSRIMMEVTKYLVEETGASIGYTQSDEISLVYFQKSMESDVFFSGKKQKMVSVLAGLATAKFVELALKLYPDECAKRLPVFDCRVFQVPSKVEAVNCFVWRSQDAIRNSIQMAGRAVFSHSELDRKNQNQILDMLINEKGINWNEYPKFFKEGTFWQRQNYEKMVDGVPVIRSKVDEVLVGTKFDDLSTEDKVKLIFGDDDVIQKEKSETSMKLGDRIKVYEKIETAERFMPMLPIYARIDGRSFSKFTKGMVKPYDSTLSRIMMEVTKYLVEETGASIGYTQSDEISLVYFQKSMESDVFFSGKKQKMVSVLAGLATAKFVELALKLYPDECAKRLPVFDCRVFQVPSKVEAVNCFVWRSQDAIRNSIQMAGRAVFSHSELDRKNQNQILDMLINEKGINWNEYPKFFKEGTFWQRQNYEKMVDGVPVIRSKVDEVLVGTKFDDLSTEDKVKLIFGDDDVIQKEKSETS

InterPro domains:
  IPR007537 tRNAHis guanylyltransferase Thg1 [PTHR12729] (10-214)
  IPR024956 tRNAHis guanylyltransferase catalytic domain [PF04446] (7-137)
  IPR038469 tRNAHis guanylyltransferase Thg1 superfamily [G3DSA:3.30.70.3000] (1-240)